Protein AF-0000000076673522 (afdb_homodimer)

Structure (mmCIF, N/CA/C/O backbone):
data_AF-0000000076673522-model_v1
#
loop_
_entity.id
_entity.type
_entity.pdbx_description
1 polymer 'Glucuronoxylan 4-O-methyltransferase 1'
#
loop_
_atom_site.group_PDB
_atom_site.id
_atom_site.type_symbol
_atom_site.label_atom_id
_atom_site.label_alt_id
_atom_site.label_comp_id
_atom_site.label_asym_id
_atom_site.label_entity_id
_atom_site.label_seq_id
_atom_site.pdbx_PDB_ins_code
_atom_site.Cartn_x
_atom_site.Cartn_y
_atom_site.Cartn_z
_atom_site.occupancy
_atom_site.B_iso_or_equiv
_atom_site.auth_seq_id
_atom_site.auth_comp_id
_atom_site.auth_asym_id
_atom_site.auth_atom_id
_atom_site.pdbx_PDB_model_num
ATOM 1 N N . MET A 1 1 ? 9.688 72.312 46.125 1 19.75 1 MET A N 1
ATOM 2 C CA . MET A 1 1 ? 10.445 72.062 47.344 1 19.75 1 MET A CA 1
ATOM 3 C C . MET A 1 1 ? 11.062 70.688 47.344 1 19.75 1 MET A C 1
ATOM 5 O O . MET A 1 1 ? 10.75 69.875 46.469 1 19.75 1 MET A O 1
ATOM 9 N N . ALA A 1 2 ? 11.016 69.938 48.5 1 16.31 2 ALA A N 1
ATOM 10 C CA . ALA A 1 2 ? 11.789 69.312 49.562 1 16.31 2 ALA A CA 1
ATOM 11 C C . ALA A 1 2 ? 12.211 67.875 49.219 1 16.31 2 ALA A C 1
ATOM 13 O O . ALA A 1 2 ? 13.375 67.562 49.375 1 16.31 2 ALA A O 1
ATOM 14 N N . ARG A 1 3 ? 11.469 67 49.844 1 16.12 3 ARG A N 1
ATOM 15 C CA . ARG A 1 3 ? 11.922 66.125 50.938 1 16.12 3 ARG A CA 1
ATOM 16 C C . ARG A 1 3 ? 12.789 65 50.406 1 16.12 3 ARG A C 1
ATOM 18 O O . ARG A 1 3 ? 13.812 64.625 51.031 1 16.12 3 ARG A O 1
ATOM 25 N N . ALA A 1 4 ? 12.266 63.719 50.312 1 18.22 4 ALA A N 1
ATOM 26 C CA . ALA A 1 4 ? 12.484 62.75 51.344 1 18.22 4 ALA A CA 1
ATOM 27 C C . ALA A 1 4 ? 13.812 62 51.156 1 18.22 4 ALA A C 1
ATOM 29 O O . ALA A 1 4 ? 14.297 61.875 50.031 1 18.22 4 ALA A O 1
ATOM 30 N N . LEU A 1 5 ? 14.156 61.344 52.25 1 17.72 5 LEU A N 1
ATOM 31 C CA . LEU A 1 5 ? 15.188 60.938 53.188 1 17.72 5 LEU A CA 1
ATOM 32 C C . LEU A 1 5 ? 16.109 59.906 52.562 1 17.72 5 LEU A C 1
ATOM 34 O O . LEU A 1 5 ? 15.781 59.281 51.531 1 17.72 5 LEU A O 1
ATOM 38 N N . PRO A 1 6 ? 16.531 59 53.594 1 18.11 6 PRO A N 1
ATOM 39 C CA . PRO A 1 6 ? 17.641 58.562 54.406 1 18.11 6 PRO A CA 1
ATOM 40 C C . PRO A 1 6 ? 18.328 57.312 53.844 1 18.11 6 PRO A C 1
ATOM 42 O O . PRO A 1 6 ? 17.828 56.719 52.875 1 18.11 6 PRO A O 1
ATOM 45 N N . GLU A 1 7 ? 18.484 56.312 54.844 1 15.91 7 GLU A N 1
ATOM 46 C CA . GLU A 1 7 ? 19.516 55.656 55.656 1 15.91 7 GLU A CA 1
ATOM 47 C C . GLU A 1 7 ? 19.938 54.344 55.031 1 15.91 7 GLU A C 1
ATOM 49 O O . GLU A 1 7 ? 21.141 54.031 54.938 1 15.91 7 GLU A O 1
ATOM 54 N N . ARG A 1 8 ? 19.188 53.156 55.406 1 16.44 8 ARG A N 1
ATOM 55 C CA . ARG A 1 8 ? 19.656 52.125 56.344 1 16.44 8 ARG A CA 1
ATOM 56 C C . ARG A 1 8 ? 20.766 51.281 55.719 1 16.44 8 ARG A C 1
ATOM 58 O O . ARG A 1 8 ? 20.891 51.188 54.5 1 16.44 8 ARG A O 1
ATOM 65 N N . ARG A 1 9 ? 21.25 50.406 56.781 1 17.06 9 ARG A N 1
ATOM 66 C CA . ARG A 1 9 ? 22.266 49.719 57.531 1 17.06 9 ARG A CA 1
ATOM 67 C C . ARG A 1 9 ? 22.859 48.562 56.75 1 17.06 9 ARG A C 1
ATOM 69 O O . ARG A 1 9 ? 24.078 48.438 56.656 1 17.06 9 ARG A O 1
ATOM 76 N N . PHE A 1 10 ? 22.484 47.25 57.25 1 15.92 10 PHE A N 1
ATOM 77 C CA . PHE A 1 10 ? 23.125 46.375 58.219 1 15.92 10 PHE A CA 1
ATOM 78 C C . PHE A 1 10 ? 24.031 45.344 57.5 1 15.92 10 PHE A C 1
ATOM 80 O O . PHE A 1 10 ? 23.875 45.125 56.281 1 15.92 10 PHE A O 1
ATOM 87 N N . VAL A 1 11 ? 24.25 44.094 58.156 1 15.66 11 VAL A N 1
ATOM 88 C CA . VAL A 1 11 ? 25.094 43.281 59 1 15.66 11 VAL A CA 1
ATOM 89 C C . VAL A 1 11 ? 25.656 42.094 58.188 1 15.66 11 VAL A C 1
ATOM 91 O O . VAL A 1 11 ? 26.859 41.875 58.188 1 15.66 11 VAL A O 1
ATOM 94 N N . ALA A 1 12 ? 25.047 40.812 58.25 1 17.77 12 ALA A N 1
ATOM 95 C CA . ALA A 1 12 ? 25.531 39.719 59.094 1 17.77 12 ALA A CA 1
ATOM 96 C C . ALA A 1 12 ? 26.672 38.969 58.375 1 17.77 12 ALA A C 1
ATOM 98 O O . ALA A 1 12 ? 26.781 39.031 57.156 1 17.77 12 ALA A O 1
ATOM 99 N N . THR A 1 13 ? 27.188 37.812 59 1 17.03 13 THR A N 1
ATOM 100 C CA . THR A 1 13 ? 28.125 37.031 59.781 1 17.03 13 THR A CA 1
ATOM 101 C C . THR A 1 13 ? 28.922 36.062 58.906 1 17.03 13 THR A C 1
ATOM 103 O O . THR A 1 13 ? 28.516 35.812 57.781 1 17.03 13 THR A O 1
ATOM 106 N N . ALA A 1 14 ? 29.625 34.906 59.438 1 16.41 14 ALA A N 1
ATOM 107 C CA . ALA A 1 14 ? 30.797 34.219 59.969 1 16.41 14 ALA A CA 1
ATOM 108 C C . ALA A 1 14 ? 31.141 32.969 59.125 1 16.41 14 ALA A C 1
ATOM 110 O O . ALA A 1 14 ? 32.312 32.75 58.781 1 16.41 14 ALA A O 1
ATOM 111 N N . ALA A 1 15 ? 30.484 31.766 59.188 1 15.95 15 ALA A N 1
ATOM 112 C CA . ALA A 1 15 ? 31.141 30.609 59.781 1 15.95 15 ALA A CA 1
ATOM 113 C C . ALA A 1 15 ? 32.031 29.906 58.781 1 15.95 15 ALA A C 1
ATOM 115 O O . ALA A 1 15 ? 33.219 29.656 59.031 1 15.95 15 ALA A O 1
ATOM 116 N N . ALA A 1 16 ? 31.859 28.406 58.406 1 17.45 16 ALA A N 1
ATOM 117 C CA . ALA A 1 16 ? 32.531 27.172 58.812 1 17.45 16 ALA A CA 1
ATOM 118 C C . ALA A 1 16 ? 33.562 26.75 57.781 1 17.45 16 ALA A C 1
ATOM 120 O O . ALA A 1 16 ? 33.438 27.031 56.594 1 17.45 16 ALA A O 1
ATOM 121 N N . ALA A 1 17 ? 34.844 25.891 58.125 1 16.59 17 ALA A N 1
ATOM 122 C CA . ALA A 1 17 ? 36.219 25.375 58.344 1 16.59 17 ALA A CA 1
ATOM 123 C C . ALA A 1 17 ? 36.562 24.328 57.281 1 16.59 17 ALA A C 1
ATOM 125 O O . ALA A 1 17 ? 37.625 24.422 56.656 1 16.59 17 ALA A O 1
ATOM 126 N N . LEU A 1 18 ? 36.281 22.875 57.375 1 16.42 18 LEU A N 1
ATOM 127 C CA . LEU A 1 18 ? 37.25 21.828 57.688 1 16.42 18 LEU A CA 1
ATOM 128 C C . LEU A 1 18 ? 37.75 21.156 56.438 1 16.42 18 LEU A C 1
ATOM 130 O O . LEU A 1 18 ? 38.938 20.891 56.281 1 16.42 18 LEU A O 1
ATOM 134 N N . VAL A 1 19 ? 37.031 20.375 55.469 1 19.3 19 VAL A N 1
ATOM 135 C CA . VAL A 1 19 ? 37.344 18.953 55.344 1 19.3 19 VAL A CA 1
ATOM 136 C C . VAL A 1 19 ? 38.375 18.719 54.25 1 19.3 19 VAL A C 1
ATOM 138 O O . VAL A 1 19 ? 38.469 17.625 53.688 1 19.3 19 VAL A O 1
ATOM 141 N N . ALA A 1 20 ? 39.25 19.609 53.781 1 18.95 20 ALA A N 1
ATOM 142 C CA . ALA A 1 20 ? 40.031 19.406 52.562 1 18.95 20 ALA A CA 1
ATOM 143 C C . ALA A 1 20 ? 41.156 18.391 52.781 1 18.95 20 ALA A C 1
ATOM 145 O O . ALA A 1 20 ? 41.906 18.047 51.875 1 18.95 20 ALA A O 1
ATOM 146 N N . ALA A 1 21 ? 41.469 18.125 54.094 1 18.03 21 ALA A N 1
ATOM 147 C CA . ALA A 1 21 ? 42.906 17.875 54.281 1 18.03 21 ALA A CA 1
ATOM 148 C C . ALA A 1 21 ? 43.312 16.609 53.5 1 18.03 21 ALA A C 1
ATOM 150 O O . ALA A 1 21 ? 44.438 16.516 53.031 1 18.03 21 ALA A O 1
ATOM 151 N N . ALA A 1 22 ? 42.562 15.461 53.594 1 18.09 22 ALA A N 1
ATOM 152 C CA . ALA A 1 22 ? 43.25 14.25 54.062 1 18.09 22 ALA A CA 1
ATOM 153 C C . ALA A 1 22 ? 44.094 13.648 52.938 1 18.09 22 ALA A C 1
ATOM 155 O O . ALA A 1 22 ? 44.719 12.594 53.125 1 18.09 22 ALA A O 1
ATOM 156 N N . LEU A 1 23 ? 44.156 14.109 51.75 1 18.91 23 LEU A N 1
ATOM 157 C CA . LEU A 1 23 ? 44.594 13.133 50.75 1 18.91 23 LEU A CA 1
ATOM 158 C C . LEU A 1 23 ? 46.094 12.828 50.938 1 18.91 23 LEU A C 1
ATOM 160 O O . LEU A 1 23 ? 4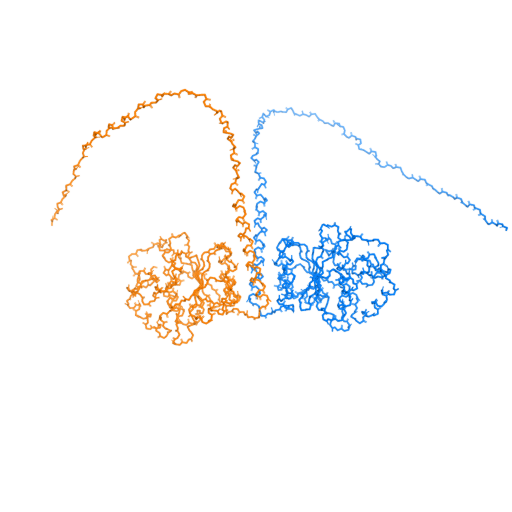6.688 12.211 50.062 1 18.91 23 LEU A O 1
ATOM 164 N N . VAL A 1 24 ? 46.656 13.391 51.938 1 18.64 24 VAL A N 1
ATOM 165 C CA . VAL A 1 24 ? 48.125 13.367 51.812 1 18.64 24 VAL A CA 1
ATOM 166 C C . VAL A 1 24 ? 48.594 11.93 51.656 1 18.64 24 VAL A C 1
ATOM 168 O O . VAL A 1 24 ? 49.469 11.656 50.812 1 18.64 24 VAL A O 1
ATOM 171 N N . ALA A 1 25 ? 48.312 11.008 52.625 1 17.03 25 ALA A N 1
ATOM 172 C CA . ALA A 1 25 ? 49.438 10.414 53.344 1 17.03 25 ALA A CA 1
ATOM 173 C C . ALA A 1 25 ? 50.062 9.273 52.562 1 17.03 25 ALA A C 1
ATOM 175 O O . ALA A 1 25 ? 51.281 9.109 52.531 1 17.03 25 ALA A O 1
ATOM 176 N N . SER A 1 26 ? 49.344 8.078 52.312 1 18.62 26 SER A N 1
ATOM 177 C CA . SER A 1 26 ? 49.938 6.832 52.781 1 18.62 26 SER A CA 1
ATOM 178 C C . SER A 1 26 ? 51.062 6.375 51.875 1 18.62 26 SER A C 1
ATOM 180 O O . SER A 1 26 ? 50.844 6.062 50.719 1 18.62 26 SER A O 1
ATOM 182 N N . ALA A 1 27 ? 52.25 6.777 52.031 1 18.98 27 ALA A N 1
ATOM 183 C CA . ALA A 1 27 ? 53.625 6.641 51.5 1 18.98 27 ALA A CA 1
ATOM 184 C C . ALA A 1 27 ? 54.031 5.172 51.438 1 18.98 27 ALA A C 1
ATOM 186 O O . ALA A 1 27 ? 54.75 4.766 50.5 1 18.98 27 ALA A O 1
ATOM 187 N N . LEU A 1 28 ? 54.062 4.52 52.594 1 17.89 28 LEU A N 1
ATOM 188 C CA . LEU A 1 28 ? 55.312 3.873 53 1 17.89 28 LEU A CA 1
ATOM 189 C C . LEU A 1 28 ? 55.5 2.551 52.25 1 17.89 28 LEU A C 1
ATOM 191 O O . LEU A 1 28 ? 56.625 2.191 51.875 1 17.89 28 LEU A O 1
ATOM 195 N N . VAL A 1 29 ? 54.562 1.629 52.406 1 18.91 29 VAL A N 1
ATOM 196 C CA . VAL A 1 29 ? 55.094 0.375 52.938 1 18.91 29 VAL A CA 1
ATOM 197 C C . VAL A 1 29 ? 55.969 -0.272 51.875 1 18.91 29 VAL A C 1
ATOM 199 O O . VAL A 1 29 ? 55.875 0.039 50.688 1 18.91 29 VAL A O 1
ATOM 202 N N . LEU A 1 30 ? 56.125 -1.83 51.938 1 19.56 30 LEU A N 1
ATOM 203 C CA . LEU A 1 30 ? 57.125 -2.859 52.219 1 19.56 30 LEU A CA 1
ATOM 204 C C . LEU A 1 30 ? 57.719 -3.398 50.938 1 19.56 30 LEU A C 1
ATOM 206 O O . LEU A 1 30 ? 57.125 -3.289 49.875 1 19.56 30 LEU A O 1
ATOM 210 N N . ARG A 1 31 ? 58.781 -4.391 51.125 1 19.86 31 ARG A N 1
ATOM 211 C CA . ARG A 1 31 ? 60.094 -4.914 50.719 1 19.86 31 ARG A CA 1
ATOM 212 C C . ARG A 1 31 ? 59.969 -5.785 49.469 1 19.86 31 ARG A C 1
ATOM 214 O O . ARG A 1 31 ? 60.812 -5.695 48.562 1 19.86 31 ARG A O 1
ATOM 221 N N . SER A 1 32 ? 59.25 -6.98 49.594 1 19.03 32 SER A N 1
ATOM 222 C CA . SER A 1 32 ? 60.062 -8.188 49.469 1 19.03 32 SER A CA 1
ATOM 223 C C . SER A 1 32 ? 60.375 -8.484 48 1 19.03 32 SER A C 1
ATOM 225 O O . SER A 1 32 ? 61.562 -8.539 47.625 1 19.03 32 SER A O 1
ATOM 227 N N . GLY A 1 33 ? 59.938 -9.789 47.5 1 19.8 33 GLY A N 1
ATOM 228 C CA . GLY A 1 33 ? 60.688 -10.898 46.906 1 19.8 33 GLY A CA 1
ATOM 229 C C . GLY A 1 33 ? 60.906 -10.75 45.406 1 19.8 33 GLY A C 1
ATOM 230 O O . GLY A 1 33 ? 60.094 -10.172 44.719 1 19.8 33 GLY A O 1
ATOM 231 N N . ALA A 1 34 ? 62.125 -10.953 44.938 1 22.42 34 ALA A N 1
ATOM 232 C CA . ALA A 1 34 ? 62.969 -10.688 43.75 1 22.42 34 ALA A CA 1
ATOM 233 C C . ALA A 1 34 ? 62.469 -11.461 42.531 1 22.42 34 ALA A C 1
ATOM 235 O O . ALA A 1 34 ? 63.094 -11.414 41.469 1 22.42 34 ALA A O 1
ATOM 236 N N . GLY A 1 35 ? 61.562 -12.43 42.688 1 20.31 35 GLY A N 1
ATOM 237 C CA . GLY A 1 35 ? 61.844 -13.539 41.781 1 20.31 35 GLY A CA 1
ATOM 238 C C . GLY A 1 35 ? 61.906 -13.125 40.312 1 20.31 35 GLY A C 1
ATOM 239 O O . GLY A 1 35 ? 61.531 -12 39.969 1 20.31 35 GLY A O 1
ATOM 240 N N . ASP A 1 36 ? 61.781 -14.188 39.438 1 24.03 36 ASP A N 1
ATOM 241 C CA . ASP A 1 36 ? 62.312 -14.656 38.156 1 24.03 36 ASP A CA 1
ATOM 242 C C . ASP A 1 36 ? 61.656 -13.938 36.969 1 24.03 36 ASP A C 1
ATOM 244 O O . ASP A 1 36 ? 60.438 -13.766 36.969 1 24.03 36 ASP A O 1
ATOM 248 N N . ARG A 1 37 ? 62.438 -13.328 36.188 1 24.38 37 ARG A N 1
ATOM 249 C CA . ARG A 1 37 ? 62.312 -12.445 35.031 1 24.38 37 ARG A CA 1
ATOM 250 C C . ARG A 1 37 ? 61.75 -13.188 33.812 1 24.38 37 ARG A C 1
ATOM 252 O O . ARG A 1 37 ? 62.438 -13.945 33.156 1 24.38 37 ARG A O 1
ATOM 259 N N . ALA A 1 38 ? 60.562 -13.898 33.969 1 20.89 38 ALA A N 1
ATOM 260 C CA . ALA A 1 38 ? 60.062 -14.602 32.781 1 20.89 38 ALA A CA 1
ATOM 261 C C . ALA A 1 38 ? 59.938 -13.656 31.609 1 20.89 38 ALA A C 1
ATOM 263 O O . ALA A 1 38 ? 59.344 -12.57 31.734 1 20.89 38 ALA A O 1
ATOM 264 N N . ALA A 1 39 ? 60.781 -13.789 30.578 1 23.39 39 ALA A N 1
ATOM 265 C CA . ALA A 1 39 ? 60.969 -13.156 29.281 1 23.39 39 ALA A CA 1
ATOM 266 C C . ALA A 1 39 ? 59.688 -13.195 28.469 1 23.39 39 ALA A C 1
ATOM 268 O O . ALA A 1 39 ? 59.281 -14.258 27.984 1 23.39 39 ALA A O 1
ATOM 269 N N . LEU A 1 40 ? 58.562 -12.656 28.891 1 20.88 40 LEU A N 1
ATOM 270 C CA . LEU A 1 40 ? 57.344 -12.656 28.109 1 20.88 40 LEU A CA 1
ATOM 271 C C . LEU A 1 40 ? 57.531 -11.961 26.781 1 20.88 40 LEU A C 1
ATOM 273 O O . LEU A 1 40 ? 57.75 -10.75 26.719 1 20.88 40 LEU A O 1
ATOM 277 N N . LEU A 1 41 ? 58.188 -12.594 25.875 1 23.77 41 LEU A N 1
ATOM 278 C CA . LEU A 1 41 ? 58.25 -12.07 24.516 1 23.77 41 LEU A CA 1
ATOM 279 C C . LEU A 1 41 ? 56.844 -11.742 23.984 1 23.77 41 LEU A C 1
ATOM 281 O O . LEU A 1 41 ? 55.969 -12.594 24 1 23.77 41 LEU A O 1
ATOM 285 N N . CYS A 1 42 ? 56.344 -10.586 24.094 1 24.27 42 CYS A N 1
ATOM 286 C CA . CYS A 1 42 ? 55.125 -9.945 23.625 1 24.27 42 CYS A CA 1
ATOM 287 C C . CYS A 1 42 ? 55 -10.047 22.109 1 24.27 42 CYS A C 1
ATOM 289 O O . CYS A 1 42 ? 55.812 -9.453 21.375 1 24.27 42 CYS A O 1
ATOM 291 N N . SER A 1 43 ? 54.812 -11.203 21.547 1 26.41 43 SER A N 1
ATOM 292 C CA . SER A 1 43 ? 54.5 -11.258 20.109 1 26.41 43 SER A CA 1
ATOM 293 C C . SER A 1 43 ? 53.406 -10.258 19.75 1 26.41 43 SER A C 1
ATOM 295 O O . SER A 1 43 ? 52.312 -10.289 20.297 1 26.41 43 SER A O 1
ATOM 297 N N . ILE A 1 44 ? 53.781 -9.07 19.266 1 28.48 44 ILE A N 1
ATOM 298 C CA . ILE A 1 44 ? 52.969 -8.016 18.688 1 28.48 44 ILE A CA 1
ATOM 299 C C . ILE A 1 44 ? 52.094 -8.586 17.562 1 28.48 44 ILE A C 1
ATOM 301 O O . ILE A 1 44 ? 52.625 -8.992 16.516 1 28.48 44 ILE A O 1
ATOM 305 N N . VAL A 1 45 ? 51.219 -9.469 17.812 1 29.36 45 VAL A N 1
ATOM 306 C CA . VAL A 1 45 ? 50.25 -9.805 16.766 1 29.36 45 VAL A CA 1
ATOM 307 C C . VAL A 1 45 ? 49.625 -8.531 16.219 1 29.36 45 VAL A C 1
ATOM 309 O O . VAL A 1 45 ? 49.156 -7.688 16.984 1 29.36 45 VAL A O 1
ATOM 312 N N . ALA A 1 46 ? 50 -8.039 15.016 1 28.94 46 ALA A N 1
ATOM 313 C CA . ALA A 1 46 ? 49.375 -6.969 14.25 1 28.94 46 ALA A CA 1
ATOM 314 C C . ALA A 1 46 ? 47.844 -7.152 14.195 1 28.94 46 ALA A C 1
ATOM 316 O O . ALA A 1 46 ? 47.375 -8.234 13.852 1 28.94 46 ALA A O 1
ATOM 317 N N . PRO A 1 47 ? 47.156 -6.41 15.023 1 31.59 47 PRO A N 1
ATOM 318 C CA . PRO A 1 47 ? 45.688 -6.551 14.898 1 31.59 47 PRO A CA 1
ATOM 319 C C . PRO A 1 47 ? 45.188 -6.352 13.461 1 31.59 47 PRO A C 1
ATOM 321 O O . PRO A 1 47 ? 45.719 -5.504 12.742 1 31.59 47 PRO A O 1
ATOM 324 N N . ARG A 1 48 ? 44.812 -7.34 12.695 1 34.03 48 ARG A N 1
ATOM 325 C CA . ARG A 1 48 ? 44 -7.203 11.477 1 34.03 48 ARG A CA 1
ATOM 326 C C . ARG A 1 48 ? 42.938 -6.125 11.641 1 34.03 48 ARG A C 1
ATOM 328 O O . ARG A 1 48 ? 42.062 -6.238 12.492 1 34.03 48 ARG A O 1
ATOM 335 N N . TRP A 1 49 ? 43.156 -4.891 11.328 1 29.48 49 TRP A N 1
ATOM 336 C CA . TRP A 1 49 ? 42.188 -3.805 11.141 1 29.48 49 TRP A CA 1
ATOM 337 C C . TRP A 1 49 ? 40.969 -4.285 10.359 1 29.48 49 TRP A C 1
ATOM 339 O O . TRP A 1 49 ? 41.062 -4.629 9.18 1 29.48 49 TRP A O 1
ATOM 349 N N . ARG A 1 50 ? 40.094 -5.055 10.922 1 34.41 50 ARG A N 1
ATOM 350 C CA . ARG A 1 50 ? 38.781 -5.176 10.281 1 34.41 50 ARG A CA 1
ATOM 351 C C . ARG A 1 50 ? 38.25 -3.807 9.859 1 34.41 50 ARG A C 1
ATOM 353 O O . ARG A 1 50 ? 38.188 -2.885 10.672 1 34.41 50 ARG A O 1
ATOM 360 N N . SER A 1 51 ? 38.438 -3.4 8.734 1 37.31 51 SER A N 1
ATOM 361 C CA . SER A 1 51 ? 37.906 -2.158 8.164 1 37.31 51 SER A CA 1
ATOM 362 C C . SER A 1 51 ? 36.469 -1.895 8.625 1 37.31 51 SER A C 1
ATOM 364 O O . SER A 1 51 ? 35.625 -2.787 8.578 1 37.31 51 SER A O 1
ATOM 366 N N . PRO A 1 52 ? 36.094 -0.889 9.367 1 43.47 52 PRO A N 1
ATOM 367 C CA . PRO A 1 52 ? 34.781 -0.392 9.742 1 43.47 52 PRO A CA 1
ATOM 368 C C . PRO A 1 52 ? 33.781 -0.396 8.57 1 43.47 52 PRO A C 1
ATOM 370 O O . PRO A 1 52 ? 32.625 -0.005 8.734 1 43.47 52 PRO A O 1
ATOM 373 N N . SER A 1 53 ? 34.188 -0.613 7.406 1 47.81 53 SER A N 1
ATOM 374 C CA . SER A 1 53 ? 33.344 -0.549 6.23 1 47.81 53 SER A CA 1
ATOM 375 C C . SER A 1 53 ? 32.281 -1.648 6.254 1 47.81 53 SER A C 1
ATOM 377 O O . SER A 1 53 ? 31.203 -1.49 5.684 1 47.81 53 SER A O 1
ATOM 379 N N . ASP A 1 54 ? 32.5 -2.744 6.973 1 50.47 54 ASP A N 1
ATOM 380 C CA . ASP A 1 54 ? 31.578 -3.867 6.973 1 50.47 54 ASP A CA 1
ATOM 381 C C . ASP A 1 54 ? 30.359 -3.572 7.844 1 50.47 54 ASP A C 1
ATOM 383 O O . ASP A 1 54 ? 29.25 -3.984 7.52 1 50.47 54 ASP A O 1
ATOM 387 N N . GLY A 1 55 ? 30.547 -2.701 8.867 1 51.41 55 GLY A N 1
ATOM 388 C CA . GLY A 1 55 ? 29.469 -2.363 9.766 1 51.41 55 GLY A CA 1
ATOM 389 C C . GLY A 1 55 ? 28.469 -1.383 9.164 1 51.41 55 GLY A C 1
ATOM 390 O O . GLY A 1 55 ? 27.266 -1.518 9.352 1 51.41 55 GLY A O 1
ATOM 391 N N . VAL A 1 56 ? 29.047 -0.4 8.508 1 53.97 56 VAL A N 1
ATOM 392 C CA . VAL A 1 56 ? 28.219 0.614 7.879 1 53.97 56 VAL A CA 1
ATOM 393 C C . VAL A 1 56 ? 27.406 -0.013 6.742 1 53.97 56 VAL A C 1
ATOM 395 O O . VAL A 1 56 ? 26.219 0.273 6.59 1 53.97 56 VAL A O 1
ATOM 398 N N . SER A 1 57 ? 28.062 -0.933 6.031 1 56.81 57 SER A N 1
ATOM 399 C CA . SER A 1 57 ? 27.359 -1.594 4.93 1 56.81 57 SER A CA 1
ATOM 400 C C . SER A 1 57 ? 26.25 -2.504 5.441 1 56.81 57 SER A C 1
ATOM 402 O O . SER A 1 57 ? 25.156 -2.543 4.871 1 56.81 57 SER A O 1
ATOM 404 N N . ALA A 1 58 ? 26.469 -3.053 6.629 1 60.19 58 ALA A N 1
ATOM 405 C CA . ALA A 1 58 ? 25.469 -3.932 7.223 1 60.19 58 ALA A CA 1
ATOM 406 C C . ALA A 1 58 ? 24.297 -3.129 7.777 1 60.19 58 ALA A C 1
ATOM 408 O O . ALA A 1 58 ? 23.141 -3.539 7.648 1 60.19 58 ALA A O 1
ATOM 409 N N . SER A 1 59 ? 24.703 -1.982 8.359 1 57.75 59 SER A N 1
ATOM 410 C CA . SER A 1 59 ? 23.672 -1.112 8.906 1 57.75 59 SER A CA 1
ATOM 411 C C . SER A 1 59 ? 22.797 -0.533 7.801 1 57.75 59 SER A C 1
ATOM 413 O O . SER A 1 59 ? 21.562 -0.46 7.949 1 57.75 59 SER A O 1
ATOM 415 N N . TYR A 1 60 ? 23.375 -0.258 6.703 1 60.75 60 TYR A N 1
ATOM 416 C CA . TYR A 1 60 ? 22.625 0.269 5.574 1 60.75 60 TYR A CA 1
ATOM 417 C C . TYR A 1 60 ? 21.75 -0.814 4.949 1 60.75 60 TYR A C 1
ATOM 419 O O . TYR A 1 60 ? 20.594 -0.556 4.57 1 60.75 60 TYR A O 1
ATOM 427 N N . ALA A 1 61 ? 22.297 -1.975 4.93 1 63.44 61 ALA A N 1
ATOM 428 C CA . ALA A 1 61 ? 21.547 -3.092 4.375 1 63.44 61 ALA A CA 1
ATOM 429 C C . ALA A 1 61 ? 20.344 -3.438 5.262 1 63.44 61 ALA A C 1
ATOM 431 O O . ALA A 1 61 ? 19.266 -3.727 4.762 1 63.44 61 ALA A O 1
ATOM 432 N N . ALA A 1 62 ? 20.609 -3.303 6.535 1 68.38 62 ALA A N 1
ATOM 433 C CA . ALA A 1 62 ? 19.547 -3.586 7.484 1 68.38 62 ALA A CA 1
ATOM 434 C C . ALA A 1 62 ? 18.453 -2.523 7.41 1 68.38 62 ALA A C 1
ATOM 436 O O . ALA A 1 62 ? 17.25 -2.846 7.449 1 68.38 62 ALA A O 1
ATOM 437 N N . ALA A 1 63 ? 18.844 -1.299 7.297 1 66.31 63 ALA A N 1
ATOM 438 C CA . ALA A 1 63 ? 17.875 -0.202 7.18 1 66.31 63 ALA A CA 1
ATOM 439 C C . ALA A 1 63 ? 17.078 -0.313 5.887 1 66.31 63 ALA A C 1
ATOM 441 O O . ALA A 1 63 ? 15.867 -0.079 5.883 1 66.31 63 ALA A O 1
ATOM 442 N N . SER A 1 64 ? 17.766 -0.708 4.922 1 72.38 64 SER A N 1
ATOM 443 C CA . SER A 1 64 ? 17.109 -0.897 3.635 1 72.38 64 SER A CA 1
ATOM 444 C C . SER A 1 64 ? 16.141 -2.07 3.678 1 72.38 64 SER A C 1
ATOM 446 O O . SER A 1 64 ? 15.023 -1.984 3.146 1 72.38 64 SER A O 1
ATOM 448 N N . ALA A 1 65 ? 16.516 -3.023 4.398 1 73.56 65 ALA A N 1
ATOM 449 C CA . ALA A 1 65 ? 15.656 -4.199 4.535 1 73.56 65 ALA A CA 1
ATOM 450 C C . ALA A 1 65 ? 14.414 -3.885 5.367 1 73.56 65 ALA A C 1
ATOM 452 O O . ALA A 1 65 ? 13.312 -4.336 5.051 1 73.56 65 ALA A O 1
ATOM 453 N N . ALA A 1 66 ? 14.672 -3.158 6.359 1 75.38 66 ALA A N 1
ATOM 454 C CA . ALA A 1 66 ? 13.555 -2.768 7.215 1 75.38 66 ALA A CA 1
ATOM 455 C C . ALA A 1 66 ? 12.57 -1.88 6.461 1 75.38 66 ALA A C 1
ATOM 457 O O . ALA A 1 66 ? 11.352 -2.045 6.582 1 75.38 66 ALA A O 1
ATOM 458 N N . ALA A 1 67 ? 13.102 -1.003 5.688 1 77.19 67 ALA A N 1
ATOM 459 C CA . ALA A 1 67 ? 12.266 -0.126 4.875 1 77.19 67 ALA A CA 1
ATOM 460 C C . ALA A 1 67 ? 11.453 -0.928 3.857 1 77.19 67 ALA A C 1
ATOM 462 O O . ALA A 1 67 ? 10.266 -0.673 3.664 1 77.19 67 ALA A O 1
ATOM 463 N N . ALA A 1 68 ? 12.141 -1.845 3.365 1 77.25 68 ALA A N 1
ATOM 464 C CA . ALA A 1 68 ? 11.469 -2.701 2.387 1 77.25 68 ALA A CA 1
ATOM 465 C C . ALA A 1 68 ? 10.367 -3.529 3.043 1 77.25 68 ALA A C 1
ATOM 467 O O . ALA A 1 68 ? 9.297 -3.721 2.465 1 77.25 68 ALA A O 1
ATOM 468 N N . ALA A 1 69 ? 10.641 -3.934 4.219 1 79.69 69 ALA A N 1
ATOM 469 C CA . ALA A 1 69 ? 9.656 -4.719 4.961 1 79.69 69 ALA A CA 1
ATOM 470 C C . ALA A 1 69 ? 8.438 -3.875 5.312 1 79.69 69 ALA A C 1
ATOM 472 O O . ALA A 1 69 ? 7.305 -4.348 5.227 1 79.69 69 ALA A O 1
ATOM 473 N N . GLU A 1 70 ? 8.719 -2.729 5.664 1 82 70 GLU A N 1
ATOM 474 C CA . GLU A 1 70 ? 7.629 -1.823 6.008 1 82 70 GLU A CA 1
ATOM 475 C C . GLU A 1 70 ? 6.77 -1.508 4.789 1 82 70 GLU A C 1
ATOM 477 O O . GLU A 1 70 ? 5.543 -1.463 4.883 1 82 70 GLU A O 1
ATOM 482 N N . LEU A 1 71 ? 7.422 -1.271 3.771 1 85.25 71 LEU A N 1
ATOM 483 C CA . LEU A 1 71 ? 6.703 -0.982 2.535 1 85.25 71 LEU A CA 1
ATOM 484 C C . LEU A 1 71 ? 5.871 -2.182 2.098 1 85.25 71 LEU A C 1
ATOM 486 O O . LEU A 1 71 ? 4.719 -2.023 1.683 1 85.25 71 LEU A O 1
ATOM 490 N N . SER A 1 72 ? 6.41 -3.324 2.221 1 86.38 72 SER A N 1
ATOM 491 C CA . SER A 1 72 ? 5.707 -4.551 1.857 1 86.38 72 SER A CA 1
ATOM 492 C C . SER A 1 72 ? 4.488 -4.773 2.75 1 86.38 72 SER A C 1
ATOM 494 O O . SER A 1 72 ? 3.418 -5.145 2.268 1 86.38 72 SER A O 1
ATOM 496 N N . ALA A 1 73 ? 4.699 -4.539 3.963 1 87.69 73 ALA A N 1
ATOM 497 C CA . ALA A 1 73 ? 3.602 -4.711 4.91 1 87.69 73 ALA A CA 1
ATOM 498 C C . ALA A 1 73 ? 2.473 -3.723 4.625 1 87.69 73 ALA A C 1
ATOM 500 O O . ALA A 1 73 ? 1.294 -4.078 4.699 1 87.69 73 ALA A O 1
ATOM 501 N N . ALA A 1 74 ? 2.83 -2.525 4.359 1 93.62 74 ALA A N 1
ATOM 502 C CA . ALA A 1 74 ? 1.827 -1.514 4.039 1 93.62 74 ALA A CA 1
ATOM 503 C C . ALA A 1 74 ? 1.075 -1.876 2.76 1 93.62 74 ALA A C 1
ATOM 505 O O . ALA A 1 74 ? -0.144 -1.708 2.682 1 93.62 74 ALA A O 1
ATOM 506 N N . LEU A 1 75 ? 1.813 -2.35 1.821 1 93.38 75 LEU A N 1
ATOM 507 C CA . LEU A 1 75 ? 1.214 -2.748 0.552 1 93.38 75 LEU A CA 1
ATOM 508 C C . LEU A 1 75 ? 0.192 -3.859 0.758 1 93.38 75 LEU A C 1
ATOM 510 O O . LEU A 1 75 ? -0.913 -3.803 0.214 1 93.38 75 LEU A O 1
ATOM 514 N N . VAL A 1 76 ? 0.503 -4.828 1.516 1 93.44 76 VAL A N 1
ATOM 515 C CA . VAL A 1 76 ? -0.402 -5.941 1.779 1 93.44 76 VAL A CA 1
ATOM 516 C C . VAL A 1 76 ? -1.617 -5.449 2.561 1 93.44 76 VAL A C 1
ATOM 518 O O . VAL A 1 76 ? -2.75 -5.844 2.273 1 93.44 76 VAL A O 1
ATOM 521 N N . HIS A 1 77 ? -1.383 -4.605 3.488 1 93.44 77 HIS A N 1
ATOM 522 C CA . HIS A 1 77 ? -2.473 -4.035 4.273 1 93.44 77 HIS A CA 1
ATOM 523 C C . HIS A 1 77 ? -3.5 -3.354 3.375 1 93.44 77 HIS A C 1
ATOM 525 O O . HIS A 1 77 ? -4.695 -3.643 3.465 1 93.44 77 HIS A O 1
ATOM 531 N N . TYR A 1 78 ? -3.031 -2.514 2.562 1 95.88 78 TYR A N 1
ATOM 532 C CA . TYR A 1 78 ? -3.959 -1.734 1.75 1 95.88 78 TYR A CA 1
ATOM 533 C C . TYR A 1 78 ? -4.59 -2.596 0.663 1 95.88 78 TYR A C 1
ATOM 535 O O . TYR A 1 78 ? -5.746 -2.391 0.292 1 95.88 78 TYR A O 1
ATOM 543 N N . ALA A 1 79 ? -3.826 -3.574 0.184 1 95.62 79 ALA A N 1
ATOM 544 C CA . ALA A 1 79 ? -4.34 -4.453 -0.863 1 95.62 79 ALA A CA 1
ATOM 545 C C . ALA A 1 79 ? -5.477 -5.328 -0.338 1 95.62 79 ALA A C 1
ATOM 547 O O . ALA A 1 79 ? -6.336 -5.766 -1.104 1 95.62 79 ALA A O 1
ATOM 548 N N . THR A 1 80 ? -5.465 -5.566 0.94 1 94.88 80 THR A N 1
ATOM 549 C CA . THR A 1 80 ? -6.43 -6.512 1.489 1 94.88 80 THR A CA 1
ATOM 550 C C . THR A 1 80 ? -7.441 -5.793 2.381 1 94.88 80 THR A C 1
ATOM 552 O O . THR A 1 80 ? -8.109 -6.426 3.201 1 94.88 80 THR A O 1
ATOM 555 N N . SER A 1 81 ? -7.477 -4.523 2.314 1 93.38 81 SER A N 1
ATOM 556 C CA . SER A 1 81 ? -8.445 -3.727 3.062 1 93.38 81 SER A CA 1
ATOM 557 C C . SER A 1 81 ? -9.391 -2.986 2.125 1 93.38 81 SER A C 1
ATOM 559 O O . SER A 1 81 ? -8.969 -2.461 1.093 1 93.38 81 SER A O 1
ATOM 561 N N . SER A 1 82 ? -10.688 -2.98 2.502 1 94.69 82 SER A N 1
ATOM 562 C CA . SER A 1 82 ? -11.664 -2.256 1.688 1 94.69 82 SER A CA 1
ATOM 563 C C . SER A 1 82 ? -11.883 -0.844 2.219 1 94.69 82 SER A C 1
ATOM 565 O O . SER A 1 82 ? -12.656 -0.074 1.645 1 94.69 82 SER A O 1
ATOM 567 N N . VAL A 1 83 ? -11.211 -0.502 3.309 1 94.62 83 VAL A N 1
ATOM 568 C CA . VAL A 1 83 ? -11.352 0.817 3.914 1 94.62 83 VAL A CA 1
ATOM 569 C C . VAL A 1 83 ? -10.414 1.806 3.23 1 94.62 83 VAL A C 1
ATOM 571 O O . VAL A 1 83 ? -9.219 1.538 3.092 1 94.62 83 VAL A O 1
ATOM 574 N N . VAL A 1 84 ? -10.914 2.906 2.801 1 95.69 84 VAL A N 1
ATOM 575 C CA . VAL A 1 84 ? -10.102 3.918 2.135 1 95.69 84 VAL A CA 1
ATOM 576 C C . VAL A 1 84 ? -10.023 5.172 3.004 1 95.69 84 VAL A C 1
ATOM 578 O O . VAL A 1 84 ? -10.898 5.418 3.828 1 95.69 84 VAL A O 1
ATOM 581 N N . PRO A 1 85 ? -8.992 5.953 2.842 1 95.94 85 PRO A N 1
ATOM 582 C CA . PRO A 1 85 ? -8.852 7.203 3.59 1 95.94 85 PRO A CA 1
ATOM 583 C C . PRO A 1 85 ? -9.914 8.234 3.225 1 95.94 85 PRO A C 1
ATOM 585 O O . PRO A 1 85 ? -10.594 8.086 2.203 1 95.94 85 PRO A O 1
ATOM 588 N N . GLN A 1 86 ? -10.055 9.18 4.113 1 94.62 86 GLN A N 1
ATOM 589 C CA . GLN A 1 86 ? -10.961 10.289 3.852 1 94.62 86 GLN A CA 1
ATOM 590 C C . GLN A 1 86 ? -10.477 11.133 2.678 1 94.62 86 GLN A C 1
ATOM 592 O O . GLN A 1 86 ? -11.281 11.633 1.888 1 94.62 86 GLN A O 1
ATOM 597 N N . GLN A 1 87 ? -9.164 11.328 2.586 1 96.69 87 GLN A N 1
ATOM 598 C CA . GLN A 1 87 ? -8.609 12.055 1.453 1 96.69 87 GLN A CA 1
ATOM 599 C C . GLN A 1 87 ? -8.773 11.273 0.156 1 96.69 87 GLN A C 1
ATOM 601 O O . GLN A 1 87 ? -8.57 10.055 0.132 1 96.69 87 GLN A O 1
ATOM 606 N N . SER A 1 88 ? -9.18 11.992 -0.837 1 95.75 88 SER A N 1
ATOM 607 C CA . SER A 1 88 ? -9.289 11.383 -2.16 1 95.75 88 SER A CA 1
ATOM 608 C C . SER A 1 88 ? -7.91 11.125 -2.762 1 95.75 88 SER A C 1
ATOM 610 O O . SER A 1 88 ? -6.902 11.625 -2.26 1 95.75 88 SER A O 1
ATOM 612 N N . ARG A 1 89 ? -7.871 10.367 -3.867 1 94.88 89 ARG A N 1
ATOM 613 C CA . ARG A 1 89 ? -6.629 10.086 -4.574 1 94.88 89 ARG A CA 1
ATOM 614 C C . ARG A 1 89 ? -5.949 11.375 -5.035 1 94.88 89 ARG A C 1
ATOM 616 O O . ARG A 1 89 ? -4.727 11.492 -4.969 1 94.88 89 ARG A O 1
ATOM 623 N N . ALA A 1 90 ? -6.762 12.305 -5.473 1 96.69 90 ALA A N 1
ATOM 624 C CA . ALA A 1 90 ? -6.223 13.586 -5.938 1 96.69 90 ALA A CA 1
ATOM 625 C C . ALA A 1 90 ? -5.594 14.367 -4.789 1 96.69 90 ALA A C 1
ATOM 627 O O . ALA A 1 90 ? -4.535 14.977 -4.953 1 96.69 90 ALA A O 1
ATOM 628 N N . GLU A 1 91 ? -6.25 14.375 -3.678 1 98 91 GLU A N 1
ATOM 629 C CA . GLU A 1 91 ? -5.723 15.055 -2.5 1 98 91 GLU A CA 1
ATOM 630 C C . GLU A 1 91 ? -4.426 14.406 -2.021 1 98 91 GLU A C 1
ATOM 632 O O . GLU A 1 91 ? -3.439 15.102 -1.765 1 98 91 GLU A O 1
ATOM 637 N N . ILE A 1 92 ? -4.434 13.078 -1.99 1 97.38 92 ILE A N 1
ATOM 638 C CA . ILE A 1 92 ? -3.244 12.328 -1.603 1 97.38 92 ILE A CA 1
ATOM 639 C C . ILE A 1 92 ? -2.107 12.625 -2.578 1 97.38 92 ILE A C 1
ATOM 641 O O . ILE A 1 92 ? -0.947 12.734 -2.176 1 97.38 92 ILE A O 1
ATOM 645 N N . GLY A 1 93 ? -2.445 12.82 -3.816 1 95.88 93 GLY A N 1
ATOM 646 C CA . GLY A 1 93 ? -1.457 13.102 -4.848 1 95.88 93 GLY A CA 1
ATOM 647 C C . GLY A 1 93 ? -0.672 14.375 -4.59 1 95.88 93 GLY A C 1
ATOM 648 O O . GLY A 1 93 ? 0.521 14.445 -4.895 1 95.88 93 GLY A O 1
ATOM 649 N N . VAL A 1 94 ? -1.243 15.328 -3.975 1 97.69 94 VAL A N 1
ATOM 650 C CA . VAL A 1 94 ? -0.601 16.609 -3.695 1 97.69 94 VAL A CA 1
ATOM 651 C C . VAL A 1 94 ? 0.531 16.406 -2.689 1 97.69 94 VAL A C 1
ATOM 653 O O . VAL A 1 94 ? 1.663 16.844 -2.928 1 97.69 94 VAL A O 1
ATOM 656 N N . SER A 1 95 ? 0.239 15.781 -1.604 1 97.56 95 SER A N 1
ATOM 657 C CA . SER A 1 95 ? 1.24 15.562 -0.566 1 97.56 95 SER A CA 1
ATOM 658 C C . SER A 1 95 ? 2.277 14.531 -1.01 1 97.56 95 SER A C 1
ATOM 660 O O . SER A 1 95 ? 3.451 14.633 -0.646 1 97.56 95 SER A O 1
ATOM 662 N N . LEU A 1 96 ? 1.823 13.594 -1.814 1 95.62 96 LEU A N 1
ATOM 663 C CA . LEU A 1 96 ? 2.723 12.555 -2.316 1 95.62 96 LEU A CA 1
ATOM 664 C C . LEU A 1 96 ? 3.803 13.164 -3.205 1 95.62 96 LEU A C 1
ATOM 666 O O . LEU A 1 96 ? 4.965 12.742 -3.15 1 95.62 96 LEU A O 1
ATOM 670 N N . ALA A 1 97 ? 3.459 14.133 -3.99 1 95.12 97 ALA A N 1
ATOM 671 C CA . ALA A 1 97 ? 4.43 14.781 -4.867 1 95.12 97 ALA A CA 1
ATOM 672 C C . ALA A 1 97 ? 5.543 15.438 -4.059 1 95.12 97 ALA A C 1
ATOM 674 O O . ALA A 1 97 ? 6.715 15.375 -4.441 1 95.12 97 ALA A O 1
ATOM 675 N N . VAL A 1 98 ? 5.234 15.938 -3.01 1 96.62 98 VAL A N 1
ATOM 676 C CA . VAL A 1 98 ? 6.207 16.594 -2.141 1 96.62 98 VAL A CA 1
ATOM 677 C C . VAL A 1 98 ? 7.07 15.531 -1.452 1 96.62 98 VAL A C 1
ATOM 679 O O . VAL A 1 98 ? 8.297 15.672 -1.384 1 96.62 98 VAL A O 1
ATOM 682 N N . LEU A 1 99 ? 6.414 14.531 -0.964 1 94.75 99 LEU A N 1
ATOM 683 C CA . LEU A 1 99 ? 7.148 13.484 -0.255 1 94.75 99 LEU A CA 1
ATOM 684 C C . LEU A 1 99 ? 8.125 12.773 -1.189 1 94.75 99 LEU A C 1
ATOM 686 O O . LEU A 1 99 ? 9.219 12.391 -0.772 1 94.75 99 LEU A O 1
ATOM 690 N N . ARG A 1 100 ? 7.762 12.578 -2.4 1 90.06 100 ARG A N 1
ATOM 691 C CA . ARG A 1 100 ? 8.641 11.938 -3.379 1 90.06 100 ARG A CA 1
ATOM 692 C C . ARG A 1 100 ? 9.906 12.758 -3.594 1 90.06 100 ARG A C 1
ATOM 694 O O . ARG A 1 100 ? 10.984 12.195 -3.826 1 90.06 100 ARG A O 1
ATOM 701 N N . ARG A 1 101 ? 9.812 13.984 -3.443 1 90.88 101 ARG A N 1
ATOM 702 C CA . ARG A 1 101 ? 10.945 14.875 -3.67 1 90.88 101 ARG A CA 1
ATOM 703 C C . ARG A 1 101 ? 11.805 15 -2.418 1 90.88 101 ARG A C 1
ATOM 705 O O . ARG A 1 101 ? 13.016 15.203 -2.508 1 90.88 101 ARG A O 1
ATOM 712 N N . ARG A 1 102 ? 11.211 14.758 -1.291 1 93.69 102 ARG A N 1
ATOM 713 C CA . ARG A 1 102 ? 11.906 15.172 -0.073 1 93.69 102 ARG A CA 1
ATOM 714 C C . ARG A 1 102 ? 12.312 13.961 0.76 1 93.69 102 ARG A C 1
ATOM 716 O O . ARG A 1 102 ? 13.195 14.055 1.62 1 93.69 102 ARG A O 1
ATOM 723 N N . ALA A 1 103 ? 11.664 12.875 0.542 1 90.69 103 ALA A N 1
ATOM 724 C CA . ALA A 1 103 ? 11.938 11.727 1.404 1 90.69 103 ALA A CA 1
ATOM 725 C C . ALA A 1 103 ? 13.367 11.234 1.216 1 90.69 103 ALA A C 1
ATOM 727 O O . ALA A 1 103 ? 13.883 11.211 0.095 1 90.69 103 ALA A O 1
ATOM 728 N N . PRO A 1 104 ? 14.023 10.781 2.262 1 93.19 104 PRO A N 1
ATOM 729 C CA . PRO A 1 104 ? 13.531 10.82 3.645 1 93.19 104 PRO A CA 1
ATOM 730 C C . PRO A 1 104 ? 13.5 12.234 4.215 1 93.19 104 PRO A C 1
ATOM 732 O O . PRO A 1 104 ? 14.375 13.055 3.906 1 93.19 104 PRO A O 1
ATOM 735 N N . CYS A 1 105 ? 12.461 12.492 5.031 1 96.12 105 CYS A N 1
ATOM 736 C CA . CYS A 1 105 ? 12.32 13.82 5.617 1 96.12 105 CYS A CA 1
ATOM 737 C C . CYS A 1 105 ? 11.625 13.75 6.973 1 96.12 105 CYS A C 1
ATOM 739 O O . CYS A 1 105 ? 11.305 12.664 7.453 1 96.12 105 CYS A O 1
ATOM 741 N N . ASN A 1 106 ? 11.57 14.875 7.664 1 97.38 106 ASN A N 1
ATOM 742 C CA . ASN A 1 106 ? 10.766 15.023 8.875 1 97.38 106 ASN A CA 1
ATOM 743 C C . ASN A 1 106 ? 9.336 15.438 8.555 1 97.38 106 ASN A C 1
ATOM 745 O O . ASN A 1 106 ? 9.102 16.547 8.07 1 97.38 106 ASN A O 1
ATOM 749 N N . LEU A 1 107 ? 8.398 14.508 8.805 1 98.5 107 LEU A N 1
ATOM 750 C CA . LEU A 1 107 ? 6.984 14.711 8.492 1 98.5 107 LEU A CA 1
ATOM 751 C C . LEU A 1 107 ? 6.141 14.688 9.766 1 98.5 107 LEU A C 1
ATOM 753 O O . LEU A 1 107 ? 6.137 13.688 10.492 1 98.5 107 LEU A O 1
ATOM 757 N N . LEU A 1 108 ? 5.473 15.758 10.031 1 98.75 108 LEU A N 1
ATOM 758 C CA . LEU A 1 108 ? 4.535 15.859 11.148 1 98.75 108 LEU A CA 1
ATOM 759 C C . LEU A 1 108 ? 3.094 15.805 10.648 1 98.75 108 LEU A C 1
ATOM 761 O O . LEU A 1 108 ? 2.725 16.547 9.727 1 98.75 108 LEU A O 1
ATOM 765 N N . VAL A 1 109 ? 2.334 14.945 11.219 1 98.81 109 VAL A N 1
ATOM 766 C CA . VAL A 1 109 ? 0.939 14.828 10.797 1 98.81 109 VAL A CA 1
ATOM 767 C C . VAL A 1 109 ? 0.023 15.031 12.008 1 98.81 109 VAL A C 1
ATOM 769 O O . VAL A 1 109 ? 0.05 14.25 12.953 1 98.81 109 VAL A O 1
ATOM 772 N N . PHE A 1 110 ? -0.778 16.109 11.969 1 98.62 110 PHE A N 1
ATOM 773 C CA . PHE A 1 110 ? -1.872 16.234 12.93 1 98.62 110 PHE A CA 1
ATOM 774 C C . PHE A 1 110 ? -3.039 15.328 12.539 1 98.62 110 PHE A C 1
ATOM 776 O O . PHE A 1 110 ? -3.844 15.688 11.672 1 98.62 110 PHE A O 1
ATOM 783 N N . GLY A 1 111 ? -3.086 14.18 13.203 1 97.88 111 GLY A N 1
ATOM 784 C CA . GLY A 1 111 ? -4.152 13.234 12.906 1 97.88 111 GLY A CA 1
ATOM 785 C C . GLY A 1 111 ? -3.645 11.844 12.578 1 97.88 111 GLY A C 1
ATOM 786 O O . GLY A 1 111 ? -2.58 11.695 11.977 1 97.88 111 GLY A O 1
ATOM 787 N N . VAL A 1 112 ? -4.391 10.898 13.023 1 97.81 112 VAL A N 1
ATOM 788 C CA . VAL A 1 112 ? -4.227 9.508 12.609 1 97.81 112 VAL A CA 1
ATOM 789 C C . VAL A 1 112 ? -5.434 9.07 11.789 1 97.81 112 VAL A C 1
ATOM 791 O O . VAL A 1 112 ? -6.582 9.25 12.211 1 97.81 112 VAL A O 1
ATOM 794 N N . GLY A 1 113 ? -5.18 8.672 10.555 1 96.31 113 GLY A N 1
ATOM 795 C CA . GLY A 1 113 ? -6.23 8.18 9.688 1 96.31 113 GLY A CA 1
ATOM 796 C C . GLY A 1 113 ? -5.867 6.883 8.984 1 96.31 113 GLY A C 1
ATOM 797 O O . GLY A 1 113 ? -4.859 6.254 9.312 1 96.31 113 GLY A O 1
ATOM 798 N N . HIS A 1 114 ? -6.719 6.469 8.117 1 95.62 114 HIS A N 1
ATOM 799 C CA . HIS A 1 114 ? -6.5 5.227 7.379 1 95.62 114 HIS A CA 1
ATOM 800 C C . HIS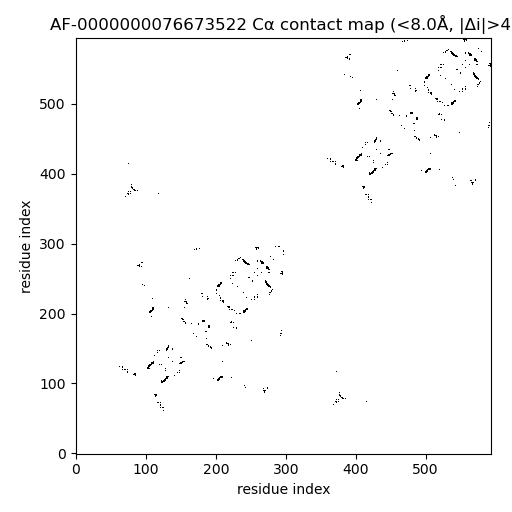 A 1 114 ? -5.355 5.375 6.383 1 95.62 114 HIS A C 1
ATOM 802 O O . HIS A 1 114 ? -4.859 4.379 5.852 1 95.62 114 HIS A O 1
ATOM 808 N N . ASP A 1 115 ? -4.906 6.637 6.258 1 96.31 115 ASP A N 1
ATOM 809 C CA . ASP A 1 115 ? -3.777 6.883 5.367 1 96.31 115 ASP A CA 1
ATOM 810 C C . ASP A 1 115 ? -2.475 7.008 6.156 1 96.31 115 ASP A C 1
ATOM 812 O O . ASP A 1 115 ? -1.406 7.203 5.57 1 96.31 115 ASP A O 1
ATOM 816 N N . SER A 1 116 ? -2.504 6.844 7.441 1 97.5 116 SER A N 1
ATOM 817 C CA . SER A 1 116 ? -1.308 7.07 8.242 1 97.5 116 SER A CA 1
ATOM 818 C C . SER A 1 116 ? -0.203 6.082 7.879 1 97.5 116 SER A C 1
ATOM 820 O O . SER A 1 116 ? 0.964 6.461 7.77 1 97.5 116 SER A O 1
ATOM 822 N N . LEU A 1 117 ? -0.58 4.875 7.699 1 95.94 117 LEU A N 1
ATOM 823 C CA . LEU A 1 117 ? 0.403 3.869 7.312 1 95.94 117 LEU A CA 1
ATOM 824 C C . LEU A 1 117 ? 1.021 4.207 5.961 1 95.94 117 LEU A C 1
ATOM 826 O O . LEU A 1 117 ? 2.203 3.938 5.727 1 95.94 117 LEU A O 1
ATOM 830 N N . LEU A 1 118 ? 0.253 4.766 5.07 1 96 118 LEU A N 1
ATOM 831 C CA . LEU A 1 118 ? 0.728 5.195 3.76 1 96 118 LEU A CA 1
ATOM 832 C C . LEU A 1 118 ? 1.845 6.227 3.896 1 96 118 LEU A C 1
ATOM 834 O O . LEU A 1 118 ? 2.912 6.074 3.295 1 96 118 LEU A O 1
ATOM 838 N N . TRP A 1 119 ? 1.627 7.219 4.73 1 96.94 119 TRP A N 1
ATOM 839 C CA . TRP A 1 119 ? 2.6 8.289 4.902 1 96.94 119 TRP A CA 1
ATOM 840 C C . TRP A 1 119 ? 3.875 7.773 5.562 1 96.94 119 TRP A C 1
ATOM 842 O O . TRP A 1 119 ? 4.98 8.172 5.188 1 96.94 119 TRP A O 1
ATOM 852 N N . SER A 1 120 ? 3.713 6.938 6.535 1 95.88 120 SER A N 1
ATOM 853 C CA . SER A 1 120 ? 4.875 6.348 7.191 1 95.88 120 SER A CA 1
ATOM 854 C C . SER A 1 120 ? 5.684 5.496 6.223 1 95.88 120 SER A C 1
ATOM 856 O O . SER A 1 120 ? 6.914 5.586 6.184 1 95.88 120 SER A O 1
ATOM 858 N N . ALA A 1 121 ? 5.02 4.73 5.395 1 93.12 121 ALA A N 1
ATOM 859 C CA . ALA A 1 121 ? 5.668 3.811 4.465 1 93.12 121 ALA A CA 1
ATOM 860 C C . ALA A 1 121 ? 6.363 4.566 3.336 1 93.12 121 ALA A C 1
ATOM 862 O O . ALA A 1 121 ? 7.398 4.129 2.832 1 93.12 121 ALA A O 1
ATOM 863 N N . LEU A 1 122 ? 5.863 5.711 3.008 1 92.88 122 LEU A N 1
ATOM 864 C CA . LEU A 1 122 ? 6.398 6.469 1.882 1 92.88 122 LEU A CA 1
ATOM 865 C C . LEU A 1 122 ? 7.535 7.379 2.332 1 92.88 122 LEU A C 1
ATOM 867 O O . LEU A 1 122 ? 8.109 8.109 1.52 1 92.88 122 LEU A O 1
ATOM 871 N N . ASN A 1 123 ? 7.855 7.332 3.609 1 93.75 123 ASN A N 1
ATOM 872 C CA . ASN A 1 123 ? 8.953 8.117 4.16 1 93.75 123 ASN A CA 1
ATOM 873 C C . ASN A 1 123 ? 9.977 7.23 4.863 1 93.75 123 ASN A C 1
ATOM 875 O O . ASN A 1 123 ? 10.32 7.465 6.023 1 93.75 123 ASN A O 1
ATOM 879 N N . PRO A 1 124 ? 10.414 6.176 4.055 1 87.25 124 PRO A N 1
ATOM 880 C CA . PRO A 1 124 ? 11.367 5.27 4.707 1 87.25 124 PRO A CA 1
ATOM 881 C C . PRO A 1 124 ? 12.641 5.977 5.152 1 87.25 124 PRO A C 1
ATOM 883 O O . PRO A 1 124 ? 13.227 6.742 4.383 1 87.25 124 PRO A O 1
ATOM 886 N N . GLY A 1 125 ? 13.031 5.723 6.418 1 87.94 125 GLY A N 1
ATOM 887 C CA . GLY A 1 125 ? 14.242 6.324 6.957 1 87.94 125 GLY A CA 1
ATOM 888 C C . GLY A 1 125 ? 14.016 7.715 7.52 1 87.94 125 GLY A C 1
ATOM 889 O O . GLY A 1 125 ? 14.875 8.25 8.219 1 87.94 125 GLY A O 1
ATOM 890 N N . GLY A 1 126 ? 12.914 8.352 7.16 1 94.06 126 GLY A N 1
ATOM 891 C CA . GLY A 1 126 ? 12.562 9.648 7.715 1 94.06 126 GLY A CA 1
ATOM 892 C C . GLY A 1 126 ? 11.805 9.555 9.023 1 94.06 126 GLY A C 1
ATOM 893 O O . GLY A 1 126 ? 11.492 8.453 9.492 1 94.06 126 GLY A O 1
ATOM 894 N N . ALA A 1 127 ? 11.602 10.68 9.555 1 96.31 127 ALA A N 1
ATOM 895 C CA . ALA A 1 127 ? 10.812 10.758 10.781 1 96.31 127 ALA A CA 1
ATOM 896 C C . ALA A 1 127 ? 9.375 11.172 10.484 1 96.31 127 ALA A C 1
ATOM 898 O O . ALA A 1 127 ? 9.141 12.227 9.875 1 96.31 127 ALA A O 1
ATOM 899 N N . THR A 1 128 ? 8.477 10.32 10.812 1 97.81 128 THR A N 1
ATOM 900 C CA . THR A 1 128 ? 7.062 10.648 10.703 1 97.81 128 THR A CA 1
ATOM 901 C C . THR A 1 128 ? 6.387 10.562 12.07 1 97.81 128 THR A C 1
ATOM 903 O O . THR A 1 128 ? 6.43 9.523 12.727 1 97.81 128 THR A O 1
ATOM 906 N N . LEU A 1 129 ? 5.812 11.625 12.508 1 98.75 129 LEU A N 1
ATOM 907 C CA . LEU A 1 129 ? 5.105 11.68 13.781 1 98.75 129 LEU A CA 1
ATOM 908 C C . LEU A 1 129 ? 3.637 12.039 13.578 1 98.75 129 LEU A C 1
ATOM 910 O O . LEU A 1 129 ? 3.32 13 12.867 1 98.75 129 LEU A O 1
ATOM 914 N N . PHE A 1 130 ? 2.785 11.227 14.188 1 98.75 130 PHE A N 1
ATOM 915 C CA . PHE A 1 130 ? 1.349 11.477 14.133 1 98.75 130 PHE A CA 1
ATOM 916 C C . PHE A 1 130 ? 0.827 11.945 15.484 1 98.75 130 PHE A C 1
ATOM 918 O O . PHE A 1 130 ? 1.242 11.438 16.531 1 98.75 130 PHE A O 1
ATOM 925 N N . LEU A 1 131 ? -0.08 12.883 15.422 1 98.62 131 LEU A N 1
ATOM 926 C CA . LEU A 1 131 ? -0.713 13.422 16.625 1 98.62 131 LEU A CA 1
ATOM 927 C C . LEU A 1 131 ? -2.225 13.219 16.578 1 98.62 131 LEU A C 1
ATOM 929 O O . LEU A 1 131 ? -2.9 13.773 15.711 1 98.62 131 LEU A O 1
ATOM 933 N N . GLU A 1 132 ? -2.725 12.461 17.531 1 97.94 132 GLU A N 1
ATOM 934 C CA . GLU A 1 132 ? -4.137 12.094 17.531 1 97.94 132 GLU A CA 1
ATOM 935 C C . GLU A 1 132 ? -4.824 12.531 18.828 1 97.94 132 GLU A C 1
ATOM 937 O O . GLU A 1 132 ? -4.238 12.43 19.906 1 97.94 132 GLU A O 1
ATOM 942 N N . GLU A 1 133 ? -6.062 13.031 18.703 1 96.06 133 GLU A N 1
ATOM 943 C CA . GLU A 1 133 ? -6.777 13.578 19.844 1 96.06 133 GLU A CA 1
ATOM 944 C C . GLU A 1 133 ? -7.59 12.5 20.562 1 96.06 133 GLU A C 1
ATOM 946 O O . GLU A 1 133 ? -7.891 12.625 21.75 1 96.06 133 GLU A O 1
ATOM 951 N N . ASP A 1 134 ? -8.078 11.523 19.859 1 95.56 134 ASP A N 1
ATOM 952 C CA . ASP A 1 134 ? -8.969 10.492 20.391 1 95.56 134 ASP A CA 1
ATOM 953 C C . ASP A 1 134 ? -8.172 9.289 20.891 1 95.56 134 ASP A C 1
ATOM 955 O O . ASP A 1 134 ? -7.668 8.5 20.094 1 95.56 134 ASP A O 1
ATOM 959 N N . PRO A 1 135 ? -8.195 9.102 22.172 1 96.19 135 PRO A N 1
ATOM 960 C CA . PRO A 1 135 ? -7.383 8.008 22.703 1 96.19 135 PRO A CA 1
ATOM 961 C C . PRO A 1 135 ? -7.887 6.637 22.266 1 96.19 135 PRO A C 1
ATOM 963 O O . PRO A 1 135 ? -7.09 5.711 22.094 1 96.19 135 PRO A O 1
ATOM 966 N N . LYS A 1 136 ? -9.203 6.488 22.109 1 96.94 136 LYS A N 1
ATOM 967 C CA . LYS A 1 136 ? -9.75 5.207 21.688 1 96.94 136 LYS A CA 1
ATOM 968 C C . LYS A 1 136 ? -9.359 4.898 20.234 1 96.94 136 LYS A C 1
ATOM 970 O O . LYS A 1 136 ? -8.953 3.775 19.922 1 96.94 136 LYS A O 1
ATOM 975 N N . TRP A 1 137 ? -9.484 5.922 19.438 1 96.38 137 TRP A N 1
ATOM 976 C CA . TRP A 1 137 ? -9.094 5.742 18.047 1 96.38 137 TRP A CA 1
ATOM 977 C C . TRP A 1 137 ? -7.594 5.48 17.938 1 96.38 137 TRP A C 1
ATOM 979 O O . TRP A 1 137 ? -7.16 4.637 17.156 1 96.38 137 TRP A O 1
ATOM 989 N N . LEU A 1 138 ? -6.82 6.172 18.656 1 97.5 138 LEU A N 1
ATOM 990 C CA . LEU A 1 138 ? -5.371 5.992 18.641 1 97.5 138 LEU A CA 1
ATOM 991 C C . LEU A 1 138 ? -5 4.555 19 1 97.5 138 LEU A C 1
ATOM 993 O O . LEU A 1 138 ? -4.16 3.947 18.328 1 97.5 138 LEU A O 1
ATOM 997 N N . ARG A 1 139 ? -5.543 4.031 20.016 1 97.69 139 ARG A N 1
ATOM 998 C CA . ARG A 1 139 ? -5.27 2.656 20.422 1 97.69 139 ARG A CA 1
ATOM 999 C C . ARG A 1 139 ? -5.621 1.671 19.328 1 97.69 139 ARG A C 1
ATOM 1001 O O . ARG A 1 139 ? -4.855 0.747 19.031 1 97.69 139 ARG A O 1
ATOM 1008 N N . SER A 1 140 ? -6.777 1.872 18.719 1 96.38 140 SER A N 1
ATOM 1009 C CA . SER A 1 140 ? -7.23 0.995 17.641 1 96.38 140 SER A CA 1
ATOM 1010 C C . SER A 1 140 ? -6.289 1.067 16.438 1 96.38 140 SER A C 1
ATOM 1012 O O . SER A 1 140 ? -5.961 0.041 15.844 1 96.38 140 SER A O 1
ATOM 1014 N N . ALA A 1 141 ? -5.934 2.264 16.109 1 94.62 141 ALA A N 1
ATOM 1015 C CA . ALA A 1 141 ? -5.043 2.469 14.977 1 94.62 141 ALA A CA 1
ATOM 1016 C C . ALA A 1 141 ? -3.686 1.811 15.219 1 94.62 141 ALA A C 1
ATOM 1018 O O . ALA A 1 141 ? -3.121 1.188 14.32 1 94.62 141 ALA A O 1
ATOM 1019 N N . LEU A 1 142 ? -3.178 1.906 16.406 1 95.38 142 LEU A N 1
ATOM 1020 C CA . LEU A 1 142 ? -1.868 1.35 16.734 1 95.38 142 LEU A CA 1
ATOM 1021 C C . LEU A 1 142 ? -1.935 -0.171 16.828 1 95.38 142 LEU A C 1
ATOM 1023 O O . LEU A 1 142 ? -0.939 -0.857 16.594 1 95.38 142 LEU A O 1
ATOM 1027 N N . ALA A 1 143 ? -3.041 -0.686 17.156 1 93.62 143 ALA A N 1
ATOM 1028 C CA . ALA A 1 143 ? -3.223 -2.135 17.141 1 93.62 143 ALA A CA 1
ATOM 1029 C C . ALA A 1 143 ? -3.125 -2.684 15.711 1 93.62 143 ALA A C 1
ATOM 1031 O O . ALA A 1 143 ? -2.566 -3.762 15.492 1 93.62 143 ALA A O 1
ATOM 1032 N N . ALA A 1 144 ? -3.664 -1.902 14.797 1 88.31 144 ALA A N 1
ATOM 1033 C CA . ALA A 1 144 ? -3.672 -2.318 13.398 1 88.31 144 ALA A CA 1
ATOM 1034 C C . ALA A 1 144 ? -2.318 -2.059 12.742 1 88.31 144 ALA A C 1
ATOM 1036 O O . ALA A 1 144 ? -1.917 -2.783 11.828 1 88.31 144 ALA A O 1
ATOM 1037 N N . ALA A 1 145 ? -1.707 -1.048 13.234 1 91.31 145 ALA A N 1
ATOM 1038 C CA . ALA A 1 145 ? -0.397 -0.671 12.703 1 91.31 145 ALA A CA 1
ATOM 1039 C C . ALA A 1 145 ? 0.55 -0.27 13.836 1 91.31 145 ALA A C 1
ATOM 1041 O O . ALA A 1 145 ? 0.814 0.918 14.039 1 91.31 145 ALA A O 1
ATOM 1042 N N . PRO A 1 146 ? 1.215 -1.254 14.375 1 90.69 146 PRO A N 1
ATOM 1043 C CA . PRO A 1 146 ? 2.01 -1.002 15.578 1 90.69 146 PRO A CA 1
ATOM 1044 C C . PRO A 1 146 ? 3.285 -0.215 15.289 1 90.69 146 PRO A C 1
ATOM 1046 O O . PRO A 1 146 ? 3.895 0.34 16.203 1 90.69 146 PRO A O 1
ATOM 1049 N N . SER A 1 147 ? 3.721 -0.118 14.094 1 88.69 147 SER A N 1
ATOM 1050 C CA . SER A 1 147 ? 4.965 0.563 13.75 1 88.69 147 SER A CA 1
ATOM 1051 C C . SER A 1 147 ? 4.762 2.072 13.656 1 88.69 147 SER A C 1
ATOM 1053 O O . SER A 1 147 ? 5.73 2.83 13.586 1 88.69 147 SER A O 1
ATOM 1055 N N . LEU A 1 148 ? 3.572 2.514 13.68 1 95.25 148 LEU A N 1
ATOM 1056 C CA . LEU A 1 148 ? 3.295 3.943 13.578 1 95.25 148 LEU A CA 1
ATOM 1057 C C . LEU A 1 148 ? 3.803 4.684 14.812 1 95.25 148 LEU A C 1
ATOM 1059 O O . LEU A 1 148 ? 3.59 4.234 15.938 1 95.25 148 LEU A O 1
ATOM 1063 N N . ARG A 1 149 ? 4.473 5.707 14.562 1 97.06 149 ARG A N 1
ATOM 1064 C CA . ARG A 1 149 ? 4.824 6.621 15.648 1 97.06 149 ARG A CA 1
ATOM 1065 C C . ARG A 1 149 ? 3.73 7.66 15.859 1 97.06 149 ARG A C 1
ATOM 1067 O O . ARG A 1 149 ? 3.732 8.719 15.227 1 97.06 149 ARG A O 1
ATOM 1074 N N . ALA A 1 150 ? 2.869 7.41 16.781 1 98.44 150 ALA A N 1
ATOM 1075 C CA . ALA A 1 150 ? 1.708 8.258 17.047 1 98.44 150 ALA A CA 1
ATOM 1076 C C . ALA A 1 150 ? 1.562 8.555 18.531 1 98.44 150 ALA A C 1
ATOM 1078 O O . ALA A 1 150 ? 1.849 7.699 19.375 1 98.44 150 ALA A O 1
ATOM 1079 N N . ARG A 1 151 ? 1.208 9.719 18.828 1 98.38 151 ARG A N 1
ATOM 1080 C CA . ARG A 1 151 ? 1.048 10.188 20.203 1 98.38 151 ARG A CA 1
ATOM 1081 C C . ARG A 1 151 ? -0.3 10.875 20.391 1 98.38 151 ARG A C 1
ATOM 1083 O O . ARG A 1 151 ? -0.878 11.391 19.438 1 98.38 151 ARG A O 1
ATOM 1090 N N . LEU A 1 152 ? -0.716 10.828 21.672 1 97.88 152 LEU A N 1
ATOM 1091 C CA . LEU A 1 152 ? -1.926 11.555 22.031 1 97.88 152 LEU A CA 1
ATOM 1092 C C . LEU A 1 152 ? -1.652 13.055 22.109 1 97.88 152 LEU A C 1
ATOM 1094 O O . LEU A 1 152 ? -0.629 13.477 22.656 1 97.88 152 LEU A O 1
ATOM 1098 N N . ALA A 1 153 ? -2.539 13.867 21.516 1 97.44 153 ALA A N 1
ATOM 1099 C CA . ALA A 1 153 ? -2.455 15.32 21.562 1 97.44 153 ALA A CA 1
ATOM 1100 C C . ALA A 1 153 ? -3.752 15.93 22.078 1 97.44 153 ALA A C 1
ATOM 1102 O O . ALA A 1 153 ? -4.844 15.445 21.766 1 97.44 153 ALA A O 1
ATOM 1103 N N . ARG A 1 154 ? -3.568 16.969 22.797 1 94.19 154 ARG A N 1
ATOM 1104 C CA . ARG A 1 154 ? -4.719 17.688 23.328 1 94.19 154 ARG A CA 1
ATOM 1105 C C . ARG A 1 154 ? -4.844 19.062 22.688 1 94.19 154 ARG A C 1
ATOM 1107 O O . ARG A 1 154 ? -3.838 19.734 22.438 1 94.19 154 ARG A O 1
ATOM 1114 N N . TYR A 1 155 ? -6.109 19.422 22.453 1 95.12 155 TYR A N 1
ATOM 1115 C CA . TYR A 1 155 ? -6.43 20.719 21.859 1 95.12 155 TYR A CA 1
ATOM 1116 C C . TYR A 1 155 ? -7.41 21.5 22.719 1 95.12 155 TYR A C 1
ATOM 1118 O O . TYR A 1 155 ? -8.594 21.141 22.797 1 95.12 155 TYR A O 1
ATOM 1126 N N . PRO A 1 156 ? -6.965 22.5 23.234 1 91.88 156 PRO A N 1
ATOM 1127 C CA . PRO A 1 156 ? -7.75 23.172 24.266 1 91.88 156 PRO A CA 1
ATOM 1128 C C . PRO A 1 156 ? -8.906 23.984 23.688 1 91.88 156 PRO A C 1
ATOM 1130 O O . PRO A 1 156 ? -9.852 24.312 24.422 1 91.88 156 PRO A O 1
ATOM 1133 N N . THR A 1 157 ? -8.859 24.359 22.5 1 93.88 157 THR A N 1
ATOM 1134 C CA . THR A 1 157 ? -9.906 25.203 21.922 1 93.88 157 THR A CA 1
ATOM 1135 C C . THR A 1 157 ? -10.984 24.344 21.266 1 93.88 157 THR A C 1
ATOM 1137 O O . THR A 1 157 ? -10.703 23.25 20.781 1 93.88 157 THR A O 1
ATOM 1140 N N . ARG A 1 158 ? -12.219 24.938 21.312 1 93.94 158 ARG A N 1
ATOM 1141 C CA . ARG A 1 158 ? -13.359 24.312 20.672 1 93.94 158 ARG A CA 1
ATOM 1142 C C . ARG A 1 158 ? -13.711 25.016 19.359 1 93.94 158 ARG A C 1
ATOM 1144 O O . ARG A 1 158 ? -13.383 26.188 19.172 1 93.94 158 ARG A O 1
ATOM 1151 N N . LEU A 1 159 ? -14.438 24.281 18.562 1 94.31 159 LEU A N 1
ATOM 1152 C CA . LEU A 1 159 ? -14.844 24.828 17.266 1 94.31 159 LEU A CA 1
ATOM 1153 C C . LEU A 1 159 ? -15.695 26.078 17.469 1 94.31 159 LEU A C 1
ATOM 1155 O O . LEU A 1 159 ? -15.57 27.047 16.703 1 94.31 159 LEU A O 1
ATOM 1159 N N . ASP A 1 160 ? -16.516 26.078 18.453 1 94 160 ASP A N 1
ATOM 1160 C CA . ASP A 1 160 ? -17.422 27.203 18.672 1 94 160 ASP A CA 1
ATOM 1161 C C . ASP A 1 160 ? -16.672 28.406 19.234 1 94 160 ASP A C 1
ATOM 1163 O O . ASP A 1 160 ? -17.219 29.516 19.312 1 94 160 ASP A O 1
ATOM 1167 N N . ASP A 1 161 ? -15.438 28.266 19.562 1 95.06 161 ASP A N 1
ATOM 1168 C CA . ASP A 1 161 ? -14.602 29.375 20 1 95.06 161 ASP A CA 1
ATOM 1169 C C . ASP A 1 161 ? -14.031 30.125 18.797 1 95.06 161 ASP A C 1
ATOM 1171 O O . ASP A 1 161 ? -13.508 31.234 18.938 1 95.06 161 ASP A O 1
ATOM 1175 N N . ALA A 1 162 ? -14.18 29.594 17.641 1 96.19 162 ALA A N 1
ATOM 1176 C CA . ALA A 1 162 ? -13.359 29.984 16.5 1 96.19 162 ALA A CA 1
ATOM 1177 C C . ALA A 1 162 ? -13.57 31.453 16.141 1 96.19 162 ALA A C 1
ATOM 1179 O O . ALA A 1 162 ? -12.609 32.188 15.977 1 96.19 162 ALA A O 1
ATOM 1180 N N . ASP A 1 163 ? -14.812 31.812 16.016 1 95.62 163 ASP A N 1
ATOM 1181 C CA . ASP A 1 163 ? -15.117 33.156 15.57 1 95.62 163 ASP A CA 1
ATOM 1182 C C . ASP A 1 163 ? -14.633 34.188 16.594 1 95.62 163 ASP A C 1
ATOM 1184 O O . ASP A 1 163 ? -14.031 35.188 16.219 1 95.62 163 ASP A O 1
ATOM 1188 N N . ALA A 1 164 ? -14.93 33.906 17.766 1 96.5 164 ALA A N 1
ATOM 1189 C CA . ALA A 1 164 ? -14.531 34.844 18.828 1 96.5 164 ALA A CA 1
ATOM 1190 C C . ALA A 1 164 ? -13.008 34.938 18.938 1 96.5 164 ALA A C 1
ATOM 1192 O O . ALA A 1 164 ? -12.461 36 19.156 1 96.5 164 ALA A O 1
ATOM 1193 N N . LEU A 1 165 ? -12.367 33.844 18.875 1 96.19 165 LEU A N 1
ATOM 1194 C CA . LEU A 1 165 ? -10.914 33.781 18.953 1 96.19 165 LEU A CA 1
ATOM 1195 C C . LEU A 1 165 ? -10.289 34.562 17.797 1 96.19 165 LEU A C 1
ATOM 1197 O O . LEU A 1 165 ? -9.367 35.375 18.016 1 96.19 165 LEU A O 1
ATOM 1201 N N . LEU A 1 166 ? -10.734 34.438 16.641 1 95.38 166 LEU A N 1
ATOM 1202 C CA . LEU A 1 166 ? -10.18 35.094 15.469 1 95.38 166 LEU A CA 1
ATOM 1203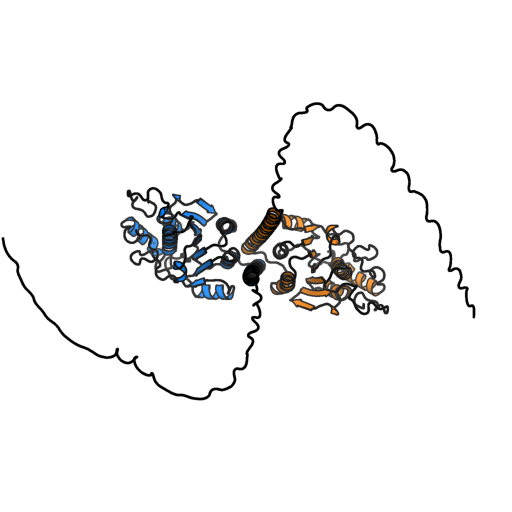 C C . LEU A 1 166 ? -10.391 36.594 15.555 1 95.38 166 LEU A C 1
ATOM 1205 O O . LEU A 1 166 ? -9.492 37.375 15.242 1 95.38 166 LEU A O 1
ATOM 1209 N N . ALA A 1 167 ? -11.625 36.938 15.93 1 95.06 167 ALA A N 1
ATOM 1210 C CA . ALA A 1 167 ? -11.93 38.375 16.094 1 95.06 167 ALA A CA 1
ATOM 1211 C C . ALA A 1 167 ? -11.008 39 17.109 1 95.06 167 ALA A C 1
ATOM 1213 O O . ALA A 1 167 ? -10.539 40.125 16.906 1 95.06 167 ALA A O 1
ATOM 1214 N N . SER A 1 168 ? -10.789 38.312 18.203 1 94.62 168 SER A N 1
ATOM 1215 C CA . SER A 1 168 ? -9.93 38.812 19.266 1 94.62 168 SER A CA 1
ATOM 1216 C C . SER A 1 168 ? -8.492 39 18.781 1 94.62 168 SER A C 1
ATOM 1218 O O . SER A 1 168 ? -7.836 40 19.078 1 94.62 168 SER A O 1
ATOM 1220 N N . LEU A 1 169 ? -8.008 38.062 18.016 1 93.06 169 LEU A N 1
ATOM 1221 C CA . LEU A 1 169 ? -6.625 38.094 17.562 1 93.06 169 LEU A CA 1
ATOM 1222 C C . LEU A 1 169 ? -6.438 39.125 16.453 1 93.06 169 LEU A C 1
ATOM 1224 O O . LEU A 1 169 ? -5.348 39.688 16.297 1 93.06 169 LEU A O 1
ATOM 1228 N N . ARG A 1 170 ? -7.434 39.406 15.734 1 91.06 170 ARG A N 1
ATOM 1229 C CA . ARG A 1 170 ? -7.367 40.469 14.719 1 91.06 170 ARG A CA 1
ATOM 1230 C C . ARG A 1 170 ? -7.336 41.844 15.352 1 91.06 170 ARG A C 1
ATOM 1232 O O . ARG A 1 170 ? -6.68 42.75 14.844 1 91.06 170 ARG A O 1
ATOM 1239 N N . SER A 1 171 ? -8.141 41.906 16.438 1 91.81 171 SER A N 1
ATOM 1240 C CA . SER A 1 171 ? -8.188 43.156 17.156 1 91.81 171 SER A CA 1
ATOM 1241 C C . SER A 1 171 ? -6.887 43.406 17.922 1 91.81 171 SER A C 1
ATOM 1243 O O . SER A 1 171 ? -6.441 44.562 18.031 1 91.81 171 SER A O 1
ATOM 1245 N N . ASP A 1 172 ? -6.246 42.375 18.5 1 92.31 172 ASP A N 1
ATOM 1246 C CA . ASP A 1 172 ? -4.977 42.438 19.219 1 92.31 172 ASP A CA 1
ATOM 1247 C C . ASP A 1 172 ? -4.129 41.188 18.938 1 92.31 172 ASP A C 1
ATOM 1249 O O . ASP A 1 172 ? -4.219 40.188 19.656 1 92.31 172 ASP A O 1
ATOM 1253 N N . PRO A 1 173 ? -3.334 41.375 18.016 1 91 173 PRO A N 1
ATOM 1254 C CA . PRO A 1 173 ? -2.529 40.219 17.625 1 91 173 PRO A CA 1
ATOM 1255 C C . PRO A 1 173 ? -1.368 39.938 18.594 1 91 173 PRO A C 1
ATOM 1257 O O . PRO A 1 173 ? -0.669 38.938 18.469 1 91 173 PRO A O 1
ATOM 1260 N N . SER A 1 174 ? -1.028 40.688 19.531 1 89.38 174 SER A N 1
ATOM 1261 C CA . SER A 1 174 ? 0.167 40.719 20.375 1 89.38 174 SER A CA 1
ATOM 1262 C C . SER A 1 174 ? 0.375 39.375 21.062 1 89.38 174 SER A C 1
ATOM 1264 O O . SER A 1 174 ? 1.508 38.906 21.203 1 89.38 174 SER A O 1
ATOM 1266 N N . PRO A 1 175 ? -0.723 38.75 21.562 1 91.38 175 PRO A N 1
ATOM 1267 C CA . PRO A 1 175 ? -0.5 37.469 22.266 1 91.38 175 PRO A CA 1
ATOM 1268 C C . PRO A 1 175 ? 0.157 36.406 21.375 1 91.38 175 PRO A C 1
ATOM 1270 O O . PRO A 1 175 ? 0.866 35.531 21.891 1 91.38 175 PRO A O 1
ATOM 1273 N N . CYS A 1 176 ? -0.091 36.469 20.031 1 91.06 176 CYS A N 1
ATOM 1274 C CA . CYS A 1 176 ? 0.413 35.438 19.125 1 91.06 176 CYS A CA 1
ATOM 1275 C C . CYS A 1 176 ? 1.455 36 18.172 1 91.06 176 CYS A C 1
ATOM 1277 O O . CYS A 1 176 ? 1.845 35.344 17.203 1 91.06 176 CYS A O 1
ATOM 1279 N N . ALA A 1 177 ? 1.971 37.188 18.453 1 83.94 177 ALA A N 1
ATOM 1280 C CA . ALA A 1 177 ? 2.811 37.938 17.531 1 83.94 177 ALA A CA 1
ATOM 1281 C C . ALA A 1 177 ? 4.184 37.281 17.391 1 83.94 177 ALA A C 1
ATOM 1283 O O . ALA A 1 177 ? 4.797 37.344 16.312 1 83.94 177 ALA A O 1
ATOM 1284 N N . ASP A 1 178 ? 4.605 36.562 18.359 1 81.69 178 ASP A N 1
ATOM 1285 C CA . ASP A 1 178 ? 5.945 35.969 18.344 1 81.69 178 ASP A CA 1
ATOM 1286 C C . ASP A 1 178 ? 5.953 34.625 17.625 1 81.69 178 ASP A C 1
ATOM 1288 O O . ASP A 1 178 ? 7.012 34.031 17.422 1 81.69 178 ASP A O 1
ATOM 1292 N N . LEU A 1 179 ? 4.82 34.094 17.266 1 86.69 179 LEU A N 1
ATOM 1293 C CA . LEU A 1 179 ? 4.676 32.844 16.562 1 86.69 179 LEU A CA 1
ATOM 1294 C C . LEU A 1 179 ? 5.43 31.719 17.297 1 86.69 179 LEU A C 1
ATOM 1296 O O . LEU A 1 179 ? 6.152 30.953 16.672 1 86.69 179 LEU A O 1
ATOM 1300 N N . ASP A 1 180 ? 5.359 31.781 18.609 1 89.56 180 ASP A N 1
ATOM 1301 C CA . ASP A 1 180 ? 5.859 30.688 19.422 1 89.56 180 ASP A CA 1
ATOM 1302 C C . ASP A 1 180 ? 4.789 29.609 19.625 1 89.56 180 ASP A C 1
ATOM 1304 O O . ASP A 1 180 ? 3.795 29.828 20.312 1 89.56 180 ASP A O 1
ATOM 1308 N N . PRO A 1 181 ? 5.012 28.469 19.078 1 92.88 181 PRO A N 1
ATOM 1309 C CA . PRO A 1 181 ? 3.977 27.438 19.156 1 92.88 181 PRO A CA 1
ATOM 1310 C C . PRO A 1 181 ? 3.795 26.875 20.578 1 92.88 181 PRO A C 1
ATOM 1312 O O . PRO A 1 181 ? 2.801 26.203 20.859 1 92.88 181 PRO A O 1
ATOM 1315 N N . ARG A 1 182 ? 4.668 27.297 21.438 1 93.75 182 ARG A N 1
ATOM 1316 C CA . ARG A 1 182 ? 4.586 26.844 22.812 1 93.75 182 ARG A CA 1
ATOM 1317 C C . ARG A 1 182 ? 4.223 27.984 23.75 1 93.75 182 ARG A C 1
ATOM 1319 O O . ARG A 1 182 ? 4.109 27.797 24.969 1 93.75 182 ARG A O 1
ATOM 1326 N N . GLY A 1 183 ? 4.059 29.109 23.219 1 92.12 183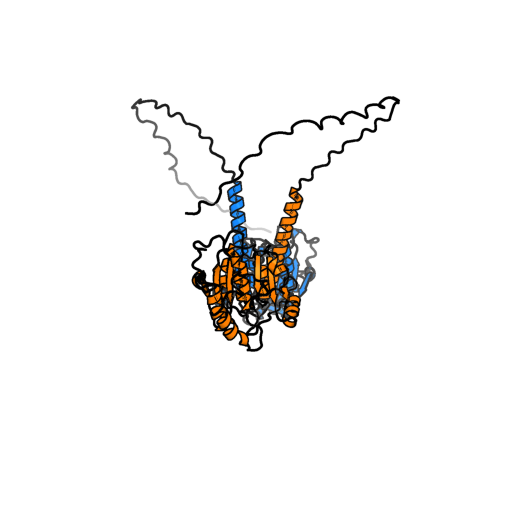 GLY A N 1
ATOM 1327 C CA . GLY A 1 183 ? 3.811 30.297 24.016 1 92.12 183 GLY A CA 1
ATOM 1328 C C . GLY A 1 183 ? 2.436 30.312 24.656 1 92.12 183 GLY A C 1
ATOM 1329 O O . GLY A 1 183 ? 1.428 30.5 23.969 1 92.12 183 GLY A O 1
ATOM 1330 N N . ARG A 1 184 ? 2.354 30.297 25.859 1 91.5 184 ARG A N 1
ATOM 1331 C CA . ARG A 1 184 ? 1.095 30.141 26.578 1 91.5 184 ARG A CA 1
ATOM 1332 C C . ARG A 1 184 ? 0.261 31.422 26.516 1 91.5 184 ARG A C 1
ATOM 1334 O O . ARG A 1 184 ? -0.941 31.391 26.781 1 91.5 184 ARG A O 1
ATOM 1341 N N . ARG A 1 185 ? 0.837 32.531 26.125 1 92.44 185 ARG A N 1
ATOM 1342 C CA . ARG A 1 185 ? 0.101 33.781 25.984 1 92.44 185 ARG A CA 1
ATOM 1343 C C . ARG A 1 185 ? -0.871 33.688 24.812 1 92.44 185 ARG A C 1
ATOM 1345 O O . ARG A 1 185 ? -1.934 34.312 24.828 1 92.44 185 ARG A O 1
ATOM 1352 N N . CYS A 1 186 ? -0.451 32.938 23.875 1 94.56 186 CYS A N 1
ATOM 1353 C CA . CYS A 1 186 ? -1.302 32.781 22.703 1 94.56 186 CYS A CA 1
ATOM 1354 C C . CYS A 1 186 ? -2.342 31.688 22.922 1 94.56 186 CYS A C 1
ATOM 1356 O O . CYS A 1 186 ? -1.993 30.531 23.188 1 94.56 186 CYS A O 1
ATOM 1358 N N . PRO A 1 187 ? -3.607 32.031 22.797 1 95.56 187 PRO A N 1
ATOM 1359 C CA . PRO A 1 187 ? -4.66 31.031 23.047 1 95.56 187 PRO A CA 1
ATOM 1360 C C . PRO A 1 187 ? -4.664 29.906 22.016 1 95.56 187 PRO A C 1
ATOM 1362 O O . PRO A 1 187 ? -5.301 28.875 22.25 1 95.56 187 PRO A O 1
ATOM 1365 N N . LEU A 1 188 ? -3.996 30.078 20.891 1 96.44 188 LEU A N 1
ATOM 1366 C CA . LEU A 1 188 ? -3.973 29.062 19.844 1 96.44 188 LEU A CA 1
ATOM 1367 C C . LEU A 1 188 ? -2.779 28.141 20.031 1 96.44 188 LEU A C 1
ATOM 1369 O O . LEU A 1 188 ? -2.73 27.062 19.422 1 96.44 188 LEU A O 1
ATOM 1373 N N . ALA A 1 189 ? -1.8 28.547 20.844 1 95.88 189 ALA A N 1
ATOM 1374 C CA . ALA A 1 189 ? -0.586 27.75 21.031 1 95.88 189 ALA A CA 1
ATOM 1375 C C . ALA A 1 189 ? -0.906 26.391 21.641 1 95.88 189 ALA A C 1
ATOM 1377 O O . ALA A 1 189 ? -1.898 26.234 22.359 1 95.88 189 ALA A O 1
ATOM 1378 N N . LEU A 1 190 ? -0.036 25.375 21.328 1 97.56 190 LEU A N 1
ATOM 1379 C CA . LEU A 1 190 ? -0.187 24.016 21.859 1 97.56 190 LEU A CA 1
ATOM 1380 C C . LEU A 1 190 ? 1.038 23.609 22.672 1 97.56 190 LEU A C 1
ATOM 1382 O O . LEU A 1 190 ? 1.775 22.703 22.266 1 97.56 190 LEU A O 1
ATOM 1386 N N . PRO A 1 191 ? 1.139 24.203 23.812 1 95.69 191 PRO A N 1
ATOM 1387 C CA . PRO A 1 191 ? 2.346 23.938 24.609 1 95.69 191 PRO A CA 1
ATOM 1388 C C . PRO A 1 191 ? 2.418 22.516 25.125 1 95.69 191 PRO A C 1
ATOM 1390 O O . PRO A 1 191 ? 3.498 22.031 25.484 1 95.69 191 PRO A O 1
ATOM 1393 N N . ASP A 1 192 ? 1.327 21.781 25.125 1 95.56 192 ASP A N 1
ATOM 1394 C CA . ASP A 1 192 ? 1.281 20.484 25.781 1 95.56 192 ASP A CA 1
ATOM 1395 C C . ASP A 1 192 ? 1.368 19.344 24.766 1 95.56 192 ASP A C 1
ATOM 1397 O O . ASP A 1 192 ? 1.077 18.188 25.094 1 95.56 192 ASP A O 1
ATOM 1401 N N . LEU A 1 193 ? 1.703 19.672 23.531 1 97.38 193 LEU A N 1
ATOM 1402 C CA . LEU A 1 193 ? 1.996 18.594 22.594 1 97.38 193 LEU A CA 1
ATOM 1403 C C . LEU A 1 193 ? 3.162 17.75 23.094 1 97.38 193 LEU A C 1
ATOM 1405 O O . LEU A 1 193 ? 3.982 18.219 23.891 1 97.38 193 LEU A O 1
ATOM 1409 N N . PRO A 1 194 ? 3.211 16.484 22.672 1 97.12 194 PRO A N 1
ATOM 1410 C CA . PRO A 1 194 ? 4.383 15.672 23.031 1 97.12 194 PRO A CA 1
ATOM 1411 C C . PRO A 1 194 ? 5.699 16.359 22.672 1 97.12 194 PRO A C 1
ATOM 1413 O O . PRO A 1 194 ? 5.805 17 21.625 1 97.12 194 PRO A O 1
ATOM 1416 N N . ALA A 1 195 ? 6.68 16.156 23.516 1 96.62 195 ALA A N 1
ATOM 1417 C CA . ALA A 1 195 ? 7.969 16.828 23.375 1 96.62 195 ALA A CA 1
ATOM 1418 C C . ALA A 1 195 ? 8.578 16.531 22 1 96.62 195 ALA A C 1
ATOM 1420 O O . ALA A 1 195 ? 9.258 17.375 21.422 1 96.62 195 ALA A O 1
ATOM 1421 N N . GLU A 1 196 ? 8.312 15.43 21.516 1 96.88 196 GLU A N 1
ATOM 1422 C CA . GLU A 1 196 ? 8.859 14.984 20.234 1 96.88 196 GLU A CA 1
ATOM 1423 C C . GLU A 1 196 ? 8.422 15.914 19.094 1 96.88 196 GLU A C 1
ATOM 1425 O O . GLU A 1 196 ? 9.141 16.078 18.109 1 96.88 196 GLU A O 1
ATOM 1430 N N . ALA A 1 197 ? 7.324 16.516 19.219 1 97.88 197 ALA A N 1
ATOM 1431 C CA . ALA A 1 197 ? 6.801 17.406 18.188 1 97.88 197 ALA A CA 1
ATOM 1432 C C . ALA A 1 197 ? 7.648 18.672 18.078 1 97.88 197 ALA A C 1
ATOM 1434 O O . ALA A 1 197 ? 7.691 19.312 17.031 1 97.88 197 ALA A O 1
ATOM 1435 N N . TYR A 1 198 ? 8.297 18.969 19.125 1 96.81 198 TYR A N 1
ATOM 1436 C CA . TYR A 1 198 ? 9.07 20.203 19.156 1 96.81 198 TYR A CA 1
ATOM 1437 C C . TYR A 1 198 ? 10.562 19.922 19.094 1 96.81 198 TYR A C 1
ATOM 1439 O O . TYR A 1 198 ? 11.383 20.844 19.078 1 96.81 198 TYR A O 1
ATOM 1447 N N . ALA A 1 199 ? 10.945 18.641 18.969 1 95 199 ALA A N 1
ATOM 1448 C CA . ALA A 1 199 ? 12.336 18.219 19.094 1 95 199 ALA A CA 1
ATOM 1449 C C . ALA A 1 199 ? 13.062 18.344 17.75 1 95 199 ALA A C 1
ATOM 1451 O O . ALA A 1 199 ? 14.289 18.266 17.688 1 95 199 ALA A O 1
ATOM 1452 N N . ARG A 1 200 ? 12.32 18.594 16.719 1 93.94 200 ARG A N 1
ATOM 1453 C CA . ARG A 1 200 ? 12.938 18.703 15.406 1 93.94 200 ARG A CA 1
ATOM 1454 C C . ARG A 1 200 ? 12.188 19.703 14.531 1 93.94 200 ARG A C 1
ATOM 1456 O O . ARG A 1 200 ? 11.047 20.062 14.836 1 93.94 200 ARG A O 1
ATOM 1463 N N . GLU A 1 201 ? 12.945 20.141 13.484 1 95.88 201 GLU A N 1
ATOM 1464 C CA . GLU A 1 201 ? 12.289 20.922 12.438 1 95.88 201 GLU A CA 1
ATOM 1465 C C . GLU A 1 201 ? 11.609 20 11.422 1 95.88 201 GLU A C 1
ATOM 1467 O O . GLU A 1 201 ? 12.133 18.938 11.094 1 95.88 201 GLU A O 1
ATOM 1472 N N . TRP A 1 202 ? 10.484 20.453 10.984 1 97.31 202 TRP A N 1
ATOM 1473 C CA . TRP A 1 202 ? 9.703 19.609 10.086 1 97.31 202 TRP A CA 1
ATOM 1474 C C . TRP A 1 202 ? 9.773 20.141 8.656 1 97.31 202 TRP A C 1
ATOM 1476 O O . TRP A 1 202 ? 9.562 21.328 8.414 1 97.31 202 TRP A O 1
ATOM 1486 N N . ASP A 1 203 ? 10.07 19.219 7.742 1 97.5 203 ASP A N 1
ATOM 1487 C CA . ASP A 1 203 ? 10.117 19.562 6.324 1 97.5 203 ASP A CA 1
ATOM 1488 C C . ASP A 1 203 ? 8.711 19.688 5.742 1 97.5 203 ASP A C 1
ATOM 1490 O O . ASP A 1 203 ? 8.484 20.469 4.812 1 97.5 203 ASP A O 1
ATOM 1494 N N . ALA A 1 204 ? 7.801 18.906 6.316 1 98.5 204 ALA A N 1
ATOM 1495 C CA . ALA A 1 204 ? 6.398 18.906 5.902 1 98.5 204 ALA A CA 1
ATOM 1496 C C . ALA A 1 204 ? 5.477 18.703 7.098 1 98.5 204 ALA A C 1
ATOM 1498 O O . ALA A 1 204 ? 5.809 17.953 8.031 1 98.5 204 ALA A O 1
ATOM 1499 N N . ILE A 1 205 ? 4.328 19.312 7.012 1 98.75 205 ILE A N 1
ATOM 1500 C CA . ILE A 1 205 ? 3.316 19.203 8.055 1 98.75 205 ILE A CA 1
ATOM 1501 C C . ILE A 1 205 ? 1.942 19 7.422 1 98.75 205 ILE A C 1
ATOM 1503 O O . ILE A 1 205 ? 1.533 19.766 6.543 1 98.75 205 ILE A O 1
ATOM 1507 N N . MET A 1 206 ? 1.295 18 7.828 1 98.75 206 MET A N 1
ATOM 1508 C CA . MET A 1 206 ? -0.073 17.719 7.398 1 98.75 206 MET A CA 1
ATOM 1509 C C . MET A 1 206 ? -1.061 17.953 8.531 1 98.75 206 MET A C 1
ATOM 1511 O O . MET A 1 206 ? -0.904 17.406 9.625 1 98.75 206 MET A O 1
ATOM 1515 N N . ILE A 1 207 ? -2.039 18.766 8.242 1 98.69 207 ILE A N 1
ATOM 1516 C CA . ILE A 1 207 ? -3.076 19.062 9.227 1 98.69 207 ILE A CA 1
ATOM 1517 C C . ILE A 1 207 ? -4.387 18.406 8.805 1 98.69 207 ILE A C 1
ATOM 1519 O O . ILE A 1 207 ? -5.078 18.891 7.91 1 98.69 207 ILE A O 1
ATOM 1523 N N . ASP A 1 208 ? -4.781 17.344 9.516 1 97.19 208 ASP A N 1
ATOM 1524 C CA . ASP A 1 208 ? -5.992 16.578 9.219 1 97.19 208 ASP A CA 1
ATOM 1525 C C . ASP A 1 208 ? -6.801 16.328 10.492 1 97.19 208 ASP A C 1
ATOM 1527 O O . ASP A 1 208 ? -7.828 15.648 10.453 1 97.19 208 ASP A O 1
ATOM 1531 N N . ALA A 1 209 ? -6.312 16.719 11.578 1 93.75 209 ALA A N 1
ATOM 1532 C CA . ALA A 1 209 ? -6.957 16.688 12.891 1 93.75 209 ALA A CA 1
ATOM 1533 C C . ALA A 1 209 ? -6.645 17.953 13.688 1 93.75 209 ALA A C 1
ATOM 1535 O O . ALA A 1 209 ? -5.727 18.688 13.336 1 93.75 209 ALA A O 1
ATOM 1536 N N . PRO A 1 210 ? -7.473 18.141 14.664 1 93.75 210 PRO A N 1
ATOM 1537 C CA . PRO A 1 210 ? -8.555 17.328 15.227 1 93.75 210 PRO A CA 1
ATOM 1538 C C . PRO A 1 210 ? -9.805 17.328 14.352 1 93.75 210 PRO A C 1
ATOM 1540 O O . PRO A 1 210 ? -9.836 17.984 13.305 1 93.75 210 PRO A O 1
ATOM 1543 N N . ARG A 1 211 ? -10.898 16.422 14.719 1 82.69 211 ARG A N 1
ATOM 1544 C CA . ARG A 1 211 ? -12.086 16.125 13.914 1 82.69 211 ARG A CA 1
ATOM 1545 C C . ARG A 1 211 ? -12.875 17.406 13.633 1 82.69 211 ARG A C 1
ATOM 1547 O O . ARG A 1 211 ? -13.25 17.656 12.484 1 82.69 211 ARG A O 1
ATOM 1554 N N . GLY A 1 212 ? -13.172 18.234 14.578 1 73.12 212 GLY A N 1
ATOM 1555 C CA . GLY A 1 212 ? -13.719 19.578 14.477 1 73.12 212 GLY A CA 1
ATOM 1556 C C . GLY A 1 212 ? -15.039 19.625 13.734 1 73.12 212 GLY A C 1
ATOM 1557 O O . GLY A 1 212 ? -15.281 20.531 12.945 1 73.12 212 GLY A O 1
ATOM 1558 N N . TYR A 1 213 ? -15.844 18.562 13.914 1 74.19 213 TYR A N 1
ATOM 1559 C CA . TYR A 1 213 ? -16.984 18.641 13.008 1 74.19 213 TYR A CA 1
ATOM 1560 C C . TYR A 1 213 ? -18.266 18.969 13.773 1 74.19 213 TYR A C 1
ATOM 1562 O O . TYR A 1 213 ? -19.312 19.203 13.172 1 74.19 213 TYR A O 1
ATOM 1570 N N . PHE A 1 214 ? -18.078 19.094 15.055 1 80.75 214 PHE A N 1
ATOM 1571 C CA . PHE A 1 214 ? -19.219 19.625 15.789 1 80.75 214 PHE A CA 1
ATOM 1572 C C . PHE A 1 214 ? -18.781 20.672 16.812 1 80.75 214 PHE A C 1
ATOM 1574 O O . PHE A 1 214 ? -17.594 20.703 17.188 1 80.75 214 PHE A O 1
ATOM 1581 N N . ALA A 1 215 ? -19.688 21.422 17.266 1 83.94 215 ALA A N 1
ATOM 1582 C CA . ALA A 1 215 ? -19.438 22.656 17.984 1 83.94 215 ALA A CA 1
ATOM 1583 C C . ALA A 1 215 ? -18.531 22.422 19.188 1 83.94 215 ALA A C 1
ATOM 1585 O O . ALA A 1 215 ? -17.578 23.188 19.422 1 83.94 215 ALA A O 1
ATOM 1586 N N . ALA A 1 216 ? -18.734 21.406 19.938 1 85.5 216 ALA A N 1
ATOM 1587 C CA . ALA A 1 216 ? -18.016 21.188 21.188 1 85.5 216 ALA A CA 1
ATOM 1588 C C . ALA A 1 216 ? -16.719 20.422 20.938 1 85.5 216 ALA A C 1
ATOM 1590 O O . ALA A 1 216 ? -15.875 20.312 21.828 1 85.5 216 ALA A O 1
ATOM 1591 N N . ALA A 1 217 ? -16.5 20.109 19.75 1 88.69 217 ALA A N 1
ATOM 1592 C CA . ALA A 1 217 ? -15.289 19.359 19.406 1 88.69 217 ALA A CA 1
ATOM 1593 C C . ALA A 1 217 ? -14.086 20.297 19.25 1 88.69 217 ALA A C 1
ATOM 1595 O O . ALA A 1 217 ? -14.25 21.469 18.906 1 88.69 217 ALA A O 1
ATOM 1596 N N . PRO A 1 218 ? -12.945 19.703 19.625 1 91.88 218 PRO A N 1
ATOM 1597 C CA . PRO A 1 218 ? -11.75 20.516 19.344 1 91.88 218 PRO A CA 1
ATOM 1598 C C . PRO A 1 218 ? -11.648 20.922 17.875 1 91.88 218 PRO A C 1
ATOM 1600 O O . PRO A 1 218 ? -11.953 20.125 16.984 1 91.88 218 PRO A O 1
ATOM 1603 N N . GLY A 1 219 ? -11.234 22.188 17.656 1 93.5 219 GLY A N 1
ATOM 1604 C CA . GLY A 1 219 ? -11.023 22.672 16.297 1 93.5 219 GLY A CA 1
ATOM 1605 C C . GLY A 1 219 ? -9.57 22.656 15.875 1 93.5 219 GLY A C 1
ATOM 1606 O O . GLY A 1 219 ? -8.68 22.469 16.703 1 93.5 219 GLY A O 1
ATOM 1607 N N . ARG A 1 220 ? -9.328 22.953 14.609 1 96.44 220 ARG A N 1
ATOM 1608 C CA . ARG A 1 220 ? -7.988 22.828 14.047 1 96.44 220 ARG A CA 1
ATOM 1609 C C . ARG A 1 220 ? -7.223 24.141 14.18 1 96.44 220 ARG A C 1
ATOM 1611 O O . ARG A 1 220 ? -6.09 24.25 13.703 1 96.44 220 ARG A O 1
ATOM 1618 N N . MET A 1 221 ? -7.793 25.141 14.906 1 96.56 221 MET A N 1
ATOM 1619 C CA . MET A 1 221 ? -7.188 26.469 14.984 1 96.56 221 MET A CA 1
ATOM 1620 C C . MET A 1 221 ? -5.773 26.375 15.547 1 96.56 221 MET A C 1
ATOM 1622 O O . MET A 1 221 ? -4.844 26.969 14.992 1 96.56 221 MET A O 1
ATOM 1626 N N . GLY A 1 222 ? -5.699 25.609 16.625 1 96.88 222 GLY A N 1
ATOM 1627 C CA . GLY A 1 222 ? -4.391 25.469 17.25 1 96.88 222 GLY A CA 1
ATOM 1628 C C . GLY A 1 222 ? -3.385 24.766 16.359 1 96.88 222 GLY A C 1
ATOM 1629 O O . GLY A 1 222 ? -2.209 25.125 16.328 1 96.88 222 GLY A O 1
ATOM 1630 N N . ALA A 1 223 ? -3.732 23.75 15.672 1 98.12 223 ALA A N 1
ATOM 1631 C CA . ALA A 1 223 ? -2.852 23.016 14.773 1 98.12 223 ALA A CA 1
ATOM 1632 C C . ALA A 1 223 ? -2.377 23.891 13.625 1 98.12 223 ALA A C 1
ATOM 1634 O O . ALA A 1 223 ? -1.209 23.828 13.227 1 98.12 223 ALA A O 1
ATOM 1635 N N . ILE A 1 224 ? -3.273 24.672 13.062 1 97.75 224 ILE A N 1
ATOM 1636 C CA . ILE A 1 224 ? -2.943 25.562 11.961 1 97.75 224 ILE A CA 1
ATOM 1637 C C . ILE A 1 224 ? -1.922 26.594 12.422 1 97.75 224 ILE A C 1
ATOM 1639 O O . ILE A 1 224 ? -0.9 26.812 11.766 1 97.75 224 ILE A O 1
ATOM 1643 N N . TYR A 1 225 ? -2.197 27.219 13.547 1 96.94 225 TYR A N 1
ATOM 1644 C CA . TYR A 1 225 ? -1.273 28.203 14.109 1 96.94 225 TYR A CA 1
ATOM 1645 C C . TYR A 1 225 ? 0.089 27.578 14.375 1 96.94 225 TYR A C 1
ATOM 1647 O O . TYR A 1 225 ? 1.124 28.156 14.039 1 96.94 225 TYR A O 1
ATOM 1655 N N . THR A 1 226 ? 0.077 26.406 15.023 1 97.75 226 THR A N 1
ATOM 1656 C CA . THR A 1 226 ? 1.309 25.719 15.391 1 97.75 226 THR A CA 1
ATOM 1657 C C . THR A 1 226 ? 2.127 25.375 14.148 1 97.75 226 THR A C 1
ATOM 1659 O O . THR A 1 226 ? 3.35 25.531 14.141 1 97.75 226 THR A O 1
ATOM 1662 N N . ALA A 1 227 ? 1.505 24.906 13.055 1 98 227 ALA A N 1
ATOM 1663 C CA . ALA A 1 227 ? 2.197 24.594 11.812 1 98 227 ALA A CA 1
ATOM 1664 C C . ALA A 1 227 ? 2.857 25.844 11.219 1 98 227 ALA A C 1
ATOM 1666 O O . ALA A 1 227 ? 4.004 25.781 10.766 1 98 227 ALA A O 1
ATOM 1667 N N . ALA A 1 228 ? 2.135 26.922 11.273 1 96.25 228 ALA A N 1
ATOM 1668 C CA . ALA A 1 228 ? 2.684 28.188 10.781 1 96.25 228 ALA A CA 1
ATOM 1669 C C . ALA A 1 228 ? 3.896 28.609 11.602 1 96.25 228 ALA A C 1
ATOM 1671 O O . ALA A 1 228 ? 4.93 29 11.047 1 96.25 228 ALA A O 1
ATOM 1672 N N . ALA A 1 229 ? 3.689 28.547 12.859 1 95.06 229 ALA A N 1
ATOM 1673 C CA . ALA A 1 229 ? 4.754 28.953 13.773 1 95.06 229 ALA A CA 1
ATOM 1674 C C . ALA A 1 229 ? 6 28.094 13.586 1 95.06 229 ALA A C 1
ATOM 1676 O O . ALA A 1 229 ? 7.121 28.609 13.586 1 95.06 229 ALA A O 1
ATOM 1677 N N . MET A 1 230 ? 5.832 26.828 13.445 1 95.69 230 MET A N 1
ATOM 1678 C CA . MET A 1 230 ? 6.945 25.906 13.242 1 95.69 230 MET A CA 1
ATOM 1679 C C . MET A 1 230 ? 7.656 26.203 11.922 1 95.69 230 MET A C 1
ATOM 1681 O O . MET A 1 230 ? 8.883 26.141 11.852 1 95.69 230 MET A O 1
ATOM 1685 N N . ALA A 1 231 ? 6.891 26.484 10.859 1 95.38 231 ALA A N 1
ATOM 1686 C CA . ALA A 1 231 ? 7.473 26.812 9.562 1 95.38 231 ALA A CA 1
ATOM 1687 C C . ALA A 1 231 ? 8.289 28.094 9.633 1 95.38 231 ALA A C 1
ATOM 1689 O O . ALA A 1 231 ? 9.383 28.172 9.07 1 95.38 231 ALA A O 1
ATOM 1690 N N . TRP A 1 232 ? 7.812 29 10.352 1 90.31 232 TRP A N 1
ATOM 1691 C CA . TRP A 1 232 ? 8.469 30.297 10.484 1 90.31 232 TRP A CA 1
ATOM 1692 C C . TRP A 1 232 ? 9.758 30.172 11.289 1 90.31 232 TRP A C 1
ATOM 1694 O O . TRP A 1 232 ? 10.734 30.875 11.008 1 90.31 232 TRP A O 1
ATOM 1704 N N . ALA A 1 233 ? 9.695 29.375 12.258 1 89 233 ALA A N 1
ATOM 1705 C CA . ALA A 1 233 ? 10.805 29.266 13.203 1 89 233 ALA A CA 1
ATOM 1706 C C . ALA A 1 233 ? 11.922 28.391 12.648 1 89 233 ALA A C 1
ATOM 1708 O O . ALA A 1 233 ? 12.992 28.281 13.258 1 89 233 ALA A O 1
ATOM 1709 N N . ARG A 1 234 ? 11.727 27.844 11.5 1 91.38 234 ARG A N 1
ATOM 1710 C CA . ARG A 1 234 ? 12.711 26.938 10.93 1 91.38 234 ARG A CA 1
ATOM 1711 C C . ARG A 1 234 ? 14.023 27.656 10.656 1 91.38 234 ARG A C 1
ATOM 1713 O O . ARG A 1 234 ? 14.023 28.797 10.18 1 91.38 234 ARG A O 1
ATOM 1720 N N . SER A 1 235 ? 15.07 27.031 11 1 85.44 235 SER A N 1
ATOM 1721 C CA . SER A 1 235 ? 16.406 27.578 10.781 1 85.44 235 SER A CA 1
ATOM 1722 C C . SER A 1 235 ? 17.094 26.922 9.594 1 85.44 235 SER A C 1
ATOM 1724 O O . SER A 1 235 ? 17.984 27.516 8.984 1 85.44 235 SER A O 1
ATOM 1726 N N . GLY A 1 236 ? 16.703 25.672 9.383 1 74.5 236 GLY A N 1
ATOM 1727 C CA . GLY A 1 236 ? 17.328 24.938 8.305 1 74.5 236 GLY A CA 1
ATOM 1728 C C . GLY A 1 236 ? 17 25.484 6.93 1 74.5 236 GLY A C 1
ATOM 1729 O O . GLY A 1 236 ? 16.234 26.438 6.809 1 74.5 236 GLY A O 1
ATOM 1730 N N . GLU A 1 237 ? 17.688 24.953 5.953 1 75.12 237 GLU A N 1
ATOM 1731 C CA . GLU A 1 237 ? 17.516 25.375 4.566 1 75.12 237 GLU A CA 1
ATOM 1732 C C . GLU A 1 237 ? 16.203 24.844 3.994 1 75.12 237 GLU A C 1
ATOM 1734 O O . GLU A 1 237 ? 15.734 23.781 4.379 1 75.12 237 GLU A O 1
ATOM 1739 N N . GLY A 1 238 ? 15.539 25.781 3.463 1 86.88 238 GLY A N 1
ATOM 1740 C CA . GLY A 1 238 ? 14.414 25.344 2.65 1 86.88 238 GLY A CA 1
ATOM 1741 C C . GLY A 1 238 ? 13.07 25.75 3.229 1 86.88 238 GLY A C 1
ATOM 1742 O O . GLY A 1 238 ? 12.992 26.188 4.383 1 86.88 238 GLY A O 1
ATOM 1743 N N . ASP A 1 239 ? 12.125 25.625 2.561 1 95.31 239 ASP A N 1
ATOM 1744 C CA . ASP A 1 239 ? 10.75 25.938 2.922 1 95.31 239 ASP A CA 1
ATOM 1745 C C . ASP A 1 239 ? 10.07 24.75 3.605 1 95.31 239 ASP A C 1
ATOM 1747 O O . ASP A 1 239 ? 10.562 23.625 3.525 1 95.31 239 ASP A O 1
ATOM 1751 N N . THR A 1 240 ? 9.07 25.031 4.379 1 97.56 240 THR A N 1
ATOM 1752 C CA . THR A 1 240 ? 8.219 23.984 4.949 1 97.56 240 THR A CA 1
ATOM 1753 C C . THR A 1 240 ? 6.953 23.797 4.121 1 97.56 240 THR A C 1
ATOM 1755 O O . THR A 1 240 ? 6.238 24.766 3.855 1 97.56 240 THR A O 1
ATOM 1758 N N . ASP A 1 241 ? 6.691 22.672 3.672 1 98.5 241 ASP A N 1
ATOM 1759 C CA . ASP A 1 241 ? 5.426 22.344 3.02 1 98.5 241 ASP A CA 1
ATOM 1760 C C . ASP A 1 241 ? 4.34 22.047 4.047 1 98.5 241 ASP A C 1
ATOM 1762 O O . ASP A 1 241 ? 4.5 21.156 4.891 1 98.5 241 ASP A O 1
ATOM 1766 N N . VAL A 1 242 ? 3.248 22.75 3.951 1 98.81 242 VAL A N 1
ATOM 1767 C CA . VAL A 1 242 ? 2.131 22.562 4.871 1 98.81 242 VAL A CA 1
ATOM 1768 C C . VAL A 1 242 ? 0.874 22.188 4.086 1 98.81 242 VAL A C 1
ATOM 1770 O O . VAL A 1 242 ? 0.507 22.891 3.133 1 98.81 242 VAL A O 1
ATOM 1773 N N . PHE A 1 243 ? 0.238 21.156 4.508 1 98.88 243 PHE A N 1
ATOM 1774 C CA . PHE A 1 243 ? -1.007 20.688 3.91 1 98.88 243 PHE A CA 1
ATOM 1775 C C . PHE A 1 243 ? -2.162 20.812 4.898 1 98.88 243 PHE A C 1
ATOM 1777 O O . PHE A 1 243 ? -2.061 20.359 6.039 1 98.88 243 PHE A O 1
ATOM 1784 N N . LEU A 1 244 ? -3.221 21.406 4.449 1 98.81 244 LEU A N 1
ATOM 1785 C CA . LEU A 1 244 ? -4.41 21.531 5.281 1 98.81 244 LEU A CA 1
ATOM 1786 C C . LEU A 1 244 ? -5.609 20.859 4.621 1 98.81 244 LEU A C 1
ATOM 1788 O O . LEU A 1 244 ? -6 21.234 3.51 1 98.81 244 LEU A O 1
ATOM 1792 N N . HIS A 1 245 ? -6.168 19.922 5.289 1 98 245 HIS A N 1
ATOM 1793 C CA . HIS A 1 245 ? -7.352 19.219 4.801 1 98 245 HIS A CA 1
ATOM 1794 C C . HIS A 1 245 ? -8.625 19.859 5.324 1 98 245 HIS A C 1
ATOM 1796 O O . HIS A 1 245 ? -8.586 20.625 6.297 1 98 245 HIS A O 1
ATOM 1802 N N . ASP A 1 246 ? -9.797 19.688 4.605 1 96.38 246 ASP A N 1
ATOM 1803 C CA . ASP A 1 246 ? -11.141 20.141 4.945 1 96.38 246 ASP A CA 1
ATOM 1804 C C . ASP A 1 246 ? -11.242 21.672 4.82 1 96.38 246 ASP A C 1
ATOM 1806 O O . ASP A 1 246 ? -11.859 22.312 5.66 1 96.38 246 ASP A O 1
ATOM 1810 N N . VAL A 1 247 ? -10.656 22.172 3.762 1 96.94 247 VAL A N 1
ATOM 1811 C CA . VAL A 1 247 ? -10.68 23.609 3.541 1 96.94 247 VAL A CA 1
ATOM 1812 C C . VAL A 1 247 ? -12.062 24.031 3.033 1 96.94 247 VAL A C 1
ATOM 1814 O O . VAL A 1 247 ? -12.336 25.219 2.879 1 96.94 247 VAL A O 1
ATOM 1817 N N . ASP A 1 248 ? -12.883 23.062 2.836 1 95.5 248 ASP A N 1
ATOM 1818 C CA . ASP A 1 248 ? -14.281 23.375 2.553 1 95.5 248 ASP A CA 1
ATOM 1819 C C . ASP A 1 248 ? -15.008 23.844 3.811 1 95.5 248 ASP A C 1
ATOM 1821 O O . ASP A 1 248 ? -16.094 24.438 3.727 1 95.5 248 ASP A O 1
ATOM 1825 N N . ARG A 1 249 ? -14.438 23.609 4.957 1 94.69 249 ARG A N 1
ATOM 1826 C CA . ARG A 1 249 ? -14.969 24.109 6.223 1 94.69 249 ARG A CA 1
ATOM 1827 C C . ARG A 1 249 ? -14.555 25.547 6.469 1 94.69 249 ARG A C 1
ATOM 1829 O O . ARG A 1 249 ? -13.398 25.922 6.238 1 94.69 249 ARG A O 1
ATOM 1836 N N . ARG A 1 250 ? -15.406 26.312 6.914 1 94.25 250 ARG A N 1
ATOM 1837 C CA . ARG A 1 250 ? -15.227 27.75 7.043 1 94.25 250 ARG A CA 1
ATOM 1838 C C . ARG A 1 250 ? -14.078 28.078 7.996 1 94.25 250 ARG A C 1
ATOM 1840 O O . ARG A 1 250 ? -13.258 28.953 7.707 1 94.25 250 ARG A O 1
ATOM 1847 N N . VAL A 1 251 ? -14.047 27.391 9.133 1 94.94 251 VAL A N 1
ATOM 1848 C CA . VAL A 1 251 ? -13.055 27.688 10.164 1 94.94 251 VAL A CA 1
ATOM 1849 C C . VAL A 1 251 ? -11.656 27.359 9.656 1 94.94 251 VAL A C 1
ATOM 1851 O O . VAL A 1 251 ? -10.727 28.156 9.797 1 94.94 251 VAL A O 1
ATOM 1854 N N . GLU A 1 252 ? -11.492 26.219 9.016 1 96.25 252 GLU A N 1
ATOM 1855 C CA . GLU A 1 252 ? -10.203 25.812 8.469 1 96.25 252 GLU A CA 1
ATOM 1856 C C . GLU A 1 252 ? -9.703 26.812 7.43 1 96.25 252 GLU A C 1
ATOM 1858 O O . GLU A 1 252 ? -8.547 27.234 7.473 1 96.25 252 GLU A O 1
ATOM 1863 N N . ARG A 1 253 ? -10.594 27.203 6.652 1 96.06 253 ARG A N 1
ATOM 1864 C CA . ARG A 1 253 ? -10.227 28.141 5.602 1 96.06 253 ARG A CA 1
ATOM 1865 C C . ARG A 1 253 ? -9.82 29.5 6.191 1 96.06 253 ARG A C 1
ATOM 1867 O O . ARG A 1 253 ? -8.797 30.062 5.805 1 96.06 253 ARG A O 1
ATOM 1874 N N . ALA A 1 254 ? -10.594 30.031 7.043 1 95.88 254 ALA A N 1
ATOM 1875 C CA . ALA A 1 254 ? -10.336 31.328 7.652 1 95.88 254 ALA A CA 1
ATOM 1876 C C . ALA A 1 254 ? -9 31.344 8.375 1 95.88 254 ALA A C 1
ATOM 1878 O O . ALA A 1 254 ? -8.227 32.312 8.258 1 95.88 254 ALA A O 1
ATOM 1879 N N . TYR A 1 255 ? -8.758 30.328 9.109 1 96.38 255 TYR A N 1
ATOM 1880 C CA . TYR A 1 255 ? -7.523 30.281 9.891 1 96.38 255 TYR A CA 1
ATOM 1881 C C . TYR A 1 255 ? -6.32 30.031 8.992 1 96.38 255 TYR A C 1
ATOM 1883 O O . TYR A 1 255 ? -5.215 30.484 9.281 1 96.38 255 TYR A O 1
ATOM 1891 N N . ALA A 1 256 ? -6.504 29.297 7.918 1 97.25 256 ALA A N 1
ATOM 1892 C CA . ALA A 1 256 ? -5.426 29.125 6.945 1 97.25 256 ALA A CA 1
ATOM 1893 C C . ALA A 1 256 ? -5.012 30.469 6.348 1 97.25 256 ALA A C 1
ATOM 1895 O O . ALA A 1 256 ? -3.816 30.766 6.246 1 97.25 256 ALA A O 1
ATOM 1896 N N . LEU A 1 257 ? -5.93 31.188 5.992 1 95.25 257 LEU A N 1
ATOM 1897 C CA . LEU A 1 257 ? -5.656 32.469 5.371 1 95.25 257 LEU A CA 1
ATOM 1898 C C . LEU A 1 257 ? -5.039 33.438 6.375 1 95.25 257 LEU A C 1
ATOM 1900 O O . LEU A 1 257 ? -4.223 34.281 6.004 1 95.25 257 LEU A O 1
ATOM 1904 N N . GLU A 1 258 ? -5.445 33.281 7.613 1 93.88 258 GLU A N 1
ATOM 1905 C CA . GLU A 1 258 ? -4.938 34.156 8.664 1 93.88 258 GLU A CA 1
ATOM 1906 C C . GLU A 1 258 ? -3.498 33.812 9.023 1 93.88 258 GLU A C 1
ATOM 1908 O O . GLU A 1 258 ? -2.678 34.688 9.266 1 93.88 258 GLU A O 1
ATOM 1913 N N . PHE A 1 259 ? -3.145 32.562 9.039 1 94.81 259 PHE A N 1
ATOM 1914 C CA . PHE A 1 259 ? -1.882 32.188 9.672 1 94.81 259 PHE A CA 1
ATOM 1915 C C . PHE A 1 259 ? -0.942 31.531 8.664 1 94.81 259 PHE A C 1
ATOM 1917 O O . PHE A 1 259 ? 0.28 31.625 8.797 1 94.81 259 PHE A O 1
ATOM 1924 N N . LEU A 1 260 ? -1.434 30.797 7.66 1 96.06 260 LEU A N 1
ATOM 1925 C CA . LEU A 1 260 ? -0.582 30.188 6.645 1 96.06 260 LEU A CA 1
ATOM 1926 C C . LEU A 1 260 ? -0.369 31.141 5.473 1 96.06 260 LEU A C 1
ATOM 1928 O O . LEU A 1 260 ? 0.628 31.047 4.758 1 96.06 260 LEU A O 1
ATOM 1932 N N . CYS A 1 261 ? -1.267 32.062 5.27 1 94.56 261 CYS A N 1
ATOM 1933 C CA . CYS A 1 261 ? -1.147 33.188 4.344 1 94.56 261 CYS A CA 1
ATOM 1934 C C . CYS A 1 261 ? -1.338 32.75 2.904 1 94.56 261 CYS A C 1
ATOM 1936 O O . CYS A 1 261 ? -0.589 31.891 2.412 1 94.56 261 CYS A O 1
ATOM 1938 N N . GLU A 1 262 ? -2.195 33.344 2.197 1 95.75 262 GLU A N 1
ATOM 1939 C CA . GLU A 1 262 ? -2.557 33.031 0.822 1 95.75 262 GLU A CA 1
ATOM 1940 C C . GLU A 1 262 ? -1.348 33.125 -0.104 1 95.75 262 GLU A C 1
ATOM 1942 O O . GLU A 1 262 ? -1.216 32.344 -1.046 1 95.75 262 GLU A O 1
ATOM 1947 N N . LYS A 1 263 ? -0.446 34.031 0.148 1 93.75 263 LYS A N 1
ATOM 1948 C CA . LYS A 1 263 ? 0.707 34.25 -0.72 1 93.75 263 LYS A CA 1
ATOM 1949 C C . LYS A 1 263 ? 1.62 33.031 -0.744 1 93.75 263 LYS A C 1
ATOM 1951 O O . LYS A 1 263 ? 2.42 32.844 -1.667 1 93.75 263 LYS A O 1
ATOM 1956 N N . TYR A 1 264 ? 1.527 32.156 0.176 1 95.94 264 TYR A N 1
ATOM 1957 C CA . TYR A 1 264 ? 2.393 30.969 0.236 1 95.94 264 TYR A CA 1
ATOM 1958 C C . TYR A 1 264 ? 1.666 29.734 -0.276 1 95.94 264 TYR A C 1
ATOM 1960 O O . TYR A 1 264 ? 2.232 28.641 -0.294 1 95.94 264 TYR A O 1
ATOM 1968 N N . ARG A 1 265 ? 0.36 29.906 -0.628 1 97.88 265 ARG A N 1
ATOM 1969 C CA . ARG A 1 265 ? -0.363 28.766 -1.198 1 97.88 265 ARG A CA 1
ATOM 1970 C C . ARG A 1 265 ? 0.141 28.438 -2.602 1 97.88 265 ARG A C 1
ATOM 1972 O O . ARG A 1 265 ? 0.097 29.297 -3.492 1 97.88 265 ARG A O 1
ATOM 1979 N N . VAL A 1 266 ? 0.552 27.266 -2.82 1 98.25 266 VAL A N 1
ATOM 1980 C CA . VAL A 1 266 ? 1.196 26.922 -4.086 1 98.25 266 VAL A CA 1
ATOM 1981 C C . VAL A 1 266 ? 0.321 25.938 -4.863 1 98.25 266 VAL A C 1
ATOM 1983 O O . VAL A 1 266 ? 0.575 25.672 -6.039 1 98.25 266 VAL A O 1
ATOM 1986 N N . GLY A 1 267 ? -0.659 25.406 -4.18 1 97.38 267 GLY A N 1
ATOM 1987 C CA . GLY A 1 267 ? -1.528 24.469 -4.875 1 97.38 267 GLY A CA 1
ATOM 1988 C C . GLY A 1 267 ? -2.566 23.828 -3.969 1 97.38 267 GLY A C 1
ATOM 1989 O O . GLY A 1 267 ? -2.867 24.359 -2.896 1 97.38 267 GLY A O 1
ATOM 1990 N N . GLY A 1 268 ? -3.258 22.766 -4.512 1 97.56 268 GLY A N 1
ATOM 1991 C CA . GLY A 1 268 ? -4.285 22.016 -3.801 1 97.56 268 GLY A CA 1
ATOM 1992 C C . GLY A 1 268 ? -5.102 21.125 -4.707 1 97.56 268 GLY A C 1
ATOM 1993 O O . GLY A 1 268 ? -4.957 21.172 -5.93 1 97.56 268 GLY A O 1
ATOM 1994 N N . ALA A 1 269 ? -5.84 20.328 -4.125 1 98.44 269 ALA A N 1
ATOM 1995 C CA . ALA A 1 269 ? -6.812 19.453 -4.777 1 98.44 269 ALA A CA 1
ATOM 1996 C C . ALA A 1 269 ? -7.984 19.156 -3.854 1 98.44 269 ALA A C 1
ATOM 1998 O O . ALA A 1 269 ? -7.793 18.859 -2.674 1 98.44 269 ALA A O 1
ATOM 1999 N N . GLY A 1 270 ? -9.219 19.297 -4.43 1 97.69 270 GLY A N 1
ATOM 2000 C CA . GLY A 1 270 ? -10.375 19.047 -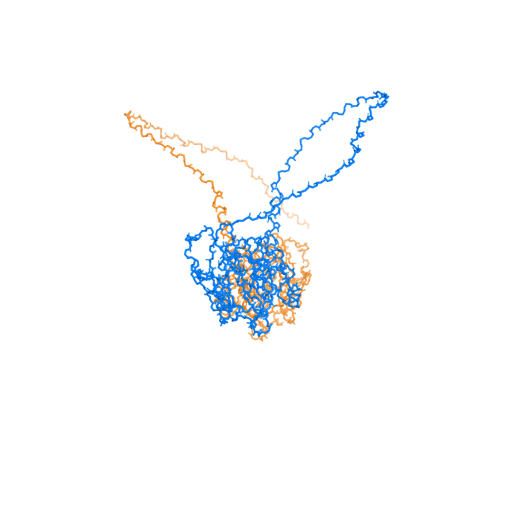3.594 1 97.69 270 GLY A CA 1
ATOM 2001 C C . GLY A 1 270 ? -10.414 19.891 -2.336 1 97.69 270 GLY A C 1
ATOM 2002 O O . GLY A 1 270 ? -10.367 21.109 -2.406 1 97.69 270 GLY A O 1
ATOM 2003 N N . ARG A 1 271 ? -10.352 19.203 -1.155 1 97.94 271 ARG A N 1
ATOM 2004 C CA . ARG A 1 271 ? -10.438 19.891 0.13 1 97.94 271 ARG A CA 1
ATOM 2005 C C . ARG A 1 271 ? -9.062 20.047 0.758 1 97.94 271 ARG A C 1
ATOM 2007 O O . ARG A 1 271 ? -8.945 20.25 1.969 1 97.94 271 ARG A O 1
ATOM 2014 N N . LEU A 1 272 ? -8.055 19.875 -0.038 1 98.62 272 LEU A N 1
ATOM 2015 C CA . LEU A 1 272 ? -6.695 19.984 0.471 1 98.62 272 LEU A CA 1
ATOM 2016 C C . LEU A 1 272 ? -5.977 21.172 -0.151 1 98.62 272 LEU A C 1
ATOM 2018 O O . LEU A 1 272 ? -5.918 21.297 -1.376 1 98.62 272 LEU A O 1
ATOM 2022 N N . TRP A 1 273 ? -5.402 22.062 0.721 1 98.81 273 TRP A N 1
ATOM 2023 C CA . TRP A 1 273 ? -4.535 23.141 0.257 1 98.81 273 TRP A CA 1
ATOM 2024 C C . TRP A 1 273 ? -3.08 22.859 0.615 1 98.81 273 TRP A C 1
ATOM 2026 O O . TRP A 1 273 ? -2.795 22.203 1.617 1 98.81 273 TRP A O 1
ATOM 2036 N N . HIS A 1 274 ? -2.217 23.312 -0.246 1 98.88 274 HIS A N 1
ATOM 2037 C CA . HIS A 1 274 ? -0.775 23.172 -0.08 1 98.88 274 HIS A CA 1
ATOM 2038 C C . HIS A 1 274 ? -0.093 24.531 0.004 1 98.88 274 HIS A C 1
ATOM 2040 O O . HIS A 1 274 ? -0.209 25.344 -0.914 1 98.88 274 HIS A O 1
ATOM 2046 N N . PHE A 1 275 ? 0.624 24.75 1.116 1 98.38 275 PHE A N 1
ATOM 2047 C CA . PHE A 1 275 ? 1.407 25.969 1.328 1 98.38 275 PHE A CA 1
ATOM 2048 C C . PHE A 1 275 ? 2.896 25.641 1.38 1 98.38 275 PHE A C 1
ATOM 2050 O O . PHE A 1 275 ? 3.293 24.594 1.88 1 98.38 275 PHE A O 1
ATOM 2057 N N . ARG A 1 276 ? 3.705 26.5 0.86 1 97.31 276 ARG A N 1
ATOM 2058 C CA . ARG A 1 276 ? 5.152 26.469 1.027 1 97.31 276 ARG A CA 1
ATOM 2059 C C . ARG A 1 276 ? 5.652 27.734 1.721 1 97.31 276 ARG A C 1
ATOM 2061 O O . ARG A 1 276 ? 5.766 28.781 1.095 1 97.31 276 ARG A O 1
ATOM 2068 N N . ILE A 1 277 ? 6.066 27.594 2.992 1 95.56 277 ILE A N 1
ATOM 2069 C CA . ILE A 1 277 ? 6.332 28.734 3.854 1 95.56 277 ILE A CA 1
ATOM 2070 C C . ILE A 1 277 ? 7.832 28.859 4.113 1 95.56 277 ILE A C 1
ATOM 2072 O O . ILE A 1 277 ? 8.445 27.938 4.672 1 95.56 277 ILE A O 1
ATOM 2076 N N . PRO A 1 278 ? 8.43 29.938 3.732 1 93.25 278 PRO A N 1
ATOM 2077 C CA . PRO A 1 278 ? 9.852 30.141 4.039 1 93.25 278 PRO A CA 1
ATOM 2078 C C . PRO A 1 278 ? 10.094 30.469 5.512 1 93.25 278 PRO A C 1
ATOM 2080 O O . PRO A 1 278 ? 9.195 30.953 6.199 1 93.25 278 PRO A O 1
ATOM 2083 N N . PRO A 1 279 ? 11.336 30.188 5.883 1 90.75 279 PRO A N 1
ATOM 2084 C CA . PRO A 1 279 ? 11.68 30.625 7.238 1 90.75 279 PRO A CA 1
ATOM 2085 C C . PRO A 1 279 ? 11.734 32.156 7.375 1 90.75 279 PRO A C 1
ATOM 2087 O O . PRO A 1 279 ? 11.883 32.844 6.375 1 90.75 279 PRO A O 1
ATOM 2090 N N . ALA A 1 280 ? 11.578 32.531 8.594 1 82.12 280 ALA A N 1
ATOM 2091 C CA . ALA A 1 280 ? 11.562 33.969 8.859 1 82.12 280 ALA A CA 1
ATOM 2092 C C . ALA A 1 280 ? 12.836 34.656 8.344 1 82.12 280 ALA A C 1
ATOM 2094 O O . ALA A 1 280 ? 12.797 35.781 7.895 1 82.12 280 ALA A O 1
ATOM 2095 N N . SER A 1 281 ? 13.898 34 8.344 1 79.06 281 SER A N 1
ATOM 2096 C CA . SER A 1 281 ? 15.195 34.562 7.949 1 79.06 281 SER A CA 1
ATOM 2097 C C . SER A 1 281 ? 15.211 34.906 6.465 1 79.06 281 SER A C 1
ATOM 2099 O O . SER A 1 281 ? 16.031 35.719 6.023 1 79.06 281 SER A O 1
ATOM 2101 N N . ARG A 1 282 ? 14.508 34.312 5.648 1 77.12 282 ARG A N 1
ATOM 2102 C CA . ARG A 1 282 ? 14.523 34.531 4.203 1 77.12 282 ARG A CA 1
ATOM 2103 C C . ARG A 1 282 ? 13.344 35.406 3.766 1 77.12 282 ARG A C 1
ATOM 2105 O O . ARG A 1 282 ? 13.07 35.531 2.57 1 77.12 282 ARG A O 1
ATOM 2112 N N . ARG A 1 283 ? 12.727 35.812 4.637 1 70.12 283 ARG A N 1
ATOM 2113 C CA . ARG A 1 283 ? 11.617 36.688 4.254 1 70.12 283 ARG A CA 1
ATOM 2114 C C . ARG A 1 283 ? 12.062 38.125 4.145 1 70.12 283 ARG A C 1
ATOM 2116 O O . ARG A 1 283 ? 12.836 38.625 4.977 1 70.12 283 ARG A O 1
ATOM 2123 N N . PRO A 1 284 ? 12.18 38.469 2.598 1 56.44 284 PRO A N 1
ATOM 2124 C CA . PRO A 1 284 ? 12.688 39.844 2.465 1 56.44 284 PRO A CA 1
ATOM 2125 C C . PRO A 1 284 ? 12.32 40.719 3.654 1 56.44 284 PRO A C 1
ATOM 2127 O O . PRO A 1 284 ? 13.203 41.312 4.285 1 56.44 284 PRO A O 1
ATOM 2130 N N . ASN A 1 285 ? 11.297 41.594 3.297 1 47.38 285 ASN A N 1
ATOM 2131 C CA . ASN A 1 285 ? 10.969 42.781 4.09 1 47.38 285 ASN A CA 1
ATOM 2132 C C . ASN A 1 285 ? 10.445 42.406 5.473 1 47.38 285 ASN A C 1
ATOM 2134 O O . ASN A 1 285 ? 9.242 42.406 5.715 1 47.38 285 ASN A O 1
ATOM 2138 N N . ALA A 1 286 ? 11.086 41.438 5.98 1 45.12 286 ALA A N 1
ATOM 2139 C CA . ALA A 1 286 ? 10.703 41.438 7.391 1 45.12 286 ALA A CA 1
ATOM 2140 C C . ALA A 1 286 ? 10.609 42.844 7.941 1 45.12 286 ALA A C 1
ATOM 2142 O O . ALA A 1 286 ? 10.797 43.062 9.141 1 45.12 286 ALA A O 1
ATOM 2143 N N . THR A 1 287 ? 10.93 43.75 7.023 1 38.72 287 THR A N 1
ATOM 2144 C CA . THR A 1 287 ? 10.75 45.125 7.48 1 38.72 287 THR A CA 1
ATOM 2145 C C . THR A 1 287 ? 9.445 45.281 8.258 1 38.72 287 THR A C 1
ATOM 2147 O O . THR A 1 287 ? 8.539 44.438 8.109 1 38.72 287 THR A O 1
ATOM 2150 N N . THR A 1 288 ? 9.461 46.531 8.883 1 35.94 288 THR A N 1
ATOM 2151 C CA . THR A 1 288 ? 8.688 47.188 9.93 1 35.94 288 THR A CA 1
ATOM 2152 C C . THR A 1 288 ? 7.203 47.219 9.586 1 35.94 288 THR A C 1
ATOM 2154 O O . THR A 1 288 ? 6.379 47.656 10.375 1 35.94 288 THR A O 1
ATOM 2157 N N . ASP A 1 289 ? 6.941 47.594 8.266 1 35.12 289 ASP A N 1
ATOM 2158 C CA . ASP A 1 289 ? 5.539 48 8.227 1 35.12 289 ASP A CA 1
ATOM 2159 C C . ASP A 1 289 ? 4.617 46.781 8.438 1 35.12 289 ASP A C 1
ATOM 2161 O O . ASP A 1 289 ? 4.594 45.875 7.621 1 35.12 289 ASP A O 1
ATOM 2165 N N . ALA A 1 290 ? 4.703 46.312 9.43 1 39.66 290 ALA A N 1
ATOM 2166 C CA . ALA A 1 290 ? 4.023 45.188 10.023 1 39.66 290 ALA A CA 1
ATOM 2167 C C . ALA A 1 290 ? 2.582 45.062 9.523 1 39.66 290 ALA A C 1
ATOM 2169 O O . ALA A 1 290 ? 1.761 45.938 9.805 1 39.66 290 ALA A O 1
ATOM 2170 N N . PRO A 1 291 ? 2.236 44.75 8.211 1 39.97 291 PRO A N 1
ATOM 2171 C CA . PRO A 1 291 ? 0.782 44.594 8.156 1 39.97 291 PRO A CA 1
ATOM 2172 C C . PRO A 1 291 ? 0.233 43.812 9.344 1 39.97 291 PRO A C 1
ATOM 2174 O O . PRO A 1 291 ? 0.943 42.969 9.922 1 39.97 291 PRO A O 1
ATOM 2177 N N . ARG A 1 292 ? -0.7 44.375 10.148 1 46.72 292 ARG A N 1
ATOM 2178 C CA . ARG A 1 292 ? -1.411 44.094 11.391 1 46.72 292 ARG A CA 1
ATOM 2179 C C . ARG A 1 292 ? -1.949 42.656 11.406 1 46.72 292 ARG A C 1
ATOM 2181 O O . ARG A 1 292 ? -2.627 42.25 12.352 1 46.72 292 ARG A O 1
ATOM 2188 N N . GLY A 1 293 ? -1.502 41.719 10.422 1 58.88 293 GLY A N 1
ATOM 2189 C CA . GLY A 1 293 ? -1.933 40.344 10.555 1 58.88 293 GLY A CA 1
ATOM 2190 C C . GLY A 1 293 ? -0.812 39.344 10.328 1 58.88 293 GLY A C 1
ATOM 2191 O O . GLY A 1 293 ? 0.32 39.719 10.031 1 58.88 293 GLY A O 1
ATOM 2192 N N . PHE A 1 294 ? -0.946 38.219 10.859 1 72.44 294 PHE A N 1
ATOM 2193 C CA . PHE A 1 294 ? 0.069 37.156 10.773 1 72.44 294 PHE A CA 1
ATOM 2194 C C . PHE A 1 294 ? 0.617 37.062 9.352 1 72.44 294 PHE A C 1
ATOM 2196 O O . PHE A 1 294 ? 1.825 36.906 9.156 1 72.44 294 PHE A O 1
ATOM 2203 N N . CYS A 1 295 ? -0.234 37.375 8.344 1 79.31 295 CYS A N 1
ATOM 2204 C CA . CYS A 1 295 ? 0.177 37.25 6.949 1 79.31 295 CYS A CA 1
ATOM 2205 C C . CYS A 1 295 ? 0.467 38.625 6.352 1 79.31 295 CYS A C 1
ATOM 2207 O O . CYS A 1 295 ? 0.838 38.719 5.18 1 79.31 295 CYS A O 1
ATOM 2209 N N . ALA A 1 296 ? 0.082 39.531 7.105 1 58.81 296 ALA A N 1
ATOM 2210 C CA . ALA A 1 296 ? 0.385 40.875 6.613 1 58.81 296 ALA A CA 1
ATOM 2211 C C . ALA A 1 296 ? 1.887 41.125 6.637 1 58.81 296 ALA A C 1
ATOM 2213 O O . ALA A 1 296 ? 2.355 42.125 6.082 1 58.81 296 ALA A O 1
ATOM 2214 N N . HIS A 1 297 ? 2.596 40.094 7.152 1 46.69 297 HIS A N 1
ATOM 2215 C CA . HIS A 1 297 ? 4.016 40.406 7.227 1 46.69 297 HIS A CA 1
ATOM 2216 C C . HIS A 1 297 ? 4.699 40.219 5.879 1 46.69 297 HIS A C 1
ATOM 2218 O O . HIS A 1 297 ? 4.312 39.344 5.105 1 46.69 297 HIS A O 1
ATOM 2224 N N . MET B 1 1 ? 27.391 -70.25 -27.688 1 22.25 1 MET B N 1
ATOM 2225 C CA . MET B 1 1 ? 28.844 -70.188 -27.484 1 22.25 1 MET B CA 1
ATOM 2226 C C . MET B 1 1 ? 29.406 -69 -28.281 1 22.25 1 MET B C 1
ATOM 2228 O O . MET B 1 1 ? 30.609 -68.75 -28.297 1 22.25 1 MET B O 1
ATOM 2232 N N . ALA B 1 2 ? 28.719 -68.438 -29.141 1 18.83 2 ALA B N 1
ATOM 2233 C CA . ALA B 1 2 ? 29.141 -67.688 -30.328 1 18.83 2 ALA B CA 1
ATOM 2234 C C . ALA B 1 2 ? 29.688 -66.312 -29.969 1 18.83 2 ALA B C 1
ATOM 2236 O O . ALA B 1 2 ? 28.953 -65.5 -29.469 1 18.83 2 ALA B O 1
ATOM 2237 N N . ARG B 1 3 ? 31.016 -66.25 -29.719 1 21.47 3 ARG B N 1
ATOM 2238 C CA . ARG B 1 3 ? 32.094 -65.375 -29.281 1 21.47 3 ARG B CA 1
ATOM 2239 C C . ARG B 1 3 ? 32.281 -64.188 -30.266 1 21.47 3 ARG B C 1
ATOM 2241 O O . ARG B 1 3 ? 33 -64.375 -31.25 1 21.47 3 ARG B O 1
ATOM 2248 N N . ALA B 1 4 ? 31.203 -63.625 -30.766 1 21.62 4 ALA B N 1
ATOM 2249 C CA . ALA B 1 4 ? 31.359 -62.75 -31.938 1 21.62 4 ALA B CA 1
ATOM 2250 C C . ALA B 1 4 ? 32.438 -61.719 -31.703 1 21.62 4 ALA B C 1
ATOM 2252 O O . ALA B 1 4 ? 32.656 -61.25 -30.578 1 21.62 4 ALA B O 1
ATOM 2253 N N . LEU B 1 5 ? 33.156 -61.375 -32.781 1 20.16 5 LEU B N 1
ATOM 2254 C CA . LEU B 1 5 ? 34.469 -60.969 -33.25 1 20.16 5 LEU B CA 1
ATOM 2255 C C . LEU B 1 5 ? 34.75 -59.531 -32.906 1 20.16 5 LEU B C 1
ATOM 2257 O O . LEU B 1 5 ? 33.844 -58.656 -33 1 20.16 5 LEU B O 1
ATOM 2261 N N . PRO B 1 6 ? 35.969 -59.094 -32.312 1 21.53 6 PRO B N 1
ATOM 2262 C CA . PRO B 1 6 ? 36.812 -58.219 -31.547 1 21.53 6 PRO B CA 1
ATOM 2263 C C . PRO B 1 6 ? 37.344 -57.031 -32.375 1 21.53 6 PRO B C 1
ATOM 2265 O O . PRO B 1 6 ? 38.062 -56.188 -31.844 1 21.53 6 PRO B O 1
ATOM 2268 N N . GLU B 1 7 ? 36.938 -56.938 -33.719 1 18.59 7 GLU B N 1
ATOM 2269 C CA . GLU B 1 7 ? 38.125 -56.562 -34.469 1 18.59 7 GLU B CA 1
ATOM 2270 C C . GLU B 1 7 ? 38.656 -55.188 -34 1 18.59 7 GLU B C 1
ATOM 2272 O O . GLU B 1 7 ? 38 -54.5 -33.25 1 18.59 7 GLU B O 1
ATOM 2277 N N . ARG B 1 8 ? 39 -54.094 -35 1 18.16 8 ARG B N 1
ATOM 2278 C CA . ARG B 1 8 ? 40.188 -53.469 -35.562 1 18.16 8 ARG B CA 1
ATOM 2279 C C . ARG B 1 8 ? 40.5 -52.156 -34.875 1 18.16 8 ARG B C 1
ATOM 2281 O O . ARG B 1 8 ? 39.656 -51.25 -34.875 1 18.16 8 ARG B O 1
ATOM 2288 N N . ARG B 1 9 ? 41.562 -52 -33.969 1 21.42 9 ARG B N 1
ATOM 2289 C CA . ARG B 1 9 ? 42.438 -51.25 -33.094 1 21.42 9 ARG B CA 1
ATOM 2290 C C . ARG B 1 9 ? 43 -50.031 -33.781 1 21.42 9 ARG B C 1
ATOM 2292 O O . ARG B 1 9 ? 43.094 -48.938 -33.188 1 21.42 9 ARG B O 1
ATOM 2299 N N . PHE B 1 10 ? 43.906 -50.062 -34.906 1 17.22 10 PHE B N 1
ATOM 2300 C CA . PHE B 1 10 ? 45.281 -49.656 -34.844 1 17.22 10 PHE B CA 1
ATOM 2301 C C . PHE B 1 10 ? 45.438 -48.188 -35.281 1 17.22 10 PHE B C 1
ATOM 2303 O O . PHE B 1 10 ? 46.281 -47.469 -34.719 1 17.22 10 PHE B O 1
ATOM 2310 N N . VAL B 1 11 ? 45.188 -47.594 -36.531 1 18.89 11 VAL B N 1
ATOM 2311 C CA . VAL B 1 11 ? 46.219 -47 -37.312 1 18.89 11 VAL B CA 1
ATOM 2312 C C . VAL B 1 11 ? 46.531 -45.594 -36.781 1 18.89 11 VAL B C 1
ATOM 2314 O O . VAL B 1 11 ? 45.625 -44.75 -36.656 1 18.89 11 VAL B O 1
ATOM 2317 N N . ALA B 1 12 ? 47.875 -45.125 -36.188 1 19.45 12 ALA B N 1
ATOM 2318 C CA . ALA B 1 12 ? 48.875 -44.344 -35.469 1 19.45 12 ALA B CA 1
ATOM 2319 C C . ALA B 1 12 ? 49.125 -43 -36.125 1 19.45 12 ALA B C 1
ATOM 2321 O O . ALA B 1 12 ? 49.031 -41.969 -35.469 1 19.45 12 ALA B O 1
ATOM 2322 N N . THR B 1 13 ? 50.344 -42.719 -36.844 1 17.92 13 THR B N 1
ATOM 2323 C CA . THR B 1 13 ? 51.562 -41.938 -36.656 1 17.92 13 THR B CA 1
ATOM 2324 C C . THR B 1 13 ? 51.5 -40.594 -37.406 1 17.92 13 THR B C 1
ATOM 2326 O O . THR B 1 13 ? 51.875 -39.562 -36.875 1 17.92 13 THR B O 1
ATOM 2329 N N . ALA B 1 14 ? 51.438 -40.406 -38.781 1 16.75 14 ALA B N 1
ATOM 2330 C CA . ALA B 1 14 ? 52.531 -39.781 -39.531 1 16.75 14 ALA B CA 1
ATOM 2331 C C . ALA B 1 14 ? 52.406 -38.281 -39.531 1 16.75 14 ALA B C 1
ATOM 2333 O O . ALA B 1 14 ? 53.375 -37.562 -39.25 1 16.75 14 ALA B O 1
ATOM 2334 N N . ALA B 1 15 ? 51.719 -37.5 -40.5 1 17.67 15 ALA B N 1
ATOM 2335 C CA . ALA B 1 15 ? 52.344 -36.594 -41.469 1 17.67 15 ALA B CA 1
ATOM 2336 C C . ALA B 1 15 ? 52.438 -35.156 -40.938 1 17.67 15 ALA B C 1
ATOM 2338 O O . ALA B 1 15 ? 51.438 -34.562 -40.562 1 17.67 15 ALA B O 1
ATOM 2339 N N . ALA B 1 16 ? 53.719 -34.5 -40.406 1 18.41 16 ALA B N 1
ATOM 2340 C CA . ALA B 1 16 ? 54.562 -33.438 -39.844 1 18.41 16 ALA B CA 1
ATOM 2341 C C . ALA B 1 16 ? 54.469 -32.156 -40.656 1 18.41 16 ALA B C 1
ATOM 2343 O O . ALA B 1 16 ? 54.375 -31.062 -40.062 1 18.41 16 ALA B O 1
ATOM 2344 N N . ALA B 1 17 ? 55 -32.031 -41.969 1 16.8 17 ALA B N 1
ATOM 2345 C CA . ALA B 1 17 ? 56.094 -31.172 -42.375 1 16.8 17 ALA B CA 1
ATOM 2346 C C . ALA B 1 17 ? 55.594 -29.75 -42.688 1 16.8 17 ALA B C 1
ATOM 2348 O O . ALA B 1 17 ? 56.188 -28.766 -42.219 1 16.8 17 ALA B O 1
ATOM 2349 N N . LEU B 1 18 ? 54.875 -29.359 -43.844 1 16.94 18 LEU B N 1
ATOM 2350 C CA . LEU B 1 18 ? 55.469 -28.469 -44.812 1 16.94 18 LEU B CA 1
ATOM 2351 C C . LEU B 1 18 ? 55.125 -27.016 -44.531 1 16.94 18 LEU B C 1
ATOM 2353 O O . LEU B 1 18 ? 55.938 -26.125 -44.781 1 16.94 18 LEU B O 1
ATOM 2357 N N . VAL B 1 19 ? 53.969 -26.469 -44.125 1 19.78 19 VAL B N 1
ATOM 2358 C CA . VAL B 1 19 ? 53.594 -25.312 -44.906 1 19.78 19 VAL B CA 1
ATOM 2359 C C . VAL B 1 19 ? 54.188 -24.047 -44.312 1 19.78 19 VAL B C 1
ATOM 2361 O O . VAL B 1 19 ? 53.719 -23.562 -43.281 1 19.78 19 VAL B O 1
ATOM 2364 N N . ALA B 1 20 ? 55.625 -23.922 -44.094 1 18.41 20 ALA B N 1
ATOM 2365 C CA . ALA B 1 20 ? 56.469 -22.875 -43.531 1 18.41 20 ALA B CA 1
ATOM 2366 C C . ALA B 1 20 ? 56.281 -21.547 -44.25 1 18.41 20 ALA B C 1
ATOM 2368 O O . ALA B 1 20 ? 56.219 -20.484 -43.625 1 18.41 20 ALA B O 1
ATOM 2369 N N . ALA B 1 21 ? 56.375 -21.453 -45.656 1 17.72 21 ALA B N 1
ATOM 2370 C CA . ALA B 1 21 ? 57.312 -20.531 -46.312 1 17.72 21 ALA B CA 1
ATOM 2371 C C . ALA B 1 21 ? 56.781 -19.109 -46.281 1 17.72 21 ALA B C 1
ATOM 2373 O O . ALA B 1 21 ? 57.531 -18.141 -46.125 1 17.72 21 ALA B O 1
ATOM 2374 N N . ALA B 1 22 ? 55.531 -18.703 -46.656 1 18.77 22 ALA B N 1
ATOM 2375 C CA . ALA B 1 22 ? 55.469 -17.625 -47.656 1 18.77 22 ALA B CA 1
ATOM 2376 C C . ALA B 1 22 ? 55.594 -16.25 -46.969 1 18.77 22 ALA B C 1
ATOM 2378 O O . ALA B 1 22 ? 55.25 -15.227 -47.562 1 18.77 22 ALA B O 1
ATOM 2379 N N . LEU B 1 23 ? 56.219 -16.109 -45.812 1 18.95 23 LEU B N 1
ATOM 2380 C CA . LEU B 1 23 ? 56.125 -14.82 -45.156 1 18.95 23 LEU B CA 1
ATOM 2381 C C . LEU B 1 23 ? 56.969 -13.773 -45.875 1 18.95 23 LEU B C 1
ATOM 2383 O O . LEU B 1 23 ? 57.125 -12.648 -45.406 1 18.95 23 LEU B O 1
ATOM 2387 N N . VAL B 1 24 ? 57.594 -14.203 -47.031 1 18.53 24 VAL B N 1
ATOM 2388 C CA . VAL B 1 24 ? 58.812 -13.422 -47.25 1 18.53 24 VAL B CA 1
ATOM 2389 C C . VAL B 1 24 ? 58.438 -11.961 -47.5 1 18.53 24 VAL B C 1
ATOM 2391 O O . VAL B 1 24 ? 59.094 -11.062 -46.938 1 18.53 24 VAL B O 1
ATOM 2394 N N . ALA B 1 25 ? 57.531 -11.578 -48.5 1 16.95 25 ALA B N 1
ATOM 2395 C CA . ALA B 1 25 ? 58.125 -10.766 -49.531 1 16.95 25 ALA B CA 1
ATOM 2396 C C . ALA B 1 25 ? 58.312 -9.312 -49.094 1 16.95 25 ALA B C 1
ATOM 2398 O O . ALA B 1 25 ? 59.344 -8.711 -49.312 1 16.95 25 ALA B O 1
ATOM 2399 N N . SER B 1 26 ? 57.219 -8.406 -49.156 1 19.22 26 SER B N 1
ATOM 2400 C CA . SER B 1 26 ? 57.312 -7.191 -49.938 1 19.22 26 SER B CA 1
ATOM 2401 C C . SER B 1 26 ? 58.031 -6.09 -49.188 1 19.22 26 SER B C 1
ATOM 2403 O O . SER B 1 26 ? 57.531 -5.582 -48.188 1 19.22 26 SER B O 1
ATOM 2405 N N . ALA B 1 27 ? 59.312 -6.164 -49.125 1 19.17 27 ALA B N 1
ATOM 2406 C CA . ALA B 1 27 ? 60.375 -5.426 -48.406 1 19.17 27 ALA B CA 1
ATOM 2407 C C . ALA B 1 27 ? 60.344 -3.943 -48.781 1 19.17 27 ALA B C 1
ATOM 2409 O O . ALA B 1 27 ? 60.688 -3.094 -47.969 1 19.17 27 ALA B O 1
ATOM 2410 N N . LEU B 1 28 ? 60.25 -3.762 -50.125 1 18.84 28 LEU B N 1
ATOM 2411 C CA . LEU B 1 28 ? 61.344 -2.922 -50.625 1 18.84 28 LEU B CA 1
ATOM 2412 C C . LEU B 1 28 ? 61.156 -1.475 -50.188 1 18.84 28 LEU B C 1
ATOM 2414 O O . LEU B 1 28 ? 62.094 -0.817 -49.781 1 18.84 28 LEU B O 1
ATOM 2418 N N . VAL B 1 29 ? 60.156 -0.829 -50.781 1 21.38 29 VAL B N 1
ATOM 2419 C CA . VAL B 1 29 ? 60.469 0.406 -51.469 1 21.38 29 VAL B CA 1
ATOM 2420 C C . VAL B 1 29 ? 60.594 1.556 -50.469 1 21.38 29 VAL B C 1
ATOM 2422 O O . VAL B 1 29 ? 59.594 2.111 -50.031 1 21.38 29 VAL B O 1
ATOM 2425 N N . LEU B 1 30 ? 61.312 1.452 -49.406 1 21.67 30 LEU B N 1
ATOM 2426 C CA . LEU B 1 30 ? 61.281 2.381 -48.281 1 21.67 30 LEU B CA 1
ATOM 2427 C C . LEU B 1 30 ? 61.875 3.736 -48.688 1 21.67 30 LEU B C 1
ATOM 2429 O O . LEU B 1 30 ? 62.125 4.578 -47.844 1 21.67 30 LEU B O 1
ATOM 2433 N N . ARG B 1 31 ? 62.406 3.789 -49.969 1 19.7 31 ARG B N 1
ATOM 2434 C CA . ARG B 1 31 ? 63.562 4.695 -49.844 1 19.7 31 ARG B CA 1
ATOM 2435 C C . ARG B 1 31 ? 63.125 6.055 -49.312 1 19.7 31 ARG B C 1
ATOM 2437 O O . ARG B 1 31 ? 63.75 6.602 -48.406 1 19.7 31 ARG B O 1
ATOM 2444 N N . SER B 1 32 ? 62.5 6.824 -50.25 1 19.47 32 SER B N 1
ATOM 2445 C CA . SER B 1 32 ? 63.219 8.062 -50.594 1 19.47 32 SER B CA 1
ATOM 2446 C C . SER B 1 32 ? 63 9.117 -49.5 1 19.47 32 SER B C 1
ATOM 2448 O O . SER B 1 32 ? 63.875 9.328 -48.656 1 19.47 32 SER B O 1
ATOM 2450 N N . GLY B 1 33 ? 62.406 10.305 -49.938 1 19.89 33 GLY B N 1
ATOM 2451 C CA . GLY B 1 33 ? 62.781 11.703 -49.875 1 19.89 33 GLY B CA 1
ATOM 2452 C C . GLY B 1 33 ? 62.438 12.359 -48.562 1 19.89 33 GLY B C 1
ATOM 2453 O O . GLY B 1 33 ? 61.406 12.047 -47.969 1 19.89 33 GLY B O 1
ATOM 2454 N N . ALA B 1 34 ? 63.438 12.93 -47.875 1 22.34 34 ALA B N 1
ATOM 2455 C CA . ALA B 1 34 ? 63.781 13.406 -46.562 1 22.34 34 ALA B CA 1
ATOM 2456 C C . ALA B 1 34 ? 62.844 14.523 -46.094 1 22.34 34 ALA B C 1
ATOM 2458 O O . ALA B 1 34 ? 63 15.062 -45 1 22.34 34 ALA B O 1
ATOM 2459 N N . GLY B 1 35 ? 62.25 15.172 -47.125 1 20.81 35 GLY B N 1
ATOM 2460 C CA . GLY B 1 35 ? 62.25 16.578 -46.719 1 20.81 35 GLY B CA 1
ATOM 2461 C C . GLY B 1 35 ? 61.625 16.812 -45.375 1 20.81 35 GLY B C 1
ATOM 2462 O O . GLY B 1 35 ? 60.969 15.914 -44.812 1 20.81 35 GLY B O 1
ATOM 2463 N N . ASP B 1 36 ? 61.531 18.125 -44.969 1 23.53 36 ASP B N 1
ATOM 2464 C CA . ASP B 1 36 ? 61.531 18.938 -43.75 1 23.53 36 ASP B CA 1
ATOM 2465 C C . ASP B 1 36 ? 60.219 18.828 -43.031 1 23.53 36 ASP B C 1
ATOM 2467 O O . ASP B 1 36 ? 59.844 19.719 -42.25 1 23.53 36 ASP B O 1
ATOM 2471 N N . ARG B 1 37 ? 59.438 17.844 -43.25 1 20.8 37 ARG B N 1
ATOM 2472 C CA . ARG B 1 37 ? 58.031 18.125 -42.875 1 20.8 37 ARG B CA 1
ATOM 2473 C C . ARG B 1 37 ? 57.938 18.562 -41.438 1 20.8 37 ARG B C 1
ATOM 2475 O O . ARG B 1 37 ? 58.719 18.141 -40.594 1 20.8 37 ARG B O 1
ATOM 2482 N N . ALA B 1 38 ? 56.938 19.469 -41.281 1 21.47 38 ALA B N 1
ATOM 2483 C CA . ALA B 1 38 ? 56.25 20.297 -40.281 1 21.47 38 ALA B CA 1
ATOM 2484 C C . ALA B 1 38 ? 55.812 19.453 -39.094 1 21.47 38 ALA B C 1
ATOM 2486 O O . ALA B 1 38 ? 55.219 18.375 -39.25 1 21.47 38 ALA B O 1
ATOM 2487 N N . ALA B 1 39 ? 56.5 19.578 -37.938 1 21.77 39 ALA B N 1
ATOM 2488 C CA . ALA B 1 39 ? 56.406 19.125 -36.562 1 21.77 39 ALA B CA 1
ATOM 2489 C C . ALA B 1 39 ? 54.969 19.094 -36.094 1 21.77 39 ALA B C 1
ATOM 2491 O O . ALA B 1 39 ? 54.406 20.141 -35.781 1 21.77 39 ALA B O 1
ATOM 2492 N N . LEU B 1 40 ? 54.031 18.547 -36.875 1 21.02 40 LEU B N 1
ATOM 2493 C CA . LEU B 1 40 ? 52.688 18.594 -36.281 1 21.02 40 LEU B CA 1
ATOM 2494 C C . LEU B 1 40 ? 52.688 17.891 -34.938 1 21.02 40 LEU B C 1
ATOM 2496 O O . LEU B 1 40 ? 52.906 16.688 -34.844 1 21.02 40 LEU B O 1
ATOM 2500 N N . LEU B 1 41 ? 53.219 18.578 -33.875 1 22.03 41 LEU B N 1
ATOM 2501 C CA . LEU B 1 41 ? 53.094 18.172 -32.5 1 22.03 41 LEU B CA 1
ATOM 2502 C C . LEU B 1 41 ? 51.688 17.656 -32.188 1 22.03 41 LEU B C 1
ATOM 2504 O O . LEU B 1 41 ? 50.719 18.406 -32.281 1 22.03 41 LEU B O 1
ATOM 2508 N N . CYS B 1 42 ? 51.344 16.516 -32.594 1 23.14 42 CYS B N 1
ATOM 2509 C CA . CYS B 1 42 ? 50.094 15.867 -32.219 1 23.14 42 CYS B CA 1
ATOM 2510 C C . CYS B 1 42 ? 49.969 15.797 -30.688 1 23.14 42 CYS B C 1
ATOM 2512 O O . CYS B 1 42 ? 50.781 15.156 -30.016 1 23.14 42 CYS B O 1
ATOM 2514 N N . SER B 1 43 ? 49.562 16.891 -30.016 1 25.05 43 SER B N 1
ATOM 2515 C CA . SER B 1 43 ? 49.188 16.891 -28.609 1 25.05 43 SER B CA 1
ATOM 2516 C C . SER B 1 43 ? 48.312 15.688 -28.266 1 25.05 43 SER B C 1
ATOM 2518 O O . SER B 1 43 ? 47.219 15.523 -28.828 1 25.05 43 SER B O 1
ATOM 2520 N N . ILE B 1 44 ? 48.906 14.625 -27.922 1 27.27 44 ILE B N 1
ATOM 2521 C CA . ILE B 1 44 ? 48.281 13.445 -27.344 1 27.27 44 ILE B CA 1
ATOM 2522 C C . ILE B 1 44 ? 47.406 13.852 -26.156 1 27.27 44 ILE B C 1
ATOM 2524 O O . ILE B 1 44 ? 47.938 14.312 -25.141 1 27.27 44 ILE B O 1
ATOM 2528 N N . VAL B 1 45 ? 46.312 14.57 -26.391 1 29.03 45 VAL B N 1
ATOM 2529 C CA . VAL B 1 45 ? 45.344 14.742 -25.328 1 29.03 45 VAL B CA 1
ATOM 2530 C C . VAL B 1 45 ? 45 13.391 -24.703 1 29.03 45 VAL B C 1
ATOM 2532 O O . VAL B 1 45 ? 44.656 12.438 -25.406 1 29.03 45 VAL B O 1
ATOM 2535 N N . ALA B 1 46 ? 45.594 13.062 -23.625 1 27.72 46 ALA B N 1
ATOM 2536 C CA . ALA B 1 46 ? 45.281 11.922 -22.766 1 27.72 46 ALA B CA 1
ATOM 2537 C C . ALA B 1 46 ? 43.781 11.805 -22.531 1 27.72 46 ALA B C 1
ATOM 2539 O O . ALA B 1 46 ? 43.125 12.773 -22.125 1 27.72 46 ALA B O 1
ATOM 2540 N N . PRO B 1 47 ? 43.156 10.922 -23.281 1 31.38 47 PRO B N 1
ATOM 2541 C CA . PRO B 1 47 ? 41.719 10.781 -22.953 1 31.38 47 PRO B CA 1
ATOM 2542 C C . PRO B 1 47 ? 41.5 10.516 -21.469 1 31.38 47 PRO B C 1
ATOM 2544 O O . PRO B 1 47 ? 42.219 9.75 -20.859 1 31.38 47 PRO B O 1
ATOM 2547 N N . ARG B 1 48 ? 41.062 11.477 -20.625 1 33.06 48 ARG B N 1
ATOM 2548 C CA . ARG B 1 48 ? 40.469 11.273 -19.297 1 33.06 48 ARG B CA 1
ATOM 2549 C C . ARG B 1 48 ? 39.594 10.023 -19.25 1 33.06 48 ARG B C 1
ATOM 2551 O O . ARG B 1 48 ? 38.625 9.938 -19.984 1 33.06 48 ARG B O 1
ATOM 2558 N N . TRP B 1 49 ? 40.094 8.922 -18.938 1 30.06 49 TRP B N 1
ATOM 2559 C CA . TRP B 1 49 ? 39.375 7.707 -18.547 1 30.06 49 TRP B CA 1
ATOM 2560 C C . TRP B 1 49 ? 38.219 8.031 -17.578 1 30.06 49 TRP B C 1
ATOM 2562 O O . TRP B 1 49 ? 38.469 8.43 -16.438 1 30.06 49 TRP B O 1
ATOM 2572 N N . ARG B 1 50 ? 37.156 8.695 -18 1 34.56 50 ARG B N 1
ATOM 2573 C CA . ARG B 1 50 ? 35.969 8.664 -17.156 1 34.56 50 ARG B CA 1
ATOM 2574 C C . ARG B 1 50 ? 35.719 7.258 -16.625 1 34.56 50 ARG B C 1
ATOM 2576 O O . ARG B 1 50 ? 35.656 6.293 -17.391 1 34.56 50 ARG B O 1
ATOM 2583 N N . SER B 1 51 ? 36.156 6.965 -15.562 1 37.47 51 SER B N 1
ATOM 2584 C CA . SER B 1 51 ? 35.906 5.703 -14.875 1 37.47 51 SER B CA 1
ATOM 2585 C C . SER B 1 51 ? 34.469 5.242 -15.07 1 37.47 51 SER B C 1
ATOM 2587 O O . SER B 1 51 ? 33.531 6.027 -14.898 1 37.47 51 SER B O 1
ATOM 2589 N N . PRO B 1 52 ? 34.094 4.156 -15.773 1 43.91 52 PRO B N 1
ATOM 2590 C CA . PRO B 1 52 ? 32.781 3.506 -15.922 1 43.91 52 PRO B CA 1
ATOM 2591 C C . PRO B 1 52 ? 32 3.434 -14.617 1 43.91 52 PRO B C 1
ATOM 2593 O O . PRO B 1 52 ? 30.891 2.916 -14.586 1 43.91 52 PRO B O 1
ATOM 2596 N N . SER B 1 53 ? 32.594 3.754 -13.555 1 47.31 53 SER B N 1
ATOM 2597 C CA . SER B 1 53 ? 31.922 3.607 -12.266 1 47.31 53 SER B CA 1
ATOM 2598 C C . SER B 1 53 ? 30.75 4.574 -12.133 1 47.31 53 SER B C 1
ATOM 2600 O O . SER B 1 53 ? 29.797 4.301 -11.406 1 47.31 53 SER B O 1
ATOM 2602 N N . ASP B 1 54 ? 30.734 5.695 -12.859 1 50.97 54 ASP B N 1
ATOM 2603 C CA . ASP B 1 54 ? 29.688 6.699 -12.719 1 50.97 54 ASP B CA 1
ATOM 2604 C C . ASP B 1 54 ? 28.406 6.262 -13.438 1 50.97 54 ASP B C 1
ATOM 2606 O O . ASP B 1 54 ? 27.312 6.539 -12.969 1 50.97 54 ASP B O 1
ATOM 2610 N N . GLY B 1 55 ? 28.594 5.434 -14.492 1 51.38 55 GLY B N 1
ATOM 2611 C CA . GLY B 1 55 ? 27.438 4.961 -15.25 1 51.38 55 GLY B CA 1
ATOM 2612 C C . GLY B 1 55 ? 26.672 3.871 -14.539 1 51.38 55 GLY B C 1
ATOM 2613 O O . GLY B 1 55 ? 25.438 3.854 -14.578 1 51.38 55 GLY B O 1
ATOM 2614 N N . VAL B 1 56 ? 27.438 2.941 -13.969 1 53.69 56 VAL B N 1
ATOM 2615 C CA . VAL B 1 56 ? 26.797 1.828 -13.266 1 53.69 56 VAL B CA 1
ATOM 2616 C C . VAL B 1 56 ? 26.078 2.346 -12.023 1 53.69 56 VAL B C 1
ATOM 2618 O O . VAL B 1 56 ? 24.953 1.92 -11.727 1 53.69 56 VAL B O 1
ATOM 2621 N N . SER B 1 57 ? 26.703 3.326 -11.391 1 57 57 SER B N 1
ATOM 2622 C CA . SER B 1 57 ? 26.078 3.895 -10.203 1 57 57 SER B CA 1
ATOM 2623 C C . SER B 1 57 ? 24.812 4.668 -10.555 1 57 57 SER B C 1
ATOM 2625 O O . SER B 1 57 ? 23.797 4.57 -9.852 1 57 57 SER B O 1
ATOM 2627 N N . ALA B 1 58 ? 24.797 5.266 -11.727 1 61.06 58 ALA B N 1
ATOM 2628 C CA . ALA B 1 58 ? 23.625 6.012 -12.172 1 61.06 58 ALA B CA 1
ATOM 2629 C C . ALA B 1 58 ? 22.5 5.07 -12.594 1 61.06 58 ALA B C 1
ATOM 2631 O O . ALA B 1 58 ? 21.328 5.332 -12.328 1 61.06 58 ALA B O 1
ATOM 2632 N N . SER B 1 59 ? 22.969 3.949 -13.266 1 58.72 59 SER B N 1
ATOM 2633 C CA . SER B 1 59 ? 21.984 2.959 -13.695 1 58.72 59 SER B CA 1
ATOM 2634 C C . SER B 1 59 ? 21.344 2.273 -12.5 1 58.72 59 SER B C 1
ATOM 2636 O O . SER B 1 59 ? 20.125 2.049 -12.492 1 58.72 59 SER B O 1
ATOM 2638 N N . TYR B 1 60 ? 22.094 2.045 -11.492 1 61.25 60 TYR B N 1
ATOM 2639 C CA . TYR B 1 60 ? 21.562 1.432 -10.281 1 61.25 60 TYR B CA 1
ATOM 2640 C C . TYR B 1 60 ? 20.641 2.398 -9.539 1 61.25 60 TYR B C 1
ATOM 2642 O O . TYR B 1 60 ? 19.594 2.002 -9.031 1 61.25 60 TYR B O 1
ATOM 2650 N N . ALA B 1 61 ? 21.031 3.611 -9.57 1 65.94 61 ALA B N 1
ATOM 2651 C CA . ALA B 1 61 ? 20.219 4.629 -8.914 1 65.94 61 ALA B CA 1
ATOM 2652 C C . ALA B 1 61 ? 18.891 4.816 -9.641 1 65.94 61 ALA B C 1
ATOM 2654 O O . ALA B 1 61 ? 17.844 4.969 -9 1 65.94 61 ALA B O 1
ATOM 2655 N N . ALA B 1 62 ? 18.984 4.711 -10.914 1 68.94 62 ALA B N 1
ATOM 2656 C CA . ALA B 1 62 ? 17.766 4.844 -11.719 1 68.94 62 ALA B CA 1
ATOM 2657 C C . ALA B 1 62 ? 16.844 3.648 -11.523 1 68.94 62 ALA B C 1
ATOM 2659 O O . ALA B 1 62 ? 15.625 3.811 -11.43 1 68.94 62 ALA B O 1
ATOM 2660 N N . ALA B 1 63 ? 17.391 2.512 -11.477 1 66.81 63 ALA B N 1
ATOM 2661 C CA . ALA B 1 63 ? 16.609 1.303 -11.258 1 66.81 63 ALA B CA 1
ATOM 2662 C C . ALA B 1 63 ? 15.961 1.315 -9.875 1 66.81 63 ALA B C 1
ATOM 2664 O O . ALA B 1 63 ? 14.805 0.931 -9.719 1 66.81 63 ALA B O 1
ATOM 2665 N N . SER B 1 64 ? 16.719 1.808 -8.992 1 72.5 64 SER B N 1
ATOM 2666 C CA . SER B 1 64 ? 16.203 1.912 -7.625 1 72.5 64 SER B CA 1
ATOM 2667 C C . SER B 1 64 ? 15.094 2.951 -7.527 1 72.5 64 SER B C 1
ATOM 2669 O O . SER B 1 64 ? 14.086 2.723 -6.859 1 72.5 64 SER B O 1
ATOM 2671 N N . ALA B 1 65 ? 15.266 3.932 -8.273 1 74.06 65 ALA B N 1
ATOM 2672 C CA . ALA B 1 65 ? 14.258 4.984 -8.281 1 74.06 65 ALA B CA 1
ATOM 2673 C C . ALA B 1 65 ? 12.969 4.512 -8.961 1 74.06 65 ALA B C 1
ATOM 2675 O O . ALA B 1 65 ? 11.867 4.816 -8.5 1 74.06 65 ALA B O 1
ATOM 2676 N N . ALA B 1 66 ? 13.172 3.822 -9.992 1 75.25 66 ALA B N 1
ATOM 2677 C CA . ALA B 1 66 ? 12.008 3.287 -10.695 1 75.25 66 ALA B CA 1
ATOM 2678 C C . ALA B 1 66 ? 11.25 2.289 -9.828 1 75.25 66 ALA B C 1
ATOM 2680 O O . ALA B 1 66 ? 10.016 2.297 -9.797 1 75.25 66 ALA B O 1
ATOM 2681 N N . ALA B 1 67 ? 11.992 1.496 -9.133 1 77.06 67 ALA B N 1
ATOM 2682 C CA . ALA B 1 67 ? 11.383 0.525 -8.227 1 77.06 67 ALA B CA 1
ATOM 2683 C C . ALA B 1 67 ? 10.617 1.224 -7.109 1 77.06 67 ALA B C 1
ATOM 2685 O O . ALA B 1 67 ? 9.508 0.823 -6.766 1 77.06 67 ALA B O 1
ATOM 2686 N N . ALA B 1 68 ? 11.234 2.217 -6.73 1 77.38 68 ALA B N 1
ATOM 2687 C CA . ALA B 1 68 ? 10.594 2.984 -5.664 1 77.38 68 ALA B CA 1
ATOM 2688 C C . ALA B 1 68 ? 9.32 3.664 -6.164 1 77.38 68 ALA B C 1
ATOM 2690 O O . ALA B 1 68 ? 8.312 3.717 -5.449 1 77.38 68 ALA B O 1
ATOM 2691 N N . ALA B 1 69 ? 9.391 4.09 -7.324 1 80.12 69 ALA B N 1
ATOM 2692 C CA . ALA B 1 69 ? 8.227 4.742 -7.922 1 80.12 69 ALA B CA 1
ATOM 2693 C C . ALA B 1 69 ? 7.09 3.748 -8.125 1 80.12 69 ALA B C 1
ATOM 2695 O O . ALA B 1 69 ? 5.922 4.074 -7.891 1 80.12 69 ALA B O 1
ATOM 2696 N N . GLU B 1 70 ? 7.457 2.633 -8.555 1 82.06 70 GLU B N 1
ATOM 2697 C CA . GLU B 1 70 ? 6.453 1.592 -8.766 1 82.06 70 GLU B CA 1
ATOM 2698 C C . GLU B 1 70 ? 5.805 1.181 -7.445 1 82.06 70 GLU B C 1
ATOM 2700 O O . GLU B 1 70 ? 4.59 0.979 -7.383 1 82.06 70 GLU B O 1
ATOM 2705 N N . LEU B 1 71 ? 6.617 1.054 -6.512 1 85.31 71 LEU B N 1
ATOM 2706 C CA . LEU B 1 71 ? 6.105 0.684 -5.195 1 85.31 71 LEU B CA 1
ATOM 2707 C C . LEU B 1 71 ? 5.191 1.772 -4.641 1 85.31 71 LEU B C 1
ATOM 2709 O O . LEU B 1 71 ? 4.133 1.477 -4.082 1 85.31 71 LEU B O 1
ATOM 2713 N N . SER B 1 72 ? 5.559 2.957 -4.848 1 86.94 72 SER B N 1
ATOM 2714 C CA . SER B 1 72 ? 4.758 4.086 -4.383 1 86.94 72 SER B CA 1
ATOM 2715 C C . SER B 1 72 ? 3.416 4.148 -5.105 1 86.94 72 SER B C 1
ATOM 2717 O O . SER B 1 72 ? 2.381 4.387 -4.48 1 86.94 72 SER B O 1
ATOM 2719 N N . ALA B 1 73 ? 3.498 3.941 -6.332 1 88.19 73 ALA B N 1
ATOM 2720 C CA . ALA B 1 73 ? 2.27 3.967 -7.121 1 88.19 73 ALA B CA 1
ATOM 2721 C C . ALA B 1 73 ? 1.321 2.85 -6.699 1 88.19 73 ALA B C 1
ATOM 2723 O O . ALA B 1 73 ? 0.107 3.053 -6.617 1 88.19 73 ALA B O 1
ATOM 2724 N N . ALA B 1 74 ? 1.861 1.691 -6.496 1 93.69 74 ALA B N 1
ATOM 2725 C CA . ALA B 1 74 ? 1.046 0.563 -6.051 1 93.69 74 ALA B CA 1
ATOM 2726 C C . ALA B 1 74 ? 0.426 0.84 -4.688 1 93.69 74 ALA B C 1
ATOM 2728 O O . ALA B 1 74 ? -0.741 0.517 -4.449 1 93.69 74 ALA B O 1
ATOM 2729 N N . LEU B 1 75 ? 1.204 1.424 -3.84 1 93.56 75 LEU B N 1
ATOM 2730 C CA . LEU B 1 75 ? 0.727 1.754 -2.5 1 93.56 75 LEU B CA 1
ATOM 2731 C C . LEU B 1 75 ? -0.441 2.732 -2.566 1 93.56 75 LEU B C 1
ATOM 2733 O O . LEU B 1 75 ? -1.453 2.543 -1.886 1 93.56 75 LEU B O 1
ATOM 2737 N N . VAL B 1 76 ? -0.349 3.705 -3.346 1 93.69 76 VAL B N 1
ATOM 2738 C CA . VAL B 1 76 ? -1.411 4.695 -3.477 1 93.69 76 VAL B CA 1
ATOM 2739 C C . VAL B 1 76 ? -2.648 4.051 -4.098 1 93.69 76 VAL B C 1
ATOM 2741 O O . VAL B 1 76 ? -3.773 4.301 -3.658 1 93.69 76 VAL B O 1
ATOM 2744 N N . HIS B 1 77 ? -2.432 3.234 -5.074 1 93.62 77 HIS B N 1
ATOM 2745 C CA . HIS B 1 77 ? -3.535 2.525 -5.715 1 93.62 77 HIS B CA 1
ATOM 2746 C C . HIS B 1 77 ? -4.348 1.735 -4.691 1 93.62 77 HIS B C 1
ATOM 2748 O O . HIS B 1 77 ? -5.57 1.876 -4.621 1 93.62 77 HIS B O 1
ATOM 2754 N N . TYR B 1 78 ? -3.674 0.962 -3.939 1 96 78 TYR B N 1
ATOM 2755 C CA . TYR B 1 78 ? -4.383 0.082 -3.018 1 96 78 TYR B CA 1
ATOM 2756 C C . TYR B 1 78 ? -4.965 0.87 -1.851 1 96 78 TYR B C 1
ATOM 2758 O O . TYR B 1 78 ? -6.031 0.527 -1.332 1 96 78 TYR B O 1
ATOM 2766 N N . ALA B 1 79 ? -4.285 1.94 -1.466 1 95.75 79 ALA B N 1
ATOM 2767 C CA . ALA B 1 79 ? -4.766 2.754 -0.352 1 95.75 79 ALA B CA 1
ATOM 2768 C C . ALA B 1 79 ? -6.055 3.482 -0.72 1 95.75 79 ALA B C 1
ATOM 2770 O O . ALA B 1 79 ? -6.855 3.818 0.155 1 95.75 79 ALA B O 1
ATOM 2771 N N . THR B 1 80 ? -6.238 3.703 -1.987 1 95.06 80 THR B N 1
ATOM 2772 C CA . THR B 1 80 ? -7.379 4.516 -2.395 1 95.06 80 THR B CA 1
ATOM 2773 C C . THR B 1 80 ? -8.398 3.678 -3.156 1 95.06 80 THR B C 1
ATOM 2775 O O . THR B 1 80 ? -9.25 4.219 -3.869 1 95.06 80 THR B O 1
ATOM 2778 N N . SER B 1 81 ? -8.266 2.408 -3.117 1 93.56 81 SER B N 1
ATOM 2779 C CA . SER B 1 81 ? -9.211 1.494 -3.744 1 93.56 81 SER B CA 1
ATOM 2780 C C . SER B 1 81 ? -9.938 0.648 -2.703 1 93.56 81 SER B C 1
ATOM 2782 O O . SER B 1 81 ? -9.328 0.184 -1.738 1 93.56 81 SER B O 1
ATOM 2784 N N . SER B 1 82 ? -11.266 0.48 -2.891 1 94.69 82 SER B N 1
ATOM 2785 C CA . SER B 1 82 ? -12.023 -0.353 -1.966 1 94.69 82 SER B CA 1
ATOM 2786 C C . SER B 1 82 ? -12.133 -1.786 -2.475 1 94.69 82 SER B C 1
ATOM 2788 O O . SER B 1 82 ? -12.727 -2.643 -1.814 1 94.69 82 SER B O 1
ATOM 2790 N N . VAL B 1 83 ? -11.547 -2.051 -3.66 1 94.56 83 VAL B N 1
ATOM 2791 C CA . VAL B 1 83 ? -11.602 -3.383 -4.254 1 94.56 83 VAL B CA 1
ATOM 2792 C C . VAL B 1 83 ? -10.469 -4.242 -3.705 1 94.56 83 VAL B C 1
ATOM 2794 O O . VAL B 1 83 ? -9.305 -3.832 -3.723 1 94.56 83 VAL B O 1
ATOM 2797 N N . VAL B 1 84 ? -10.773 -5.391 -3.193 1 95.56 84 VAL B N 1
ATOM 2798 C CA . VAL B 1 84 ? -9.766 -6.289 -2.643 1 95.56 84 VAL B CA 1
ATOM 2799 C C . VAL B 1 84 ? -9.641 -7.527 -3.525 1 95.56 84 VAL B C 1
ATOM 2801 O O . VAL B 1 84 ? -10.578 -7.895 -4.23 1 95.56 84 VAL B O 1
ATOM 2804 N N . PRO B 1 85 ? -8.516 -8.164 -3.514 1 95.81 85 PRO B N 1
ATOM 2805 C CA . PRO B 1 85 ? -8.312 -9.391 -4.289 1 95.81 85 PRO B CA 1
ATOM 2806 C C . PRO B 1 85 ? -9.188 -10.547 -3.801 1 95.81 85 PRO B C 1
ATOM 2808 O O . PRO B 1 85 ? -9.75 -10.477 -2.703 1 95.81 85 PRO B O 1
ATOM 2811 N N . GLN B 1 86 ? -9.305 -11.516 -4.691 1 94.56 86 GLN B N 1
ATOM 2812 C CA . GLN B 1 86 ? -10.031 -12.727 -4.324 1 94.56 86 GLN B CA 1
ATOM 2813 C C . GLN B 1 86 ? -9.289 -13.5 -3.234 1 94.56 86 GLN B C 1
ATOM 2815 O O . GLN B 1 86 ? -9.922 -14.078 -2.348 1 94.56 86 GLN B O 1
ATOM 2820 N N . GLN B 1 87 ? -7.965 -13.5 -3.301 1 96.62 87 GLN B N 1
ATOM 2821 C CA . GLN B 1 87 ? -7.184 -14.156 -2.256 1 96.62 87 GLN B CA 1
ATOM 2822 C C . GLN B 1 87 ? -7.273 -13.391 -0.939 1 96.62 87 GLN B C 1
ATOM 2824 O O . GLN B 1 87 ? -7.223 -12.164 -0.924 1 96.62 87 GLN B O 1
ATOM 2829 N N . SER B 1 88 ? -7.465 -14.172 0.075 1 95.62 88 SER B N 1
ATOM 2830 C CA . SER B 1 88 ? -7.477 -13.578 1.408 1 95.62 88 SER B CA 1
ATOM 2831 C C . SER B 1 88 ? -6.078 -13.141 1.829 1 95.62 88 SER B C 1
ATOM 2833 O O . SER B 1 88 ? -5.09 -13.508 1.2 1 95.62 88 SER B O 1
ATOM 2835 N N . ARG B 1 89 ? -5.996 -12.375 2.938 1 94.75 89 ARG B N 1
ATOM 2836 C CA . ARG B 1 89 ? -4.719 -11.922 3.482 1 94.75 89 ARG B CA 1
ATOM 2837 C C . ARG B 1 89 ? -3.828 -13.109 3.838 1 94.75 89 ARG B C 1
ATOM 2839 O O . ARG B 1 89 ? -2.619 -13.07 3.607 1 94.75 89 ARG B O 1
ATOM 2846 N N . ALA B 1 90 ? -4.438 -14.133 4.363 1 96.62 90 ALA B N 1
ATOM 2847 C CA . ALA B 1 90 ? -3.682 -15.32 4.738 1 96.62 90 ALA B CA 1
ATOM 2848 C C . ALA B 1 90 ? -3.113 -16.031 3.51 1 96.62 90 ALA B C 1
ATOM 2850 O O . ALA B 1 90 ? -1.969 -16.484 3.521 1 96.62 90 ALA B O 1
ATOM 2851 N N . GLU B 1 91 ? -3.908 -16.125 2.492 1 98 91 GLU B N 1
ATOM 2852 C CA . GLU B 1 91 ? -3.459 -16.734 1.247 1 98 91 GLU B CA 1
ATOM 2853 C C . GLU B 1 91 ? -2.326 -15.93 0.611 1 98 91 GLU B C 1
ATOM 2855 O O . GLU B 1 91 ? -1.3 -16.5 0.226 1 98 91 GLU B O 1
ATOM 2860 N N . ILE B 1 92 ? -2.514 -14.609 0.598 1 97.31 92 ILE B N 1
ATOM 2861 C CA . ILE B 1 92 ? -1.487 -13.719 0.07 1 97.31 92 ILE B CA 1
ATOM 2862 C C . ILE B 1 92 ? -0.207 -13.867 0.889 1 97.31 92 ILE B C 1
ATOM 2864 O O . ILE B 1 92 ? 0.896 -13.836 0.338 1 97.31 92 ILE B O 1
ATOM 2868 N N . GLY B 1 93 ? -0.355 -14.094 2.141 1 95.62 93 GLY B N 1
ATOM 2869 C CA . GLY B 1 93 ? 0.787 -14.242 3.029 1 95.62 93 GLY B CA 1
ATOM 2870 C C . GLY B 1 93 ? 1.686 -15.406 2.658 1 95.62 93 GLY B C 1
ATOM 2871 O O . GLY B 1 93 ? 2.908 -15.32 2.797 1 95.62 93 GLY B O 1
ATOM 2872 N N . VAL B 1 94 ? 1.173 -16.438 2.117 1 97.62 94 VAL B N 1
ATOM 2873 C CA . VAL B 1 94 ? 1.927 -17.625 1.743 1 97.62 94 VAL B CA 1
ATOM 2874 C C . VAL B 1 94 ? 2.883 -17.297 0.6 1 97.62 94 VAL B C 1
ATOM 2876 O O . VAL B 1 94 ? 4.082 -17.578 0.686 1 97.62 94 VAL B O 1
ATOM 2879 N N . SER B 1 95 ? 2.363 -16.703 -0.417 1 97.44 95 SER B N 1
ATOM 2880 C CA . SER B 1 95 ? 3.186 -16.359 -1.574 1 97.44 95 SER B CA 1
ATOM 2881 C C . SER B 1 95 ? 4.137 -15.211 -1.261 1 97.44 95 SER B C 1
ATOM 2883 O O . SER B 1 95 ? 5.258 -15.172 -1.772 1 97.44 95 SER B O 1
ATOM 2885 N N . LEU B 1 96 ? 3.688 -14.359 -0.403 1 95.44 96 LEU B N 1
ATOM 2886 C CA . LEU B 1 96 ? 4.512 -13.219 -0.011 1 95.44 96 LEU B CA 1
ATOM 2887 C C . LEU B 1 96 ? 5.766 -13.68 0.718 1 95.44 96 LEU B C 1
ATOM 2889 O O . LEU B 1 96 ? 6.848 -13.125 0.513 1 95.44 96 LEU B O 1
ATOM 2893 N N . ALA B 1 97 ? 5.645 -14.641 1.532 1 95 97 ALA B N 1
ATOM 2894 C CA . ALA B 1 97 ? 6.793 -15.164 2.268 1 95 97 ALA B CA 1
ATOM 2895 C C . ALA B 1 97 ? 7.867 -15.68 1.313 1 95 97 ALA B C 1
ATOM 2897 O O . ALA B 1 97 ? 9.062 -15.461 1.533 1 95 97 ALA B O 1
ATOM 2898 N N . VAL B 1 98 ? 7.48 -16.25 0.319 1 96.5 98 VAL B N 1
ATOM 2899 C CA . VAL B 1 98 ? 8.406 -16.781 -0.676 1 96.5 98 VAL B CA 1
ATOM 2900 C C . VAL B 1 98 ? 9.039 -15.633 -1.458 1 96.5 98 VAL B C 1
ATOM 2902 O O . VAL B 1 98 ? 10.25 -15.617 -1.675 1 96.5 98 VAL B O 1
ATOM 2905 N N . LEU B 1 99 ? 8.195 -14.688 -1.83 1 94.56 99 LEU B N 1
ATOM 2906 C CA . LEU B 1 99 ? 8.695 -13.57 -2.617 1 94.56 99 LEU B CA 1
ATOM 2907 C C . LEU B 1 99 ? 9.688 -12.742 -1.812 1 94.56 99 LEU B C 1
ATOM 2909 O O . LEU B 1 99 ? 10.672 -12.242 -2.357 1 94.56 99 LEU B O 1
ATOM 2913 N N . ARG B 1 100 ? 9.477 -12.602 -0.584 1 89.88 100 ARG B N 1
ATOM 2914 C CA . ARG B 1 100 ? 10.383 -11.852 0.276 1 89.88 100 ARG B CA 1
ATOM 2915 C C . ARG B 1 100 ? 11.758 -12.5 0.322 1 89.88 100 ARG B C 1
ATOM 2917 O O . ARG B 1 100 ? 12.773 -11.812 0.418 1 89.88 100 ARG B O 1
ATOM 2924 N N . ARG B 1 101 ? 11.789 -13.719 0.173 1 90.75 101 ARG B N 1
ATOM 2925 C CA . ARG B 1 101 ? 13.039 -14.453 0.244 1 90.75 101 ARG B CA 1
ATOM 2926 C C . ARG B 1 101 ? 13.742 -14.477 -1.11 1 90.75 101 ARG B C 1
ATOM 2928 O O . ARG B 1 101 ? 14.977 -14.5 -1.179 1 90.75 101 ARG B O 1
ATOM 2935 N N . ARG B 1 102 ? 12.992 -14.336 -2.137 1 93.62 102 ARG B N 1
ATOM 2936 C CA . ARG B 1 102 ? 13.562 -14.664 -3.441 1 93.62 102 ARG B CA 1
ATOM 2937 C C . ARG B 1 102 ? 13.711 -13.414 -4.305 1 93.62 102 ARG B C 1
ATOM 2939 O O . ARG B 1 102 ? 14.469 -13.406 -5.277 1 93.62 102 ARG B O 1
ATOM 2946 N N . ALA B 1 103 ? 12.969 -12.406 -3.971 1 90.38 103 ALA B N 1
ATOM 2947 C CA . ALA B 1 103 ? 12.977 -11.234 -4.844 1 90.38 103 ALA B CA 1
ATOM 2948 C C . ALA B 1 103 ? 14.344 -10.555 -4.836 1 90.38 103 ALA B C 1
ATOM 2950 O O . ALA B 1 103 ? 14.992 -10.461 -3.789 1 90.38 103 ALA B O 1
ATOM 2951 N N . PRO B 1 104 ? 14.797 -10.055 -5.965 1 93 104 PRO B N 1
ATOM 2952 C CA . PRO B 1 104 ? 14.141 -10.172 -7.27 1 93 104 PRO B CA 1
ATOM 2953 C C . PRO B 1 104 ? 14.211 -11.578 -7.848 1 93 104 PRO B C 1
ATOM 2955 O O . PRO B 1 104 ? 15.211 -12.281 -7.66 1 93 104 PRO B O 1
ATOM 2958 N N . CYS B 1 105 ? 13.109 -11.953 -8.531 1 96.06 105 CYS B N 1
ATOM 2959 C CA . CYS B 1 105 ? 13.07 -13.289 -9.109 1 96.06 105 CYS B CA 1
ATOM 2960 C C . CYS B 1 105 ? 12.203 -13.312 -10.359 1 96.06 105 CYS B C 1
ATOM 2962 O O . CYS B 1 105 ? 11.68 -12.281 -10.781 1 96.06 105 CYS B O 1
ATOM 2964 N N . ASN B 1 106 ? 12.195 -14.445 -11.023 1 97.38 106 ASN B N 1
ATOM 2965 C CA . ASN B 1 106 ? 11.273 -14.703 -12.125 1 97.38 106 ASN B CA 1
ATOM 2966 C C . ASN B 1 106 ? 9.953 -15.281 -11.625 1 97.38 106 ASN B C 1
ATOM 2968 O O . ASN B 1 106 ? 9.922 -16.406 -11.125 1 97.38 106 ASN B O 1
ATOM 2972 N N . LEU B 1 107 ? 8.891 -14.477 -11.766 1 98.5 107 LEU B N 1
ATOM 2973 C CA . LEU B 1 107 ? 7.566 -14.844 -11.281 1 98.5 107 LEU B CA 1
ATOM 2974 C C . LEU B 1 107 ? 6.566 -14.93 -12.43 1 98.5 107 LEU B C 1
ATOM 2976 O O . LEU B 1 107 ? 6.34 -13.945 -13.133 1 98.5 107 LEU B O 1
ATOM 2980 N N . LEU B 1 108 ? 6.004 -16.109 -12.617 1 98.75 108 LEU B N 1
ATOM 2981 C CA . LEU B 1 108 ? 4.953 -16.328 -13.602 1 98.75 108 LEU B CA 1
ATOM 2982 C C . LEU B 1 108 ? 3.592 -16.453 -12.922 1 98.75 108 LEU B C 1
ATOM 2984 O O . LEU B 1 108 ? 3.439 -17.234 -11.977 1 98.75 108 LEU B O 1
ATOM 2988 N N . VAL B 1 109 ? 2.662 -15.688 -13.375 1 98.81 109 VAL B N 1
ATOM 2989 C CA . VAL B 1 109 ? 1.329 -15.75 -12.781 1 98.81 109 VAL B CA 1
ATOM 2990 C C . VAL B 1 109 ? 0.3 -16.078 -13.859 1 98.81 109 VAL B C 1
ATOM 2992 O O . VAL B 1 109 ? 0.108 -15.297 -14.805 1 98.81 109 VAL B O 1
ATOM 2995 N N . PHE B 1 110 ? -0.34 -17.234 -13.75 1 98.62 110 PHE B N 1
ATOM 2996 C CA . PHE B 1 110 ? -1.523 -17.516 -14.555 1 98.62 110 PHE B CA 1
ATOM 2997 C C . PHE B 1 110 ? -2.734 -16.766 -14.008 1 98.62 110 PHE B C 1
ATOM 2999 O O . PHE B 1 110 ? -3.359 -17.203 -13.039 1 98.62 110 PHE B O 1
ATOM 3006 N N . GLY B 1 111 ? -3.014 -15.633 -14.633 1 97.88 111 GLY B N 1
ATOM 3007 C CA . GLY B 1 111 ? -4.145 -14.828 -14.195 1 97.88 111 GLY B CA 1
ATOM 3008 C C . GLY B 1 111 ? -3.775 -13.383 -13.93 1 97.88 111 GLY B C 1
ATOM 3009 O O . GLY B 1 111 ? -2.668 -13.094 -13.469 1 97.88 111 GLY B O 1
ATOM 3010 N N . VAL B 1 112 ? -4.691 -12.547 -14.258 1 97.81 112 VAL B N 1
ATOM 3011 C CA . VAL B 1 112 ? -4.645 -11.148 -13.844 1 97.81 112 VAL B CA 1
ATOM 3012 C C . VAL B 1 112 ? -5.781 -10.859 -12.867 1 97.81 112 VAL B C 1
ATOM 3014 O O . VAL B 1 112 ? -6.945 -11.172 -13.148 1 97.81 112 VAL B O 1
ATOM 3017 N N . GLY B 1 113 ? -5.422 -10.414 -11.703 1 96.31 113 GLY B N 1
ATOM 3018 C CA . GLY B 1 113 ? -6.406 -10.055 -10.695 1 96.31 113 GLY B CA 1
ATOM 3019 C C . GLY B 1 113 ? -6.117 -8.719 -10.031 1 96.31 113 GLY B C 1
ATOM 3020 O O . GLY B 1 113 ? -5.254 -7.965 -10.492 1 96.31 113 GLY B O 1
ATOM 3021 N N . HIS B 1 114 ? -6.898 -8.438 -9.055 1 95.56 114 HIS B N 1
ATOM 3022 C CA . HIS B 1 114 ? -6.738 -7.18 -8.344 1 95.56 114 HIS B CA 1
ATOM 3023 C C . HIS B 1 114 ? -5.461 -7.176 -7.508 1 95.56 114 HIS B C 1
ATOM 3025 O O . HIS B 1 114 ? -5.027 -6.125 -7.035 1 95.56 114 HIS B O 1
ATOM 3031 N N . ASP B 1 115 ? -4.859 -8.336 -7.441 1 96.25 115 ASP B N 1
ATOM 3032 C CA . ASP B 1 115 ? -3.604 -8.438 -6.707 1 96.25 115 ASP B CA 1
ATOM 3033 C C . ASP B 1 115 ? -2.408 -8.398 -7.656 1 96.25 115 ASP B C 1
ATOM 3035 O O . ASP B 1 115 ? -1.258 -8.453 -7.219 1 96.25 115 ASP B O 1
ATOM 3039 N N . SER B 1 116 ? -2.611 -8.281 -8.953 1 97.44 116 SER B N 1
ATOM 3040 C CA . SER B 1 116 ? -1.511 -8.359 -9.906 1 97.44 116 SER B CA 1
ATOM 3041 C C . SER B 1 116 ? -0.501 -7.238 -9.68 1 97.44 116 SER B C 1
ATOM 3043 O O . SER B 1 116 ? 0.709 -7.469 -9.711 1 97.44 116 SER B O 1
ATOM 3045 N N . LEU B 1 117 ? -1.009 -6.078 -9.414 1 95.88 117 LEU B N 1
ATOM 3046 C CA . LEU B 1 117 ? -0.119 -4.953 -9.141 1 95.88 117 LEU B CA 1
ATOM 3047 C C . LEU B 1 117 ? 0.703 -5.207 -7.879 1 95.88 117 LEU B C 1
ATOM 3049 O O . LEU B 1 117 ? 1.861 -4.793 -7.797 1 95.88 117 LEU B O 1
ATOM 3053 N N . LEU B 1 118 ? 0.132 -5.848 -6.922 1 95.94 118 LEU B N 1
ATOM 3054 C CA . LEU B 1 118 ? 0.822 -6.199 -5.688 1 95.94 118 LEU B CA 1
ATOM 3055 C C . LEU B 1 118 ? 2.033 -7.082 -5.973 1 95.94 118 LEU B C 1
ATOM 3057 O O . LEU B 1 118 ? 3.143 -6.789 -5.523 1 95.94 118 LEU B O 1
ATOM 3061 N N . TRP B 1 119 ? 1.835 -8.102 -6.777 1 96.88 119 TRP B N 1
ATOM 3062 C CA . TRP B 1 119 ? 2.902 -9.047 -7.082 1 96.88 119 TRP B CA 1
ATOM 3063 C C . TRP B 1 119 ? 4.008 -8.383 -7.891 1 96.88 119 TRP B C 1
ATOM 3065 O O . TRP B 1 119 ? 5.191 -8.625 -7.656 1 96.88 119 TRP B O 1
ATOM 3075 N N . SER B 1 120 ? 3.609 -7.578 -8.844 1 95.75 120 SER B N 1
ATOM 3076 C CA . SER B 1 120 ? 4.594 -6.852 -9.641 1 95.75 120 SER B CA 1
ATOM 3077 C C . SER B 1 120 ? 5.41 -5.898 -8.773 1 95.75 120 SER B C 1
ATOM 3079 O O . SER B 1 120 ? 6.637 -5.836 -8.891 1 95.75 120 SER B O 1
ATOM 3081 N N . ALA B 1 121 ? 4.77 -5.223 -7.852 1 93.06 121 ALA B N 1
ATOM 3082 C CA . ALA B 1 121 ? 5.414 -4.223 -7.008 1 93.06 121 ALA B CA 1
ATOM 3083 C C . ALA B 1 121 ? 6.34 -4.883 -5.988 1 93.06 121 ALA B C 1
ATOM 3085 O O . ALA B 1 121 ? 7.371 -4.316 -5.617 1 93.06 121 ALA B O 1
ATOM 3086 N N . LEU B 1 122 ? 6.031 -6.07 -5.617 1 92.56 122 LEU B N 1
ATOM 3087 C CA . LEU B 1 122 ? 6.801 -6.742 -4.578 1 92.56 122 LEU B CA 1
ATOM 3088 C C . LEU B 1 122 ? 7.98 -7.504 -5.18 1 92.56 122 LEU B C 1
ATOM 3090 O O . LEU B 1 122 ? 8.742 -8.141 -4.457 1 92.56 122 LEU B O 1
ATOM 3094 N N . ASN B 1 123 ? 8.125 -7.426 -6.465 1 93.56 123 ASN B N 1
ATOM 3095 C CA . ASN B 1 123 ? 9.234 -8.07 -7.164 1 93.56 123 ASN B CA 1
ATOM 3096 C C . ASN B 1 123 ? 10.039 -7.066 -7.984 1 93.56 123 ASN B C 1
ATOM 3098 O O . ASN B 1 123 ? 10.25 -7.266 -9.188 1 93.56 123 ASN B O 1
ATOM 3102 N N . PRO B 1 124 ? 10.445 -5.957 -7.246 1 86.75 124 PRO B N 1
ATOM 3103 C CA . PRO B 1 124 ? 11.172 -4.945 -8.008 1 86.75 124 PRO B CA 1
ATOM 3104 C C . PRO B 1 124 ? 12.469 -5.484 -8.625 1 86.75 124 PRO B C 1
ATOM 3106 O O . PRO B 1 124 ? 13.234 -6.164 -7.941 1 86.75 124 PRO B O 1
ATOM 3109 N N . GLY B 1 125 ? 12.656 -5.195 -9.914 1 87.88 125 GLY B N 1
ATOM 3110 C CA . GLY B 1 125 ? 13.852 -5.645 -10.609 1 87.88 125 GLY B CA 1
ATOM 3111 C C . GLY B 1 125 ? 13.734 -7.059 -11.156 1 87.88 125 GLY B C 1
ATOM 3112 O O . GLY B 1 125 ? 14.555 -7.488 -11.961 1 87.88 125 GLY B O 1
ATOM 3113 N N . GLY B 1 126 ? 12.766 -7.801 -10.656 1 94 126 GLY B N 1
ATOM 3114 C CA . GLY B 1 126 ? 12.508 -9.133 -11.172 1 94 126 GLY B CA 1
ATOM 3115 C C . GLY B 1 126 ? 11.578 -9.148 -12.367 1 94 126 GLY B C 1
ATOM 3116 O O . GLY B 1 126 ? 11.078 -8.102 -12.781 1 94 126 GLY B O 1
ATOM 3117 N N . ALA B 1 127 ? 11.477 -10.312 -12.883 1 96.38 127 ALA B N 1
ATOM 3118 C CA . ALA B 1 127 ? 10.547 -10.492 -13.992 1 96.38 127 ALA B CA 1
ATOM 3119 C C . ALA B 1 127 ? 9.219 -11.086 -13.516 1 96.38 127 ALA B C 1
ATOM 3121 O O . ALA B 1 127 ? 9.195 -12.156 -12.906 1 96.38 127 ALA B O 1
ATOM 3122 N N . THR B 1 128 ? 8.188 -10.336 -13.719 1 97.75 128 THR B N 1
ATOM 3123 C CA . THR B 1 128 ? 6.844 -10.836 -13.43 1 97.75 128 THR B CA 1
ATOM 3124 C C . THR B 1 128 ? 5.992 -10.844 -14.695 1 97.75 128 THR B C 1
ATOM 3126 O O . THR B 1 128 ? 5.824 -9.812 -15.344 1 97.75 128 THR B O 1
ATOM 3129 N N . LEU B 1 129 ? 5.508 -11.984 -15.07 1 98.75 129 LEU B N 1
ATOM 3130 C CA . LEU B 1 129 ? 4.656 -12.133 -16.234 1 98.75 129 LEU B CA 1
ATOM 3131 C C . LEU B 1 129 ? 3.283 -12.672 -15.852 1 98.75 129 LEU B C 1
ATOM 3133 O O . LEU B 1 129 ? 3.182 -13.648 -15.109 1 98.75 129 LEU B O 1
ATOM 3137 N N . PHE B 1 130 ? 2.248 -11.953 -16.344 1 98.75 130 PHE B N 1
ATOM 3138 C CA . PHE B 1 130 ? 0.873 -12.375 -16.109 1 98.75 130 PHE B CA 1
ATOM 3139 C C . PHE B 1 130 ? 0.244 -12.914 -17.375 1 98.75 130 PHE B C 1
ATOM 3141 O O . PHE B 1 130 ? 0.442 -12.352 -18.469 1 98.75 130 PHE B O 1
ATOM 3148 N N . LEU B 1 131 ? -0.493 -14.008 -17.219 1 98.62 131 LEU B N 1
ATOM 3149 C CA . LEU B 1 131 ? -1.204 -14.617 -18.344 1 98.62 131 LEU B CA 1
ATOM 3150 C C . LEU B 1 131 ? -2.709 -14.602 -18.094 1 98.62 131 LEU B C 1
ATOM 3152 O O . LEU B 1 131 ? -3.197 -15.234 -17.156 1 98.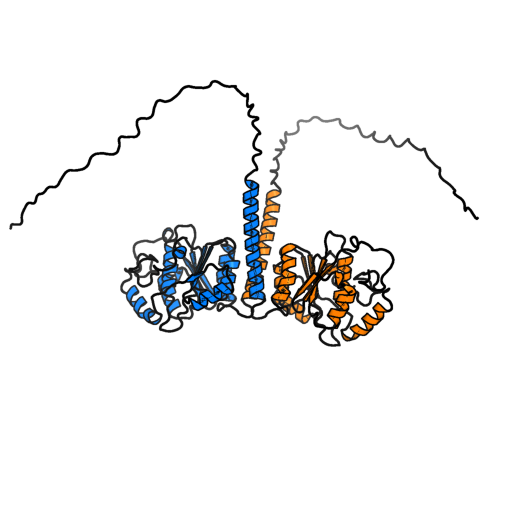62 131 LEU B O 1
ATOM 3156 N N . GLU B 1 132 ? -3.436 -13.906 -18.953 1 98 132 GLU B N 1
ATOM 3157 C CA . GLU B 1 132 ? -4.871 -13.703 -18.766 1 98 132 GLU B CA 1
ATOM 3158 C C . GLU B 1 132 ? -5.66 -14.227 -19.969 1 98 132 GLU B C 1
ATOM 3160 O O . GLU B 1 132 ? -5.246 -14.062 -21.109 1 98 132 GLU B O 1
ATOM 3165 N N . GLU B 1 133 ? -6.793 -14.859 -19.672 1 96.12 133 GLU B N 1
ATOM 3166 C CA . GLU B 1 133 ? -7.574 -15.508 -20.719 1 96.12 133 GLU B CA 1
ATOM 3167 C C . GLU B 1 133 ? -8.602 -14.539 -21.312 1 96.12 133 GLU B C 1
ATOM 3169 O O . GLU B 1 133 ? -9.039 -14.711 -22.453 1 96.12 133 GLU B O 1
ATOM 3174 N N . ASP B 1 134 ? -9.109 -13.641 -20.547 1 95.56 134 ASP B N 1
ATOM 3175 C CA . ASP B 1 134 ? -10.18 -12.734 -20.953 1 95.56 134 ASP B CA 1
ATOM 3176 C C . ASP B 1 134 ? -9.617 -11.438 -21.531 1 95.56 134 ASP B C 1
ATOM 3178 O O . ASP B 1 134 ? -9.109 -10.594 -20.797 1 95.56 134 ASP B O 1
ATOM 3182 N N . PRO B 1 135 ? -9.844 -11.266 -22.797 1 96.19 135 PRO B N 1
ATOM 3183 C CA . PRO B 1 135 ? -9.258 -10.078 -23.422 1 96.19 135 PRO B CA 1
ATOM 3184 C C . PRO B 1 135 ? -9.867 -8.773 -22.906 1 96.19 135 PRO B C 1
ATOM 3186 O O . PRO B 1 135 ? -9.172 -7.758 -22.812 1 96.19 135 PRO B O 1
ATOM 3189 N N . LYS B 1 136 ? -11.125 -8.812 -22.578 1 96.88 136 LYS B N 1
ATOM 3190 C CA . LYS B 1 136 ? -11.773 -7.609 -22.078 1 96.88 136 LYS B CA 1
ATOM 3191 C C . LYS B 1 136 ? -11.234 -7.246 -20.688 1 96.88 136 LYS B C 1
ATOM 3193 O O . LYS B 1 136 ? -10.93 -6.082 -20.422 1 96.88 136 LYS B O 1
ATOM 3198 N N . TRP B 1 137 ? -11.156 -8.25 -19.891 1 96.31 137 TRP B N 1
ATOM 3199 C CA . TRP B 1 137 ? -10.609 -8.023 -18.547 1 96.31 137 TRP B CA 1
ATOM 3200 C C . TRP B 1 137 ? -9.156 -7.574 -18.625 1 96.31 137 TRP B C 1
ATOM 3202 O O . TRP B 1 137 ? -8.734 -6.672 -17.906 1 96.31 137 TRP B O 1
ATOM 3212 N N . LEU B 1 138 ? -8.391 -8.188 -19.469 1 97.44 138 LEU B N 1
ATOM 3213 C CA . LEU B 1 138 ? -6.988 -7.836 -19.656 1 97.44 138 LEU B CA 1
ATOM 3214 C C . LEU B 1 138 ? -6.844 -6.363 -20.031 1 97.44 138 LEU B C 1
ATOM 3216 O O . LEU B 1 138 ? -6.016 -5.652 -19.453 1 97.44 138 LEU B O 1
ATOM 3220 N N . ARG B 1 139 ? -7.586 -5.902 -20.938 1 97.62 139 ARG B N 1
ATOM 3221 C CA . ARG B 1 139 ? -7.539 -4.512 -21.375 1 97.62 139 ARG B CA 1
ATOM 3222 C C . ARG B 1 139 ? -7.867 -3.568 -20.219 1 97.62 139 ARG B C 1
ATOM 3224 O O . ARG B 1 139 ? -7.188 -2.559 -20.031 1 97.62 139 ARG B O 1
ATOM 3231 N N . SER B 1 140 ? -8.898 -3.908 -19.484 1 96.44 140 SER B N 1
ATOM 3232 C CA . SER B 1 140 ? -9.305 -3.088 -18.359 1 96.44 140 SER B CA 1
ATOM 3233 C C . SER B 1 140 ? -8.219 -3.031 -17.281 1 96.44 140 SER B C 1
ATOM 3235 O O . SER B 1 140 ? -7.945 -1.968 -16.734 1 96.44 140 SER B O 1
ATOM 3237 N N . ALA B 1 141 ? -7.684 -4.168 -17.016 1 94.69 141 ALA B N 1
ATOM 3238 C CA . ALA B 1 141 ? -6.633 -4.254 -16.016 1 94.69 141 ALA B CA 1
ATOM 3239 C C . ALA B 1 141 ? -5.414 -3.432 -16.422 1 94.69 141 ALA B C 1
ATOM 3241 O O . ALA B 1 141 ? -4.824 -2.73 -15.602 1 94.69 141 ALA B O 1
ATOM 3242 N N . LEU B 1 142 ? -5.059 -3.48 -17.672 1 95.38 142 LEU B N 1
ATOM 3243 C CA . LEU B 1 142 ? -3.883 -2.768 -18.156 1 95.38 142 LEU B CA 1
ATOM 3244 C C . LEU B 1 142 ? -4.152 -1.268 -18.234 1 95.38 142 LEU B C 1
ATOM 3246 O O . LEU B 1 142 ? -3.229 -0.46 -18.125 1 95.38 142 LEU B O 1
ATOM 3250 N N . ALA B 1 143 ? -5.348 -0.924 -18.406 1 93.62 143 ALA B N 1
ATOM 3251 C CA . ALA B 1 143 ? -5.703 0.492 -18.344 1 93.62 143 ALA B CA 1
ATOM 3252 C C . ALA B 1 143 ? -5.492 1.059 -16.953 1 93.62 143 ALA B C 1
ATOM 3254 O O . ALA B 1 143 ? -5.035 2.195 -16.797 1 93.62 143 ALA B O 1
ATOM 3255 N N . ALA B 1 144 ? -5.797 0.252 -15.969 1 88.5 144 ALA B N 1
ATOM 3256 C CA . ALA B 1 144 ? -5.672 0.674 -14.578 1 88.5 144 ALA B CA 1
ATOM 3257 C C . ALA B 1 144 ? -4.223 0.591 -14.109 1 88.5 144 ALA B C 1
ATOM 3259 O O . ALA B 1 144 ? -3.799 1.367 -13.25 1 88.5 144 ALA B O 1
ATOM 3260 N N . ALA B 1 145 ? -3.574 -0.362 -14.688 1 91.31 145 ALA B N 1
ATOM 3261 C CA . ALA B 1 145 ? -2.17 -0.569 -14.336 1 91.31 145 ALA B CA 1
ATOM 3262 C C . ALA B 1 145 ? -1.334 -0.855 -15.586 1 91.31 145 ALA B C 1
ATOM 3264 O O . ALA B 1 145 ? -0.937 -1.998 -15.82 1 91.31 145 ALA B O 1
ATOM 3265 N N . PRO B 1 146 ? -0.871 0.193 -16.188 1 90.69 146 PRO B N 1
ATOM 3266 C CA . PRO B 1 146 ? -0.215 0.033 -17.5 1 90.69 146 PRO B CA 1
ATOM 3267 C C . PRO B 1 146 ? 1.178 -0.584 -17.375 1 90.69 146 PRO B C 1
ATOM 3269 O O . PRO B 1 146 ? 1.73 -1.057 -18.375 1 90.69 146 PRO B O 1
ATOM 3272 N N . SER B 1 147 ? 1.769 -0.617 -16.234 1 88.69 147 SER B N 1
ATOM 3273 C CA . SER B 1 147 ? 3.123 -1.133 -16.062 1 88.69 147 SER B CA 1
ATOM 3274 C C . SER B 1 147 ? 3.127 -2.654 -15.961 1 88.69 147 SER B C 1
ATOM 3276 O O . SER B 1 147 ? 4.184 -3.283 -16.016 1 88.69 147 SER B O 1
ATOM 3278 N N . LEU B 1 148 ? 2 -3.234 -15.852 1 95.31 148 LEU B N 1
ATOM 3279 C CA . LEU B 1 148 ? 1.919 -4.688 -15.734 1 95.31 148 LEU B CA 1
ATOM 3280 C C . LEU B 1 148 ? 2.357 -5.359 -17.031 1 95.31 148 LEU B C 1
ATOM 3282 O O . LEU B 1 148 ? 1.956 -4.945 -18.109 1 95.31 148 LEU B O 1
ATOM 3286 N N . ARG B 1 149 ? 3.168 -6.293 -16.875 1 97 149 ARG B N 1
ATOM 3287 C CA . ARG B 1 149 ? 3.49 -7.16 -18 1 97 149 ARG B CA 1
ATOM 3288 C C . ARG B 1 149 ? 2.516 -8.328 -18.094 1 97 149 ARG B C 1
ATOM 3290 O O . ARG B 1 149 ? 2.705 -9.352 -17.438 1 97 149 ARG B O 1
ATOM 3297 N N . ALA B 1 150 ? 1.517 -8.172 -18.875 1 98.44 150 ALA B N 1
ATOM 3298 C CA . ALA B 1 150 ? 0.445 -9.156 -19 1 98.44 150 ALA B CA 1
ATOM 3299 C C . ALA B 1 150 ? 0.15 -9.484 -20.453 1 98.44 150 ALA B C 1
ATOM 3301 O O . ALA B 1 150 ? 0.222 -8.602 -21.312 1 98.44 150 ALA B O 1
ATOM 3302 N N . ARG B 1 151 ? -0.059 -10.703 -20.719 1 98.38 151 ARG B N 1
ATOM 3303 C CA . ARG B 1 151 ? -0.336 -11.195 -22.062 1 98.38 151 ARG B CA 1
ATOM 3304 C C . ARG B 1 151 ? -1.603 -12.047 -22.094 1 98.38 151 ARG B C 1
ATOM 3306 O O . ARG B 1 151 ? -1.982 -12.633 -21.078 1 98.38 151 ARG B O 1
ATOM 3313 N N . LEU B 1 152 ? -2.193 -12.039 -23.281 1 97.88 152 LEU B N 1
ATOM 3314 C CA . LEU B 1 152 ? -3.342 -12.914 -23.5 1 97.88 152 LEU B CA 1
ATOM 3315 C C . LEU B 1 152 ? -2.898 -14.367 -23.625 1 97.88 152 LEU B C 1
ATOM 3317 O O . LEU B 1 152 ? -1.909 -14.664 -24.297 1 97.88 152 LEU B O 1
ATOM 3321 N N . ALA B 1 153 ? -3.594 -15.258 -22.906 1 97.44 153 ALA B N 1
ATOM 3322 C CA . ALA B 1 153 ? -3.338 -16.688 -22.984 1 97.44 153 ALA B CA 1
ATOM 3323 C C . ALA B 1 153 ? -4.609 -17.453 -23.344 1 97.44 153 ALA B C 1
ATOM 3325 O O . ALA B 1 153 ? -5.703 -17.109 -22.891 1 97.44 153 ALA B O 1
ATOM 3326 N N . ARG B 1 154 ? -4.387 -18.484 -24.094 1 94.25 154 ARG B N 1
ATOM 3327 C CA . ARG B 1 154 ? -5.496 -19.344 -24.484 1 94.25 154 ARG B CA 1
ATOM 3328 C C . ARG B 1 154 ? -5.367 -20.719 -23.844 1 94.25 154 ARG B C 1
ATOM 3330 O O . ARG B 1 154 ? -4.262 -21.266 -23.75 1 94.25 154 ARG B O 1
ATOM 3337 N N . TYR B 1 155 ? -6.535 -21.203 -23.453 1 95.25 155 TYR B N 1
ATOM 3338 C CA . TYR B 1 155 ? -6.613 -22.531 -22.828 1 95.25 155 TYR B CA 1
ATOM 3339 C C . TYR B 1 155 ? -7.594 -23.422 -23.578 1 95.25 155 TYR B C 1
ATOM 3341 O O . TYR B 1 155 ? -8.805 -23.234 -23.5 1 95.25 155 TYR B O 1
ATOM 3349 N N . PRO B 1 156 ? -7.078 -24.391 -24.172 1 92.31 156 PRO B N 1
ATOM 3350 C CA . PRO B 1 156 ? -7.898 -25.156 -25.109 1 92.31 156 PRO B CA 1
ATOM 3351 C C . PRO B 1 156 ? -8.867 -26.109 -24.406 1 92.31 156 PRO B C 1
ATOM 3353 O O . PRO B 1 156 ? -9.844 -26.547 -25.016 1 92.31 156 PRO B O 1
ATOM 3356 N N . THR B 1 157 ? -8.633 -26.469 -23.203 1 94.19 157 THR B N 1
ATOM 3357 C CA . THR B 1 157 ? -9.484 -27.438 -22.516 1 94.19 157 THR B CA 1
ATOM 3358 C C . THR B 1 157 ? -10.57 -26.719 -21.703 1 94.19 157 THR B C 1
ATOM 3360 O O . THR B 1 157 ? -10.359 -25.609 -21.219 1 94.19 157 THR B O 1
ATOM 3363 N N . ARG B 1 158 ? -11.695 -27.438 -21.609 1 94.06 158 ARG B N 1
ATOM 3364 C CA . ARG B 1 158 ? -12.812 -26.953 -20.812 1 94.06 158 ARG B CA 1
ATOM 3365 C C . ARG B 1 158 ? -12.906 -27.703 -19.484 1 94.06 158 ARG B C 1
ATOM 3367 O O . ARG B 1 158 ? -12.422 -28.812 -19.359 1 94.06 158 ARG B O 1
ATOM 3374 N N . LEU B 1 159 ? -13.609 -27.047 -18.594 1 94.44 159 LEU B N 1
ATOM 3375 C CA . LEU B 1 159 ? -13.773 -27.641 -17.281 1 94.44 159 LEU B CA 1
ATOM 3376 C C . LEU B 1 159 ? -14.484 -29 -17.375 1 94.44 159 LEU B C 1
ATOM 3378 O O . LEU B 1 159 ? -14.141 -29.938 -16.656 1 94.44 159 LEU B O 1
ATOM 3382 N N . ASP B 1 160 ? -15.398 -29.094 -18.203 1 94.31 160 ASP B N 1
ATOM 3383 C CA . ASP B 1 160 ? -16.188 -30.328 -18.312 1 94.31 160 ASP B CA 1
ATOM 3384 C C . ASP B 1 160 ? -15.375 -31.438 -19 1 94.31 160 ASP B C 1
ATOM 3386 O O . ASP B 1 160 ? -15.805 -32.594 -19.031 1 94.31 160 ASP B O 1
ATOM 3390 N N . ASP B 1 161 ? -14.242 -31.141 -19.5 1 95.25 161 ASP B N 1
ATOM 3391 C CA . ASP B 1 161 ? -13.336 -32.156 -20.047 1 95.25 161 ASP B CA 1
ATOM 3392 C C . ASP B 1 161 ? -12.523 -32.812 -18.953 1 95.25 161 ASP B C 1
ATOM 3394 O O . ASP B 1 161 ? -11.891 -33.844 -19.172 1 95.25 161 ASP B O 1
ATOM 3398 N N . ALA B 1 162 ? -12.57 -32.281 -17.781 1 96.31 162 ALA B N 1
ATOM 3399 C CA . ALA B 1 162 ? -11.57 -32.562 -16.766 1 96.31 162 ALA B CA 1
ATOM 3400 C C . ALA B 1 162 ? -11.555 -34.031 -16.391 1 96.31 162 ALA B C 1
ATOM 3402 O O . ALA B 1 162 ? -10.492 -34.656 -16.391 1 96.31 162 ALA B O 1
ATOM 3403 N N . ASP B 1 163 ? -12.695 -34.562 -16.109 1 95.69 163 ASP B N 1
ATOM 3404 C CA . ASP B 1 163 ? -12.766 -35.938 -15.641 1 95.69 163 ASP B CA 1
ATOM 3405 C C . ASP B 1 163 ? -12.297 -36.906 -16.719 1 95.69 163 ASP B C 1
ATOM 3407 O O . ASP B 1 163 ? -11.523 -37.844 -16.438 1 95.69 163 ASP B O 1
ATOM 3411 N N . ALA B 1 164 ? -12.812 -36.656 -17.859 1 96.56 164 ALA B N 1
ATOM 3412 C CA . ALA B 1 164 ? -12.445 -37.531 -18.984 1 96.56 164 ALA B CA 1
ATOM 3413 C C . ALA B 1 164 ? -10.953 -37.438 -19.281 1 96.56 164 ALA B C 1
ATOM 3415 O O . ALA B 1 164 ? -10.305 -38.438 -19.562 1 96.56 164 ALA B O 1
ATOM 3416 N N . LEU B 1 165 ? -10.438 -36.281 -19.281 1 96.25 165 LEU B N 1
ATOM 3417 C CA . LEU B 1 165 ? -9.016 -36.062 -19.547 1 96.25 165 LEU B CA 1
ATOM 3418 C C . LEU B 1 165 ? -8.156 -36.75 -18.5 1 96.25 165 LEU B C 1
ATOM 3420 O O . LEU B 1 165 ? -7.188 -37.438 -18.844 1 96.25 165 LEU B O 1
ATOM 3424 N N . LEU B 1 166 ? -8.469 -36.625 -17.297 1 95.56 166 LEU B N 1
ATOM 3425 C CA . LEU B 1 166 ? -7.684 -37.219 -16.219 1 95.56 166 LEU B CA 1
ATOM 3426 C C . LEU B 1 166 ? -7.719 -38.75 -16.297 1 95.56 166 LEU B C 1
ATOM 3428 O O . LEU B 1 166 ? -6.691 -39.406 -16.125 1 95.56 166 LEU B O 1
ATOM 3432 N N . ALA B 1 167 ? -8.906 -39.25 -16.531 1 95.06 167 ALA B N 1
ATOM 3433 C CA . ALA B 1 167 ? -9.055 -40.688 -16.672 1 95.06 167 ALA B CA 1
ATOM 3434 C C . ALA B 1 167 ? -8.203 -41.25 -17.812 1 95.06 167 ALA B C 1
ATOM 3436 O O . ALA B 1 167 ? -7.555 -42.281 -17.672 1 95.06 167 ALA B O 1
ATOM 3437 N N . SER B 1 168 ? -8.25 -40.531 -18.891 1 94.69 168 SER B N 1
ATOM 3438 C CA . SER B 1 168 ? -7.477 -40.938 -20.062 1 94.69 168 SER B CA 1
ATOM 3439 C C . SER B 1 168 ? -5.977 -40.906 -19.766 1 94.69 168 SER B C 1
ATOM 3441 O O . SER B 1 168 ? -5.254 -41.844 -20.156 1 94.69 168 SER B O 1
ATOM 3443 N N . LEU B 1 169 ? -5.496 -39.938 -19.094 1 93.19 169 LEU B N 1
ATOM 3444 C CA . LEU B 1 169 ? -4.074 -39.781 -18.812 1 93.19 169 LEU B CA 1
ATOM 3445 C C . LEU B 1 169 ? -3.613 -40.781 -17.75 1 93.19 169 LEU B C 1
ATOM 3447 O O . LEU B 1 169 ? -2.451 -41.188 -17.75 1 93.19 169 LEU B O 1
ATOM 3451 N N . ARG B 1 170 ? -4.48 -41.156 -16.906 1 91.19 170 ARG B N 1
ATOM 3452 C CA . ARG B 1 170 ? -4.145 -42.188 -15.93 1 91.19 170 ARG B CA 1
ATOM 3453 C C . ARG B 1 170 ? -4.027 -43.562 -16.578 1 91.19 170 ARG B C 1
ATOM 3455 O O . ARG B 1 170 ? -3.189 -44.375 -16.188 1 91.19 170 ARG B O 1
ATOM 3462 N N . SER B 1 171 ? -4.926 -43.75 -17.531 1 91.94 171 SER B N 1
ATOM 3463 C CA . SER B 1 171 ? -4.91 -45 -18.266 1 91.94 171 SER B CA 1
ATOM 3464 C C . SER B 1 171 ? -3.699 -45.094 -19.188 1 91.94 171 SER B C 1
ATOM 3466 O O . SER B 1 171 ? -3.117 -46.156 -19.344 1 91.94 171 SER B O 1
ATOM 3468 N N . ASP B 1 172 ? -3.352 -44 -19.875 1 92.69 172 ASP B N 1
ATOM 3469 C CA . ASP B 1 172 ? -2.189 -43.906 -20.75 1 92.69 172 ASP B CA 1
ATOM 3470 C C . ASP B 1 172 ? -1.468 -42.562 -20.562 1 92.69 172 ASP B C 1
ATOM 3472 O O . ASP B 1 172 ? -1.771 -41.594 -21.25 1 92.69 172 ASP B O 1
ATOM 3476 N N . PRO B 1 173 ? -0.475 -42.625 -19.75 1 90.88 173 PRO B N 1
ATOM 3477 C CA . PRO B 1 173 ? 0.223 -41.375 -19.453 1 90.88 173 PRO B CA 1
ATOM 3478 C C . PRO B 1 173 ? 1.208 -40.969 -20.562 1 90.88 173 PRO B C 1
ATOM 3480 O O . PRO B 1 173 ? 1.805 -39.906 -20.5 1 90.88 173 PRO B O 1
ATOM 3483 N N . SER B 1 174 ? 1.438 -41.719 -21.578 1 89.38 174 SER B N 1
ATOM 3484 C CA . SER B 1 174 ? 2.506 -41.562 -22.562 1 89.38 174 SER B CA 1
ATOM 3485 C C . SER B 1 174 ? 2.453 -40.219 -23.25 1 89.38 174 SER B C 1
ATOM 3487 O O . SER B 1 174 ? 3.492 -39.594 -23.5 1 89.38 174 SER B O 1
ATOM 3489 N N . PRO B 1 175 ? 1.29 -39.719 -23.516 1 91.38 175 PRO B N 1
ATOM 3490 C CA . PRO B 1 175 ? 1.262 -38.438 -24.219 1 91.38 175 PRO B CA 1
ATOM 3491 C C . PRO B 1 175 ? 1.89 -37.312 -23.422 1 91.38 175 PRO B C 1
ATOM 3493 O O . PRO B 1 175 ? 2.406 -36.344 -24 1 91.38 175 PRO B O 1
ATOM 3496 N N . CYS B 1 176 ? 1.817 -37.375 -22.109 1 91.12 176 CYS B N 1
ATOM 3497 C CA . CYS B 1 176 ? 2.303 -36.281 -21.25 1 91.12 176 CYS B CA 1
ATOM 3498 C C . CYS B 1 176 ? 3.521 -36.719 -20.453 1 91.12 176 CYS B C 1
ATOM 3500 O O . CYS B 1 176 ? 3.936 -36.031 -19.516 1 91.12 176 CYS B O 1
ATOM 3502 N N . ALA B 1 177 ? 4.141 -37.844 -20.797 1 84.44 177 ALA B N 1
ATOM 3503 C CA . ALA B 1 177 ? 5.176 -38.469 -19.984 1 84.44 177 ALA B CA 1
ATOM 3504 C C . ALA B 1 177 ? 6.469 -37.656 -20 1 84.44 177 ALA B C 1
ATOM 3506 O O . ALA B 1 177 ? 7.223 -37.656 -19.031 1 84.44 177 ALA B O 1
ATOM 3507 N N . ASP B 1 178 ? 6.66 -36.875 -21.047 1 81.88 178 ASP B N 1
ATOM 3508 C CA . ASP B 1 178 ? 7.91 -36.125 -21.188 1 81.88 178 ASP B CA 1
ATOM 3509 C C . ASP B 1 178 ? 7.84 -34.781 -20.453 1 81.88 178 ASP B C 1
ATOM 3511 O O . ASP B 1 178 ? 8.836 -34.062 -20.391 1 81.88 178 ASP B O 1
ATOM 3515 N N . LEU B 1 179 ? 6.711 -34.406 -19.969 1 86.75 179 LEU B N 1
ATOM 3516 C CA . LEU B 1 179 ? 6.496 -33.156 -19.25 1 86.75 179 LEU B CA 1
ATOM 3517 C C . LEU B 1 179 ? 7.008 -31.969 -20.047 1 86.75 179 LEU B C 1
ATOM 3519 O O . LEU B 1 179 ? 7.711 -31.109 -19.5 1 86.75 179 LEU B O 1
ATOM 3523 N N . ASP B 1 180 ? 6.77 -32.031 -21.312 1 89.69 180 ASP B N 1
ATOM 3524 C CA . ASP B 1 180 ? 7.02 -30.875 -22.172 1 89.69 180 ASP B CA 1
ATOM 3525 C C . ASP B 1 180 ? 5.809 -29.938 -22.203 1 89.69 180 ASP B C 1
ATOM 3527 O O . ASP B 1 180 ? 4.777 -30.281 -22.797 1 89.69 180 ASP B O 1
ATOM 3531 N N . PRO B 1 181 ? 5.957 -28.797 -21.688 1 92.69 181 PRO B N 1
ATOM 3532 C CA . PRO B 1 181 ? 4.801 -27.906 -21.625 1 92.69 181 PRO B CA 1
ATOM 3533 C C . PRO B 1 181 ? 4.371 -27.391 -23 1 92.69 181 PRO B C 1
ATOM 3535 O O . PRO B 1 181 ? 3.275 -26.844 -23.141 1 92.69 181 PRO B O 1
ATOM 3538 N N . ARG B 1 182 ? 5.176 -27.672 -23.984 1 93.75 182 ARG B N 1
ATOM 3539 C CA . ARG B 1 182 ? 4.855 -27.234 -25.344 1 93.75 182 ARG B CA 1
ATOM 3540 C C . ARG B 1 182 ? 4.516 -28.422 -26.234 1 93.75 182 ARG B C 1
ATOM 3542 O O . ARG B 1 182 ? 4.238 -28.25 -27.422 1 93.75 182 ARG B O 1
ATOM 3549 N N . GLY B 1 183 ? 4.551 -29.594 -25.656 1 92.12 183 GLY B N 1
ATOM 3550 C CA . GLY B 1 183 ? 4.355 -30.797 -26.438 1 92.12 183 GLY B CA 1
ATOM 3551 C C . GLY B 1 183 ? 2.922 -30.984 -26.906 1 92.12 183 GLY B C 1
ATOM 3552 O O . GLY B 1 183 ? 2.043 -31.312 -26.109 1 92.12 183 GLY B O 1
ATOM 3553 N N . ARG B 1 184 ? 2.674 -30.969 -28.078 1 91.5 184 ARG B N 1
ATOM 3554 C CA . ARG B 1 184 ? 1.324 -30.969 -28.625 1 91.5 184 ARG B CA 1
ATOM 3555 C C . ARG B 1 184 ? 0.671 -32.344 -28.469 1 91.5 184 ARG B C 1
ATOM 3557 O O . ARG B 1 184 ? -0.547 -32.469 -28.609 1 91.5 184 ARG B O 1
ATOM 3564 N N . ARG B 1 185 ? 1.467 -33.344 -28.188 1 92.5 185 ARG B N 1
ATOM 3565 C CA . ARG B 1 185 ? 0.915 -34.688 -27.969 1 92.5 185 ARG B CA 1
ATOM 3566 C C . ARG B 1 185 ? 0.101 -34.719 -26.672 1 92.5 185 ARG B C 1
ATOM 3568 O O . ARG B 1 185 ? -0.87 -35.469 -26.578 1 92.5 185 ARG B O 1
ATOM 3575 N N . CYS B 1 186 ? 0.515 -33.938 -25.766 1 94.56 186 CYS B N 1
ATOM 3576 C CA . CYS B 1 186 ? -0.189 -33.875 -24.5 1 94.56 186 CYS B CA 1
ATOM 3577 C C . CYS B 1 186 ? -1.378 -32.938 -24.578 1 94.56 186 CYS B C 1
ATOM 3579 O O . CYS B 1 186 ? -1.211 -31.734 -24.844 1 94.56 186 CYS B O 1
ATOM 3581 N N . PRO B 1 187 ? -2.557 -33.438 -24.281 1 95.62 187 PRO B N 1
ATOM 3582 C CA . PRO B 1 187 ? -3.748 -32.594 -24.391 1 95.62 187 PRO B CA 1
ATOM 3583 C C . PRO B 1 187 ? -3.76 -31.453 -23.359 1 95.62 187 PRO B C 1
ATOM 3585 O O . PRO B 1 187 ? -4.547 -30.5 -23.5 1 95.62 187 PRO B O 1
ATOM 3588 N N . LEU B 1 188 ? -2.93 -31.516 -22.359 1 96.5 188 LEU B N 1
ATOM 3589 C CA . LEU B 1 188 ? -2.898 -30.5 -21.312 1 96.5 188 LEU B CA 1
ATOM 3590 C C . LEU B 1 188 ? -1.864 -29.422 -21.625 1 96.5 188 LEU B C 1
ATOM 3592 O O . LEU B 1 188 ? -1.861 -28.359 -21.016 1 96.5 188 LEU B O 1
ATOM 3596 N N . ALA B 1 189 ? -0.968 -29.719 -22.562 1 95.81 189 ALA B N 1
ATOM 3597 C CA . ALA B 1 189 ? 0.106 -28.781 -22.875 1 95.81 189 ALA B CA 1
ATOM 3598 C C . ALA B 1 189 ? -0.455 -27.484 -23.438 1 95.81 189 ALA B C 1
ATOM 3600 O O . ALA B 1 189 ? -1.545 -27.453 -24.016 1 95.81 189 ALA B O 1
ATOM 3601 N N . LEU B 1 190 ? 0.304 -26.359 -23.203 1 97.62 190 LEU B N 1
ATOM 3602 C CA . LEU B 1 190 ? -0.08 -25.031 -23.688 1 97.62 190 LEU B CA 1
ATOM 3603 C C . LEU B 1 190 ? 0.968 -24.484 -24.656 1 97.62 190 LEU B C 1
ATOM 3605 O O . LEU B 1 190 ? 1.623 -23.484 -24.344 1 97.62 190 LEU B O 1
ATOM 3609 N N . PRO B 1 191 ? 1.017 -25.047 -25.812 1 95.62 191 PRO B N 1
ATOM 3610 C CA . PRO B 1 191 ? 2.072 -24.641 -26.75 1 95.62 191 PRO B CA 1
ATOM 3611 C C . PRO B 1 191 ? 1.899 -23.219 -27.266 1 95.62 191 PRO B C 1
ATOM 3613 O O . PRO B 1 191 ? 2.859 -22.609 -27.75 1 95.62 191 PRO B O 1
ATOM 3616 N N . ASP B 1 192 ? 0.719 -22.656 -27.109 1 95.56 192 ASP B N 1
ATOM 3617 C CA . ASP B 1 192 ? 0.434 -21.375 -27.734 1 95.56 192 ASP B CA 1
ATOM 3618 C C . ASP B 1 192 ? 0.506 -20.234 -26.719 1 95.56 192 ASP B C 1
ATOM 3620 O O . ASP B 1 192 ? 0.029 -19.125 -26.984 1 95.56 192 ASP B O 1
ATOM 3624 N N . LEU B 1 193 ? 1.039 -20.516 -25.562 1 97.38 193 LEU B N 1
ATOM 3625 C CA . LEU B 1 193 ? 1.312 -19.391 -24.656 1 97.38 193 LEU B CA 1
ATOM 3626 C C . LEU B 1 193 ? 2.291 -18.406 -25.281 1 97.38 193 LEU B C 1
ATOM 3628 O O . LEU B 1 193 ? 3.049 -18.781 -26.188 1 97.38 193 LEU B O 1
ATOM 3632 N N . PRO B 1 194 ? 2.203 -17.172 -24.844 1 97.06 194 PRO B N 1
ATOM 3633 C CA . PRO B 1 194 ? 3.209 -16.219 -25.328 1 97.06 194 PRO B CA 1
ATOM 3634 C C . PRO B 1 194 ? 4.637 -16.734 -25.156 1 97.06 194 PRO B C 1
ATOM 3636 O O . PRO B 1 194 ? 4.953 -17.359 -24.156 1 97.06 194 PRO B O 1
ATOM 3639 N N . ALA B 1 195 ? 5.48 -16.406 -26.109 1 96.56 195 ALA B N 1
ATOM 3640 C CA . ALA B 1 195 ? 6.852 -16.906 -26.141 1 96.56 195 ALA B CA 1
ATOM 3641 C C . ALA B 1 195 ? 7.594 -16.531 -24.859 1 96.56 195 ALA B C 1
ATOM 3643 O O . ALA B 1 195 ? 8.453 -17.281 -24.391 1 96.56 195 ALA B O 1
ATOM 3644 N N . GLU B 1 196 ? 7.258 -15.477 -24.328 1 96.81 196 GLU B N 1
ATOM 3645 C CA . GLU B 1 196 ? 7.902 -14.969 -23.125 1 96.81 196 GLU B CA 1
ATOM 3646 C C . GLU B 1 196 ? 7.738 -15.938 -21.953 1 96.81 196 GLU B C 1
ATOM 3648 O O . GLU B 1 196 ? 8.594 -16 -21.078 1 96.81 196 GLU B O 1
ATOM 3653 N N . ALA B 1 197 ? 6.715 -16.656 -21.953 1 97.88 197 ALA B N 1
ATOM 3654 C CA . ALA B 1 197 ? 6.445 -17.609 -20.875 1 97.88 197 ALA B CA 1
ATOM 3655 C C . ALA B 1 197 ? 7.449 -18.75 -20.891 1 97.88 197 ALA B C 1
ATOM 3657 O O . ALA B 1 197 ? 7.703 -19.375 -19.859 1 97.88 197 ALA B O 1
ATOM 3658 N N . TYR B 1 198 ? 7.996 -18.984 -22.016 1 96.81 198 TYR B N 1
ATOM 3659 C CA . TYR B 1 198 ? 8.914 -20.109 -22.156 1 96.81 198 TYR B CA 1
ATOM 3660 C C . TYR B 1 198 ? 10.352 -19.625 -22.297 1 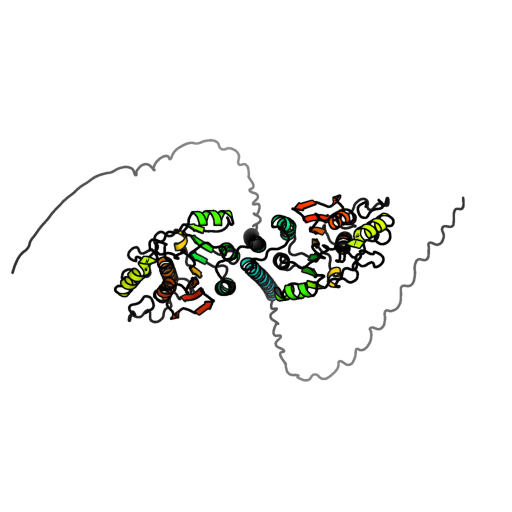96.81 198 TYR B C 1
ATOM 3662 O O . TYR B 1 198 ? 11.273 -20.438 -22.391 1 96.81 198 TYR B O 1
ATOM 3670 N N . ALA B 1 199 ? 10.57 -18.312 -22.203 1 95.06 199 ALA B N 1
ATOM 3671 C CA . ALA B 1 199 ? 11.875 -17.719 -22.5 1 95.06 199 ALA B CA 1
ATOM 3672 C C . ALA B 1 199 ? 12.773 -17.734 -21.266 1 95.06 199 ALA B C 1
ATOM 3674 O O . ALA B 1 199 ? 13.984 -17.5 -21.359 1 95.06 199 ALA B O 1
ATOM 3675 N N . ARG B 1 200 ? 12.211 -18.078 -20.141 1 94 200 ARG B N 1
ATOM 3676 C CA . ARG B 1 200 ? 13.008 -18.109 -18.906 1 94 200 ARG B CA 1
ATOM 3677 C C . ARG B 1 200 ? 12.5 -19.188 -17.953 1 94 200 ARG B C 1
ATOM 3679 O O . ARG B 1 200 ? 11.383 -19.672 -18.109 1 94 200 ARG B O 1
ATOM 3686 N N . GLU B 1 201 ? 13.445 -19.516 -17.062 1 95.94 201 GLU B N 1
ATOM 3687 C CA . GLU B 1 201 ? 13.039 -20.359 -15.945 1 95.94 201 GLU B CA 1
ATOM 3688 C C . GLU B 1 201 ? 12.375 -19.547 -14.836 1 95.94 201 GLU B C 1
ATOM 3690 O O . GLU B 1 201 ? 12.797 -18.422 -14.562 1 95.94 201 GLU B O 1
ATOM 3695 N N . TRP B 1 202 ? 11.398 -20.141 -14.258 1 97.31 202 TRP B N 1
ATOM 3696 C CA . TRP B 1 202 ? 10.641 -19.391 -13.25 1 97.31 202 TRP B CA 1
ATOM 3697 C C . TRP B 1 202 ? 10.953 -19.891 -11.852 1 97.31 202 TRP B C 1
ATOM 3699 O O . TRP B 1 202 ? 10.922 -21.109 -11.594 1 97.31 202 TRP B O 1
ATOM 3709 N N . ASP B 1 203 ? 11.234 -18.953 -10.992 1 97.5 203 ASP B N 1
ATOM 3710 C CA . ASP B 1 203 ? 11.508 -19.281 -9.594 1 97.5 203 ASP B CA 1
ATOM 3711 C C . ASP B 1 203 ? 10.219 -19.578 -8.836 1 97.5 203 ASP B C 1
ATOM 3713 O O . ASP B 1 203 ? 10.219 -20.375 -7.898 1 97.5 203 ASP B O 1
ATOM 3717 N N . ALA B 1 204 ? 9.18 -18.891 -9.258 1 98.5 204 ALA B N 1
ATOM 3718 C CA . ALA B 1 204 ? 7.855 -19.062 -8.664 1 98.5 204 ALA B CA 1
ATOM 3719 C C . ALA B 1 204 ? 6.766 -18.969 -9.734 1 98.5 204 ALA B C 1
ATOM 3721 O O . ALA B 1 204 ? 6.883 -18.203 -10.695 1 98.5 204 ALA B O 1
ATOM 3722 N N . ILE B 1 205 ? 5.719 -19.766 -9.523 1 98.75 205 ILE B N 1
ATOM 3723 C CA . ILE B 1 205 ? 4.578 -19.797 -10.43 1 98.75 205 ILE B CA 1
ATOM 3724 C C . ILE B 1 205 ? 3.279 -19.766 -9.625 1 98.75 205 ILE B C 1
ATOM 3726 O O . ILE B 1 205 ? 3.086 -20.562 -8.711 1 98.75 205 ILE B O 1
ATOM 3730 N N . MET B 1 206 ? 2.463 -18.812 -9.914 1 98.75 206 MET B N 1
ATOM 3731 C CA . MET B 1 206 ? 1.139 -18.703 -9.312 1 98.75 206 MET B CA 1
ATOM 3732 C C . MET B 1 206 ? 0.052 -19.078 -10.312 1 98.75 206 MET B C 1
ATOM 3734 O O . MET B 1 206 ? -0.007 -18.516 -11.406 1 98.75 206 MET B O 1
ATOM 3738 N N . ILE B 1 207 ? -0.768 -20 -9.914 1 98.69 207 ILE B N 1
ATOM 3739 C CA . ILE B 1 207 ? -1.877 -20.438 -10.758 1 98.69 207 ILE B CA 1
ATOM 3740 C C . ILE B 1 207 ? -3.195 -19.938 -10.164 1 98.69 207 ILE B C 1
ATOM 3742 O O . ILE B 1 207 ? -3.688 -20.5 -9.18 1 98.69 207 ILE B O 1
ATOM 3746 N N . ASP B 1 208 ? -3.807 -18.953 -10.805 1 97.19 208 ASP B N 1
ATOM 3747 C CA . ASP B 1 208 ? -5.059 -18.359 -10.344 1 97.19 208 ASP B CA 1
ATOM 3748 C C . ASP B 1 208 ? -6.047 -18.219 -11.5 1 97.19 208 ASP B C 1
ATOM 3750 O O . ASP B 1 208 ? -7.145 -17.688 -11.32 1 97.19 208 ASP B O 1
ATOM 3754 N N . ALA B 1 209 ? -5.68 -18.547 -12.625 1 93.69 209 ALA B N 1
ATOM 3755 C CA . ALA B 1 209 ? -6.484 -18.594 -13.844 1 93.69 209 ALA B CA 1
ATOM 3756 C C . ALA B 1 209 ? -6.125 -19.812 -14.688 1 93.69 209 ALA B C 1
ATOM 3758 O O . ALA B 1 209 ? -5.086 -20.438 -14.469 1 93.69 209 ALA B O 1
ATOM 3759 N N . PRO B 1 210 ? -7.027 -20.109 -15.57 1 93.69 210 PRO B N 1
ATOM 3760 C CA . PRO B 1 210 ? -8.258 -19.422 -15.977 1 93.69 210 PRO B CA 1
ATOM 3761 C C . PRO B 1 210 ? -9.383 -19.578 -14.961 1 93.69 210 PRO B C 1
ATOM 3763 O O . PRO B 1 210 ? -9.195 -20.203 -13.914 1 93.69 210 PRO B O 1
ATOM 3766 N N . ARG B 1 211 ? -10.625 -18.828 -15.172 1 83.19 211 ARG B N 1
ATOM 3767 C CA . ARG B 1 211 ? -11.727 -18.688 -14.227 1 83.19 211 ARG B CA 1
ATOM 3768 C C . ARG B 1 211 ? -12.297 -20.047 -13.844 1 83.19 211 ARG B C 1
ATOM 3770 O O . ARG B 1 211 ? -12.453 -20.344 -12.656 1 83.19 211 ARG B O 1
ATOM 3777 N N . GLY B 1 212 ? -12.594 -20.906 -14.766 1 74.25 212 GLY B N 1
ATOM 3778 C CA . GLY B 1 212 ? -12.945 -22.312 -14.594 1 74.25 212 GLY B CA 1
ATOM 3779 C C . GLY B 1 212 ? -14.148 -22.516 -13.688 1 74.25 212 GLY B C 1
ATOM 3780 O O . GLY B 1 212 ? -14.164 -23.438 -12.875 1 74.25 212 GLY B O 1
ATOM 3781 N N . TYR B 1 213 ? -15.109 -21.594 -13.703 1 75.12 213 TYR B N 1
ATOM 3782 C CA . TYR B 1 213 ? -16.109 -21.812 -12.656 1 75.12 213 TYR B CA 1
ATOM 3783 C C . TYR B 1 213 ? -17.422 -22.281 -13.258 1 75.12 213 TYR B C 1
ATOM 3785 O O . TYR B 1 213 ? -18.359 -22.625 -12.523 1 75.12 213 TYR B O 1
ATOM 3793 N N . PHE B 1 214 ? -17.406 -22.312 -14.57 1 81.69 214 PHE B N 1
ATOM 3794 C CA . PHE B 1 214 ? -18.562 -22.984 -15.164 1 81.69 214 PHE B CA 1
ATOM 3795 C C . PHE B 1 214 ? -18.125 -23.969 -16.234 1 81.69 214 PHE B C 1
ATOM 3797 O O . PHE B 1 214 ? -17 -23.891 -16.75 1 81.69 214 PHE B O 1
ATOM 3804 N N . ALA B 1 215 ? -18.969 -24.891 -16.578 1 84.25 215 ALA B N 1
ATOM 3805 C CA . ALA B 1 215 ? -18.641 -26.094 -17.344 1 84.25 215 ALA B CA 1
ATOM 3806 C C . ALA B 1 215 ? -17.938 -25.766 -18.641 1 84.25 215 ALA B C 1
ATOM 3808 O O . ALA B 1 215 ? -16.922 -26.375 -18.984 1 84.25 215 ALA B O 1
ATOM 3809 N N . ALA B 1 216 ? -18.391 -24.734 -19.344 1 86.06 216 ALA B N 1
ATOM 3810 C CA . ALA B 1 216 ? -17.875 -24.438 -20.672 1 86.06 216 ALA B CA 1
ATOM 3811 C C . ALA B 1 216 ? -16.656 -23.516 -20.594 1 86.06 216 ALA B C 1
ATOM 3813 O O . ALA B 1 216 ? -15.984 -23.281 -21.594 1 86.06 216 ALA B O 1
ATOM 3814 N N . ALA B 1 217 ? -16.312 -23.203 -19.453 1 89.06 217 ALA B N 1
ATOM 3815 C CA . ALA B 1 217 ? -15.164 -22.297 -19.25 1 89.06 217 ALA B CA 1
ATOM 3816 C C . ALA B 1 217 ? -13.852 -23.078 -19.281 1 89.06 217 ALA B C 1
ATOM 3818 O O . ALA B 1 217 ? -13.82 -24.266 -18.938 1 89.06 217 ALA B O 1
ATOM 3819 N N . PRO B 1 218 ? -12.859 -22.328 -19.766 1 92.19 218 PRO B N 1
ATOM 3820 C CA . PRO B 1 218 ? -11.555 -22.984 -19.656 1 92.19 218 PRO B CA 1
ATOM 3821 C C . PRO B 1 218 ? -11.203 -23.375 -18.219 1 92.19 218 PRO B C 1
ATOM 3823 O O . PRO B 1 218 ? -11.492 -22.609 -17.281 1 92.19 218 PRO B O 1
ATOM 3826 N N . GLY B 1 219 ? -10.617 -24.609 -18.078 1 93.75 219 GLY B N 1
ATOM 3827 C CA . GLY B 1 219 ? -10.18 -25.062 -16.766 1 93.75 219 GLY B CA 1
ATOM 3828 C C . GLY B 1 219 ? -8.695 -24.859 -16.531 1 93.75 219 GLY B C 1
ATOM 3829 O O . GLY B 1 219 ? -7.949 -24.562 -17.469 1 93.75 219 GLY B O 1
ATOM 3830 N N . ARG B 1 220 ? -8.25 -25.094 -15.305 1 96.5 220 ARG B N 1
ATOM 3831 C CA . ARG B 1 220 ? -6.871 -24.812 -14.922 1 96.5 220 ARG B CA 1
ATOM 3832 C C . ARG B 1 220 ? -5.969 -26.016 -15.18 1 96.5 220 ARG B C 1
ATOM 3834 O O . ARG B 1 220 ? -4.781 -25.984 -14.852 1 96.5 220 ARG B O 1
ATOM 3841 N N . MET B 1 221 ? -6.5 -27.062 -15.828 1 96.62 221 MET B N 1
ATOM 3842 C CA . MET B 1 221 ? -5.75 -28.297 -16 1 96.62 221 MET B CA 1
ATOM 3843 C C . MET B 1 221 ? -4.441 -28.047 -16.75 1 96.62 221 MET B C 1
ATOM 3845 O O . MET B 1 221 ? -3.383 -28.516 -16.328 1 96.62 221 MET B O 1
ATOM 3849 N N . GLY B 1 222 ? -4.586 -27.297 -17.844 1 96.88 222 GLY B N 1
ATOM 3850 C CA . GLY B 1 222 ? -3.402 -26.984 -18.625 1 96.88 222 GLY B CA 1
ATOM 3851 C C . GLY B 1 222 ? -2.381 -26.156 -17.859 1 96.88 222 GLY B C 1
ATOM 3852 O O . GLY B 1 222 ? -1.177 -26.391 -17.969 1 96.88 222 GLY B O 1
ATOM 3853 N N . ALA B 1 223 ? -2.803 -25.188 -17.094 1 98.12 223 ALA B N 1
ATOM 3854 C CA . ALA B 1 223 ? -1.911 -24.344 -16.312 1 98.12 223 ALA B CA 1
ATOM 3855 C C . ALA B 1 223 ? -1.184 -25.141 -15.242 1 98.12 223 ALA B C 1
ATOM 3857 O O . ALA B 1 223 ? 0.013 -24.953 -15.016 1 98.12 223 ALA B O 1
ATOM 3858 N N . ILE B 1 224 ? -1.875 -26.016 -14.602 1 97.81 224 ILE B N 1
ATOM 3859 C CA . ILE B 1 224 ? -1.295 -26.859 -13.562 1 97.81 224 ILE B CA 1
ATOM 3860 C C . ILE B 1 224 ? -0.225 -27.766 -14.164 1 97.81 224 ILE B C 1
ATOM 3862 O O . ILE B 1 224 ? 0.896 -27.844 -13.656 1 97.81 224 ILE B O 1
ATOM 3866 N N . TYR B 1 225 ? -0.563 -28.422 -15.25 1 96.94 225 TYR B N 1
ATOM 3867 C CA . TYR B 1 225 ? 0.392 -29.281 -15.938 1 96.94 225 TYR B CA 1
ATOM 3868 C C . TYR B 1 225 ? 1.621 -28.484 -16.375 1 96.94 225 TYR B C 1
ATOM 3870 O O . TYR B 1 225 ? 2.754 -28.938 -16.172 1 96.94 225 TYR B O 1
ATOM 3878 N N . THR B 1 226 ? 1.372 -27.344 -16.969 1 97.75 226 THR B N 1
ATOM 3879 C CA . THR B 1 226 ? 2.453 -26.5 -17.484 1 97.75 226 THR B CA 1
ATOM 3880 C C . THR B 1 226 ? 3.379 -26.062 -16.359 1 97.75 226 THR B C 1
ATOM 3882 O O . THR B 1 226 ? 4.602 -26.094 -16.5 1 97.75 226 THR B O 1
ATOM 3885 N N . ALA B 1 227 ? 2.844 -25.672 -15.25 1 98 227 ALA B N 1
ATOM 3886 C CA . ALA B 1 227 ? 3.648 -25.266 -14.094 1 98 227 ALA B CA 1
ATOM 3887 C C . ALA B 1 227 ? 4.527 -26.422 -13.609 1 98 227 ALA B C 1
ATOM 3889 O O . ALA B 1 227 ? 5.715 -26.234 -13.336 1 98 227 ALA B O 1
ATOM 3890 N N . ALA B 1 228 ? 3.951 -27.594 -13.539 1 96.25 228 ALA B N 1
ATOM 3891 C CA . ALA B 1 228 ? 4.711 -28.766 -13.133 1 96.25 228 ALA B CA 1
ATOM 3892 C C . ALA B 1 228 ? 5.848 -29.047 -14.109 1 96.25 228 ALA B C 1
ATOM 3894 O O . ALA B 1 228 ? 6.988 -29.281 -13.695 1 96.25 228 ALA B O 1
ATOM 3895 N N . ALA B 1 229 ? 5.492 -29 -15.352 1 95.12 229 ALA B N 1
ATOM 3896 C CA . ALA B 1 229 ? 6.473 -29.281 -16.406 1 95.12 229 ALA B CA 1
ATOM 3897 C C . ALA B 1 229 ? 7.613 -28.266 -16.359 1 95.12 229 ALA B C 1
ATOM 3899 O O . ALA B 1 229 ? 8.781 -28.625 -16.5 1 95.12 229 ALA B O 1
ATOM 3900 N N . MET B 1 230 ? 7.27 -27.016 -16.141 1 95.69 230 MET B N 1
ATOM 3901 C CA . MET B 1 230 ? 8.281 -25.969 -16.078 1 95.69 230 MET B CA 1
ATOM 3902 C C . MET B 1 230 ? 9.188 -26.172 -14.867 1 95.69 230 MET B C 1
ATOM 3904 O O . MET B 1 230 ? 10.398 -25.984 -14.953 1 95.69 230 MET B O 1
ATOM 3908 N N . ALA B 1 231 ? 8.609 -26.516 -13.773 1 95.38 231 ALA B N 1
ATOM 3909 C CA . ALA B 1 231 ? 9.391 -26.766 -12.562 1 95.38 231 ALA B CA 1
ATOM 3910 C C . ALA B 1 231 ? 10.344 -27.938 -12.766 1 95.38 231 ALA B C 1
ATOM 3912 O O . ALA B 1 231 ? 11.508 -27.875 -12.359 1 95.38 231 ALA B O 1
ATOM 3913 N N . TRP B 1 232 ? 9.898 -28.922 -13.406 1 90.44 232 TRP B N 1
ATOM 3914 C CA . TRP B 1 232 ? 10.688 -30.125 -13.641 1 90.44 232 TRP B CA 1
ATOM 3915 C C . TRP B 1 232 ? 11.844 -29.844 -14.602 1 90.44 232 TRP B C 1
ATOM 3917 O O . TRP B 1 232 ? 12.93 -30.406 -14.453 1 90.44 232 TRP B O 1
ATOM 3927 N N . ALA B 1 233 ? 11.555 -29.047 -15.531 1 89.06 233 ALA B N 1
ATOM 3928 C CA . ALA B 1 233 ? 12.508 -28.812 -16.609 1 89.06 233 ALA B CA 1
ATOM 3929 C C . ALA B 1 233 ? 13.57 -27.797 -16.203 1 89.06 233 ALA B C 1
ATOM 3931 O O . ALA B 1 233 ? 14.508 -27.531 -16.953 1 89.06 233 ALA B O 1
ATOM 3932 N N . ARG B 1 234 ? 13.438 -27.312 -15.023 1 91.38 234 ARG B N 1
ATOM 3933 C CA . ARG B 1 234 ? 14.367 -26.281 -14.578 1 91.38 234 ARG B CA 1
ATOM 3934 C C . ARG B 1 234 ? 15.789 -26.844 -14.484 1 91.38 234 ARG B C 1
ATOM 3936 O O . ARG B 1 234 ? 15.992 -27.969 -14.039 1 91.38 234 ARG B O 1
ATOM 3943 N N . SER B 1 235 ? 16.703 -26.062 -14.977 1 85.75 235 SER B N 1
ATOM 3944 C CA . SER B 1 235 ? 18.109 -26.453 -14.953 1 85.75 235 SER B CA 1
ATOM 3945 C C . SER B 1 235 ? 18.859 -25.734 -13.844 1 85.75 235 SER B C 1
ATOM 3947 O O . SER B 1 235 ? 19.891 -26.203 -13.367 1 85.75 235 SER B O 1
ATOM 3949 N N . GLY B 1 236 ? 18.344 -24.516 -13.555 1 75.31 236 GLY B N 1
ATOM 3950 C CA . GLY B 1 236 ? 19.031 -23.719 -12.547 1 75.31 236 GLY B CA 1
ATOM 3951 C C . GLY B 1 236 ? 18.953 -24.312 -11.156 1 75.31 236 GLY B C 1
ATOM 3952 O O . GLY B 1 236 ? 18.328 -25.359 -10.953 1 75.31 236 GLY B O 1
ATOM 3953 N N . GLU B 1 237 ? 19.719 -23.703 -10.273 1 75.75 237 GLU B N 1
ATOM 3954 C CA . GLU B 1 237 ? 19.766 -24.141 -8.883 1 75.75 237 GLU B CA 1
ATOM 3955 C C . GLU B 1 237 ? 18.484 -23.766 -8.141 1 75.75 237 GLU B C 1
ATOM 3957 O O . GLU B 1 237 ? 17.844 -22.766 -8.453 1 75.75 237 GLU B O 1
ATOM 3962 N N . GLY B 1 238 ? 17.984 -24.75 -7.52 1 87.38 238 GLY B N 1
ATOM 3963 C CA . GLY B 1 238 ? 16.922 -24.453 -6.57 1 87.38 238 GLY B CA 1
ATOM 3964 C C . GLY B 1 238 ? 15.586 -25.031 -6.973 1 87.38 238 GLY B C 1
ATOM 3965 O O . GLY B 1 238 ? 15.398 -25.453 -8.117 1 87.38 238 GLY B O 1
ATOM 3966 N N . ASP B 1 239 ? 14.734 -25.016 -6.172 1 95.38 239 ASP B N 1
ATOM 3967 C CA . ASP B 1 239 ? 13.367 -25.5 -6.359 1 95.38 239 ASP B CA 1
ATOM 3968 C C . ASP B 1 239 ? 12.469 -24.406 -6.938 1 95.38 239 ASP B C 1
ATOM 3970 O O . ASP B 1 239 ? 12.82 -23.234 -6.906 1 95.38 239 ASP B O 1
ATOM 3974 N N . THR B 1 240 ? 11.422 -24.828 -7.594 1 97.56 240 THR B N 1
ATOM 3975 C CA . THR B 1 240 ? 10.383 -23.891 -8.039 1 97.56 240 THR B CA 1
ATOM 3976 C C . THR B 1 240 ? 9.227 -23.875 -7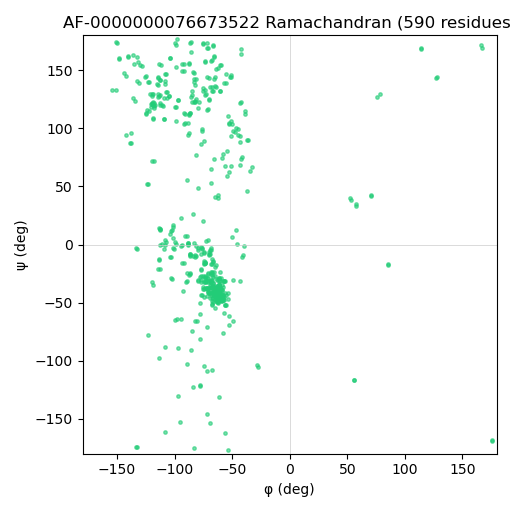.051 1 97.56 240 THR B C 1
ATOM 3978 O O . THR B 1 240 ? 8.688 -24.922 -6.688 1 97.56 240 THR B O 1
ATOM 3981 N N . ASP B 1 241 ? 8.898 -22.734 -6.555 1 98.5 241 ASP B N 1
ATOM 3982 C CA . ASP B 1 241 ? 7.703 -22.578 -5.738 1 98.5 241 ASP B CA 1
ATOM 3983 C C . ASP B 1 241 ? 6.461 -22.422 -6.613 1 98.5 241 ASP B C 1
ATOM 3985 O O . ASP B 1 241 ? 6.398 -21.531 -7.461 1 98.5 241 ASP B O 1
ATOM 3989 N N . VAL B 1 242 ? 5.48 -23.297 -6.398 1 98.81 242 VAL B N 1
ATOM 3990 C CA . VAL B 1 242 ? 4.238 -23.266 -7.164 1 98.81 242 VAL B CA 1
ATOM 3991 C C . VAL B 1 242 ? 3.057 -23.047 -6.219 1 98.81 242 VAL B C 1
ATOM 3993 O O . VAL B 1 242 ? 2.912 -23.766 -5.227 1 98.81 242 VAL B O 1
ATOM 3996 N N . PHE B 1 243 ? 2.244 -22.062 -6.523 1 98.88 243 PHE B N 1
ATOM 3997 C CA . PHE B 1 243 ? 1.037 -21.75 -5.766 1 98.88 243 PHE B CA 1
ATOM 3998 C C . PHE B 1 243 ? -0.209 -22.031 -6.602 1 98.88 243 PHE B C 1
ATOM 4000 O O . PHE B 1 243 ? -0.311 -21.562 -7.742 1 98.88 243 PHE B O 1
ATOM 4007 N N . LEU B 1 244 ? -1.104 -22.781 -6.027 1 98.81 244 LEU B N 1
ATOM 4008 C CA . LEU B 1 244 ? -2.367 -23.062 -6.703 1 98.81 244 LEU B CA 1
ATOM 4009 C C . LEU B 1 244 ? -3.547 -22.531 -5.887 1 98.81 244 LEU B C 1
ATOM 4011 O O . LEU B 1 244 ? -3.752 -22.969 -4.746 1 98.81 244 LEU B O 1
ATOM 4015 N N . HIS B 1 245 ? -4.289 -21.656 -6.473 1 98 245 HIS B N 1
ATOM 4016 C CA . HIS B 1 245 ? -5.477 -21.094 -5.828 1 98 245 HIS B CA 1
ATOM 4017 C C . HIS B 1 245 ? -6.723 -21.906 -6.191 1 98 245 HIS B C 1
ATOM 4019 O O . HIS B 1 245 ? -6.719 -22.641 -7.176 1 98 245 HIS B O 1
ATOM 4025 N N . ASP B 1 246 ? -7.805 -21.875 -5.32 1 96.44 246 ASP B N 1
ATOM 4026 C CA . ASP B 1 246 ? -9.109 -22.5 -5.484 1 96.44 246 ASP B CA 1
ATOM 4027 C C . ASP B 1 246 ? -9.016 -24.016 -5.363 1 96.44 246 ASP B C 1
ATOM 4029 O O . ASP B 1 246 ? -9.648 -24.734 -6.133 1 96.44 246 ASP B O 1
ATOM 4033 N N . VAL B 1 247 ? -8.242 -24.438 -4.406 1 96.94 247 VAL B N 1
ATOM 4034 C CA . VAL B 1 247 ? -8.062 -25.875 -4.207 1 96.94 247 VAL B CA 1
ATOM 4035 C C . VAL B 1 247 ? -9.305 -26.453 -3.529 1 96.94 247 VAL B C 1
ATOM 4037 O O . VAL B 1 247 ? -9.398 -27.672 -3.34 1 96.94 247 VAL B O 1
ATOM 4040 N N . ASP B 1 248 ? -10.203 -25.594 -3.215 1 95.56 248 ASP B N 1
ATOM 4041 C CA . ASP B 1 248 ? -11.5 -26.078 -2.756 1 95.56 248 ASP B CA 1
ATOM 4042 C C . ASP B 1 248 ? -12.32 -26.641 -3.912 1 95.56 248 ASP B C 1
ATOM 4044 O O . ASP B 1 248 ? -13.297 -27.359 -3.693 1 95.56 248 ASP B O 1
ATOM 4048 N N . ARG B 1 249 ? -11.922 -26.328 -5.09 1 94.81 249 ARG B N 1
ATOM 4049 C CA . ARG B 1 249 ? -12.555 -26.891 -6.277 1 94.81 249 ARG B CA 1
ATOM 4050 C C . ARG B 1 249 ? -11.992 -28.266 -6.598 1 94.81 249 ARG B C 1
ATOM 4052 O O . ARG B 1 249 ? -10.781 -28.484 -6.527 1 94.81 249 ARG B O 1
ATOM 4059 N N . ARG B 1 250 ? -12.797 -29.141 -6.973 1 94.31 250 ARG B N 1
ATOM 4060 C CA . ARG B 1 250 ? -12.453 -30.547 -7.133 1 94.31 250 ARG B CA 1
ATOM 4061 C C . ARG B 1 250 ? -11.406 -30.734 -8.234 1 94.31 250 ARG B C 1
ATOM 4063 O O . ARG B 1 250 ? -10.445 -31.484 -8.055 1 94.31 250 ARG B O 1
ATOM 4070 N N . VAL B 1 251 ? -11.617 -30.047 -9.312 1 95 251 VAL B N 1
ATOM 4071 C CA . VAL B 1 251 ? -10.742 -30.234 -10.461 1 95 251 VAL B CA 1
ATOM 4072 C C . VAL B 1 251 ? -9.344 -29.734 -10.141 1 95 251 VAL B C 1
ATOM 4074 O O . VAL B 1 251 ? -8.352 -30.422 -10.398 1 95 251 VAL B O 1
ATOM 4077 N N . GLU B 1 252 ? -9.25 -28.578 -9.555 1 96.38 252 GLU B N 1
ATOM 4078 C CA . GLU B 1 252 ? -7.957 -28 -9.18 1 96.38 252 GLU B CA 1
ATOM 4079 C C . GLU B 1 252 ? -7.207 -28.922 -8.227 1 96.38 252 GLU B C 1
ATOM 4081 O O . GLU B 1 252 ? -6.02 -29.203 -8.422 1 96.38 252 GLU B O 1
ATOM 4086 N N . ARG B 1 253 ? -7.91 -29.438 -7.328 1 96.12 253 ARG B N 1
ATOM 4087 C CA . ARG B 1 253 ? -7.297 -30.312 -6.34 1 96.12 253 ARG B CA 1
ATOM 4088 C C . ARG B 1 253 ? -6.809 -31.609 -6.992 1 96.12 253 ARG B C 1
ATOM 4090 O O . ARG B 1 253 ? -5.676 -32.031 -6.758 1 96.12 253 ARG B O 1
ATOM 4097 N N . ALA B 1 254 ? -7.617 -32.25 -7.762 1 95.94 254 ALA B N 1
ATOM 4098 C CA . ALA B 1 254 ? -7.285 -33.5 -8.406 1 95.94 254 ALA B CA 1
ATOM 4099 C C . ALA B 1 254 ? -6.059 -33.344 -9.305 1 95.94 254 ALA B C 1
ATOM 4101 O O . ALA B 1 254 ? -5.16 -34.188 -9.281 1 95.94 254 ALA B O 1
ATOM 4102 N N . TYR B 1 255 ? -6.047 -32.312 -10.031 1 96.44 255 TYR B N 1
ATOM 4103 C CA . TYR B 1 255 ? -4.941 -32.125 -10.969 1 96.44 255 TYR B CA 1
ATOM 4104 C C . TYR B 1 255 ? -3.672 -31.719 -10.227 1 96.44 255 TYR B C 1
ATOM 4106 O O . TYR B 1 255 ? -2.564 -32.031 -10.664 1 96.44 255 TYR B O 1
ATOM 4114 N N . ALA B 1 256 ? -3.811 -31 -9.148 1 97.31 256 ALA B N 1
ATOM 4115 C CA . ALA B 1 256 ? -2.645 -30.688 -8.32 1 97.31 256 ALA B CA 1
ATOM 4116 C C . ALA B 1 256 ? -1.988 -31.969 -7.801 1 97.31 256 ALA B C 1
ATOM 4118 O O . ALA B 1 256 ? -0.768 -32.125 -7.875 1 97.31 256 ALA B O 1
ATOM 4119 N N . LEU B 1 257 ? -2.768 -32.781 -7.324 1 95.38 257 LEU B N 1
ATOM 4120 C CA . LEU B 1 257 ? -2.254 -34.031 -6.754 1 95.38 257 LEU B CA 1
ATOM 4121 C C . LEU B 1 257 ? -1.661 -34.938 -7.84 1 95.38 257 LEU B C 1
ATOM 4123 O O . LEU B 1 257 ? -0.705 -35.656 -7.594 1 95.38 257 LEU B O 1
ATOM 4127 N N . GLU B 1 258 ? -2.232 -34.812 -9.031 1 93.88 258 GLU B N 1
ATOM 4128 C CA . GLU B 1 258 ? -1.761 -35.625 -10.141 1 93.88 258 GLU B CA 1
ATOM 4129 C C . GLU B 1 258 ? -0.434 -35.125 -10.688 1 93.88 258 GLU B C 1
ATOM 4131 O O . GLU B 1 258 ? 0.453 -35.906 -11.039 1 93.88 258 GLU B O 1
ATOM 4136 N N . PHE B 1 259 ? -0.259 -33.812 -10.711 1 94.88 259 PHE B N 1
ATOM 4137 C CA . PHE B 1 259 ? 0.859 -33.281 -11.5 1 94.88 259 PHE B CA 1
ATOM 4138 C C . PHE B 1 259 ? 1.835 -32.531 -10.609 1 94.88 259 PHE B C 1
ATOM 4140 O O . PHE B 1 259 ? 3.031 -32.469 -10.898 1 94.88 259 PHE B O 1
ATOM 4147 N N . LEU B 1 260 ? 1.402 -31.859 -9.594 1 96.12 260 LEU B N 1
ATOM 4148 C CA . LEU B 1 260 ? 2.297 -31.156 -8.688 1 96.12 260 LEU B CA 1
ATOM 4149 C C . LEU B 1 260 ? 2.771 -32.062 -7.566 1 96.12 260 LEU B C 1
ATOM 4151 O O . LEU B 1 260 ? 3.838 -31.844 -6.988 1 96.12 260 LEU B O 1
ATOM 4155 N N . CYS B 1 261 ? 2.002 -33.062 -7.223 1 94.44 261 CYS B N 1
ATOM 4156 C CA . CYS B 1 261 ? 2.377 -34.156 -6.34 1 94.44 261 CYS B CA 1
ATOM 4157 C C . CYS B 1 261 ? 2.322 -33.719 -4.879 1 94.44 261 CYS B C 1
ATOM 4159 O O . CYS B 1 261 ? 3.014 -32.781 -4.48 1 94.44 261 CYS B O 1
ATOM 4161 N N . GLU B 1 262 ? 1.666 -34.469 -4.094 1 95.88 262 GLU B N 1
ATOM 4162 C CA . GLU B 1 262 ? 1.453 -34.188 -2.678 1 95.88 262 GLU B CA 1
ATOM 4163 C C . GLU B 1 262 ? 2.777 -34.125 -1.921 1 95.88 262 GLU B C 1
ATOM 4165 O O . GLU B 1 262 ? 2.936 -33.312 -0.996 1 95.88 262 GLU B O 1
ATOM 4170 N N . LYS B 1 263 ? 3.725 -34.875 -2.275 1 93.81 263 LYS B N 1
ATOM 4171 C CA . LYS B 1 263 ? 5 -34.969 -1.57 1 93.81 263 LYS B CA 1
ATOM 4172 C C . LYS B 1 263 ? 5.75 -33.625 -1.652 1 93.81 263 LYS B C 1
ATOM 4174 O O . LYS B 1 263 ? 6.637 -33.344 -0.84 1 93.81 263 LYS B O 1
ATOM 4179 N N . TYR B 1 264 ? 5.441 -32.781 -2.551 1 96.06 264 TYR B N 1
ATOM 4180 C CA . TYR B 1 264 ? 6.133 -31.5 -2.709 1 96.06 264 TYR B CA 1
ATOM 4181 C C . TYR B 1 264 ? 5.332 -30.359 -2.09 1 96.06 264 TYR B C 1
ATOM 4183 O O . TYR B 1 264 ? 5.75 -29.203 -2.141 1 96.06 264 TYR B O 1
ATOM 4191 N N . ARG B 1 265 ? 4.121 -30.703 -1.584 1 97.94 265 ARG B N 1
ATOM 4192 C CA . ARG B 1 265 ? 3.344 -29.656 -0.913 1 97.94 265 ARG B CA 1
ATOM 4193 C C . ARG B 1 265 ? 3.982 -29.266 0.417 1 97.94 265 ARG B C 1
ATOM 4195 O O . ARG B 1 265 ? 4.141 -30.109 1.305 1 97.94 265 ARG B O 1
ATOM 4202 N N . VAL B 1 266 ? 4.254 -28.062 0.6 1 98.25 266 VAL B N 1
ATOM 4203 C CA . VAL B 1 266 ? 5.008 -27.625 1.774 1 98.25 266 VAL B CA 1
ATOM 4204 C C . VAL B 1 266 ? 4.125 -26.766 2.672 1 98.25 266 VAL B C 1
ATOM 4206 O O . VAL B 1 266 ? 4.5 -26.453 3.805 1 98.25 266 VAL B O 1
ATOM 4209 N N . GLY B 1 267 ? 3.018 -26.359 2.125 1 97.38 267 GLY B N 1
ATOM 4210 C CA . GLY B 1 267 ? 2.133 -25.531 2.936 1 97.38 267 GLY B CA 1
ATOM 4211 C C . GLY B 1 267 ? 0.92 -25.031 2.176 1 97.38 267 GLY B C 1
ATOM 4212 O O . GLY B 1 267 ? 0.542 -25.609 1.152 1 97.38 267 GLY B O 1
ATOM 4213 N N . GLY B 1 268 ? 0.203 -24.047 2.834 1 97.62 268 GLY B N 1
ATOM 4214 C CA . GLY B 1 268 ? -0.99 -23.438 2.27 1 97.62 268 GLY B CA 1
ATOM 4215 C C . GLY B 1 268 ? -1.792 -22.641 3.285 1 97.62 268 GLY B C 1
ATOM 4216 O O . GLY B 1 268 ? -1.483 -22.672 4.477 1 97.62 268 GLY B O 1
ATOM 4217 N N . ALA B 1 269 ? -2.707 -22 2.766 1 98.38 269 ALA B N 1
ATOM 4218 C CA . ALA B 1 269 ? -3.686 -21.25 3.551 1 98.38 269 ALA B CA 1
ATOM 4219 C C . ALA B 1 269 ? -5 -21.094 2.791 1 98.38 269 ALA B C 1
ATOM 4221 O O . ALA B 1 269 ? -5.004 -20.766 1.603 1 98.38 269 ALA B O 1
ATOM 4222 N N . GLY B 1 270 ? -6.113 -21.391 3.549 1 97.69 270 GLY B N 1
ATOM 4223 C CA . GLY B 1 270 ? -7.398 -21.281 2.879 1 97.69 270 GLY B CA 1
ATOM 4224 C C . GLY B 1 270 ? -7.496 -22.125 1.625 1 97.69 270 GLY B C 1
ATOM 4225 O O . GLY B 1 270 ? -7.301 -23.344 1.675 1 97.69 270 GLY B O 1
ATOM 4226 N N . ARG B 1 271 ? -7.664 -21.422 0.473 1 97.88 271 ARG B N 1
ATOM 4227 C CA . ARG B 1 271 ? -7.84 -22.125 -0.797 1 97.88 271 ARG B CA 1
ATOM 4228 C C . ARG B 1 271 ? -6.543 -22.125 -1.603 1 97.88 271 ARG B C 1
ATOM 4230 O O . ARG B 1 271 ? -6.562 -22.312 -2.82 1 97.88 271 ARG B O 1
ATOM 4237 N N . LEU B 1 272 ? -5.469 -21.812 -0.948 1 98.62 272 LEU B N 1
ATOM 4238 C CA . LEU B 1 272 ? -4.18 -21.766 -1.631 1 98.62 272 LEU B CA 1
ATOM 4239 C C . LEU B 1 272 ? -3.248 -22.859 -1.122 1 98.62 272 LEU B C 1
ATOM 4241 O O . LEU B 1 272 ? -3.021 -22.969 0.084 1 98.62 272 LEU B O 1
ATOM 4245 N N . TRP B 1 273 ? -2.693 -23.656 -2.072 1 98.81 273 TRP B N 1
ATOM 4246 C CA . TRP B 1 273 ? -1.647 -24.609 -1.735 1 98.81 273 TRP B CA 1
ATOM 4247 C C . TRP B 1 273 ? -0.296 -24.156 -2.277 1 98.81 273 TRP B C 1
ATOM 4249 O O . TRP B 1 273 ? -0.228 -23.484 -3.303 1 98.81 273 TRP B O 1
ATOM 4259 N N . HIS B 1 274 ? 0.712 -24.484 -1.53 1 98.88 274 HIS B N 1
ATOM 4260 C CA . HIS B 1 274 ? 2.094 -24.172 -1.876 1 98.88 274 HIS B CA 1
ATOM 4261 C C . HIS B 1 274 ? 2.922 -25.438 -2.066 1 98.88 274 HIS B C 1
ATOM 4263 O O . HIS B 1 274 ? 3.027 -26.25 -1.151 1 98.88 274 HIS B O 1
ATOM 4269 N N . PHE B 1 275 ? 3.514 -25.578 -3.275 1 98.38 275 PHE B N 1
ATOM 4270 C CA . PHE B 1 275 ? 4.402 -26.688 -3.6 1 98.38 275 PHE B CA 1
ATOM 4271 C C . PHE B 1 275 ? 5.824 -26.188 -3.84 1 98.38 275 PHE B C 1
ATOM 4273 O O . PHE B 1 275 ? 6.02 -25.094 -4.379 1 98.38 275 PHE B O 1
ATOM 4280 N N . ARG B 1 276 ? 6.773 -26.922 -3.439 1 97.44 276 ARG B N 1
ATOM 4281 C CA . ARG B 1 276 ? 8.172 -26.703 -3.791 1 97.44 276 ARG B CA 1
ATOM 4282 C C . ARG B 1 276 ? 8.734 -27.906 -4.559 1 97.44 276 ARG B C 1
ATOM 4284 O O . ARG B 1 276 ? 9.016 -28.953 -3.975 1 97.44 276 ARG B O 1
ATOM 4291 N N . ILE B 1 277 ? 8.969 -27.719 -5.852 1 95.62 277 ILE B N 1
ATOM 4292 C CA . ILE B 1 277 ? 9.258 -28.828 -6.758 1 95.62 277 ILE B CA 1
ATOM 4293 C C . ILE B 1 277 ? 10.711 -28.75 -7.207 1 95.62 277 ILE B C 1
ATOM 4295 O O . ILE B 1 277 ? 11.133 -27.781 -7.824 1 95.62 277 ILE B O 1
ATOM 4299 N N . PRO B 1 278 ? 11.477 -29.75 -6.934 1 93.38 278 PRO B N 1
ATOM 4300 C CA . PRO B 1 278 ? 12.859 -29.781 -7.414 1 93.38 278 PRO B CA 1
ATOM 4301 C C . PRO B 1 278 ? 12.961 -30.062 -8.914 1 93.38 278 PRO B C 1
ATOM 4303 O O . PRO B 1 278 ? 12.047 -30.656 -9.492 1 93.38 278 PRO B O 1
ATOM 4306 N N . PRO B 1 279 ? 14.094 -29.625 -9.445 1 90.88 279 PRO B N 1
ATOM 4307 C CA . PRO B 1 279 ? 14.312 -30.016 -10.844 1 90.88 279 PRO B CA 1
ATOM 4308 C C . PRO B 1 279 ? 14.539 -31.516 -11.008 1 90.88 279 PRO B C 1
ATOM 4310 O O . PRO B 1 279 ? 14.898 -32.188 -10.047 1 90.88 279 PRO B O 1
ATOM 4313 N N . ALA B 1 280 ? 14.297 -31.938 -12.211 1 82.19 280 ALA B N 1
ATOM 4314 C CA . ALA B 1 280 ? 14.422 -33.375 -12.5 1 82.19 280 ALA B CA 1
ATOM 4315 C C . ALA B 1 280 ? 15.828 -33.875 -12.156 1 82.19 280 ALA B C 1
ATOM 4317 O O . ALA B 1 280 ? 15.992 -35 -11.727 1 82.19 280 ALA B O 1
ATOM 4318 N N . SER B 1 281 ? 16.812 -33.062 -12.289 1 78.88 281 SER B N 1
ATOM 4319 C CA . SER B 1 281 ? 18.203 -33.438 -12.07 1 78.88 281 SER B CA 1
ATOM 4320 C C . SER B 1 281 ? 18.453 -33.812 -10.609 1 78.88 281 SER B C 1
ATOM 4322 O O . SER B 1 281 ? 19.422 -34.5 -10.297 1 78.88 281 SER B O 1
ATOM 4324 N N . ARG B 1 282 ? 17.766 -33.344 -9.703 1 77.31 282 ARG B N 1
ATOM 4325 C CA . ARG B 1 282 ? 18 -33.562 -8.281 1 77.31 282 ARG B CA 1
ATOM 4326 C C . ARG B 1 282 ? 17 -34.562 -7.715 1 77.31 282 ARG B C 1
ATOM 4328 O O . ARG B 1 282 ? 16.922 -34.75 -6.5 1 77.31 282 ARG B O 1
ATOM 4335 N N . ARG B 1 283 ? 16.391 -35.062 -8.508 1 69.69 283 ARG B N 1
ATOM 4336 C CA . ARG B 1 283 ? 15.469 -36.094 -8.008 1 69.69 283 ARG B CA 1
ATOM 4337 C C . ARG B 1 283 ? 16.109 -37.469 -7.996 1 69.69 283 ARG B C 1
ATOM 4339 O O . ARG B 1 283 ? 16.812 -37.844 -8.938 1 69.69 283 ARG B O 1
ATOM 4346 N N . PRO B 1 284 ? 16.5 -37.906 -6.523 1 58.34 284 PRO B N 1
ATOM 4347 C CA . PRO B 1 284 ? 17.203 -39.219 -6.469 1 58.34 284 PRO B CA 1
ATOM 4348 C C . PRO B 1 284 ? 16.812 -40.125 -7.613 1 58.34 284 PRO B C 1
ATOM 4350 O O . PRO B 1 284 ? 17.688 -40.625 -8.328 1 58.34 284 PRO B O 1
ATOM 4353 N N . ASN B 1 285 ? 15.922 -41.125 -7.168 1 49.47 285 ASN B N 1
ATOM 4354 C CA . ASN B 1 285 ? 15.617 -42.344 -7.922 1 49.47 285 ASN B CA 1
ATOM 4355 C C . ASN B 1 285 ? 14.961 -42.031 -9.258 1 49.47 285 ASN B C 1
ATOM 4357 O O . ASN B 1 285 ? 13.766 -42.25 -9.438 1 49.47 285 ASN B O 1
ATOM 4361 N N . ALA B 1 286 ? 15.461 -41.094 -9.867 1 46.53 286 ALA B N 1
ATOM 4362 C CA . ALA B 1 286 ? 14.945 -41.094 -11.234 1 46.53 286 ALA B CA 1
ATOM 4363 C C . ALA B 1 286 ? 14.984 -42.5 -11.828 1 46.53 286 ALA B C 1
ATOM 4365 O O . ALA B 1 286 ? 15.297 -42.688 -13.008 1 46.53 286 ALA B O 1
ATOM 4366 N N . THR B 1 287 ? 15.469 -43.5 -10.992 1 39.81 287 THR B N 1
ATOM 4367 C CA . THR B 1 287 ? 15.406 -44.875 -11.492 1 39.81 287 THR B CA 1
ATOM 4368 C C . THR B 1 287 ? 14.078 -45.156 -12.195 1 39.81 287 THR B C 1
ATOM 4370 O O . THR B 1 287 ? 13.102 -44.438 -11.969 1 39.81 287 THR B O 1
ATOM 4373 N N . THR B 1 288 ? 14.188 -46.344 -12.969 1 36.72 288 THR B N 1
ATOM 4374 C CA . THR B 1 288 ? 13.391 -47.031 -13.992 1 36.72 288 THR B CA 1
ATOM 4375 C C . THR B 1 288 ? 11.969 -47.25 -13.508 1 36.72 288 THR B C 1
ATOM 4377 O O . THR B 1 288 ? 11.117 -47.75 -14.258 1 36.72 288 THR B O 1
ATOM 4380 N N . ASP B 1 289 ? 11.883 -47.781 -12.18 1 35.78 289 ASP B N 1
ATOM 4381 C CA . ASP B 1 289 ? 10.555 -48.344 -12.008 1 35.78 289 ASP B CA 1
ATOM 4382 C C . ASP B 1 289 ? 9.477 -47.281 -12.062 1 35.78 289 ASP B C 1
ATOM 4384 O O . ASP B 1 289 ? 9.453 -46.375 -11.234 1 35.78 289 ASP B O 1
ATOM 4388 N N . ALA B 1 290 ? 9.25 -46.844 -13.117 1 39.75 290 ALA B N 1
ATOM 4389 C CA . ALA B 1 290 ? 8.312 -45.812 -13.562 1 39.75 290 ALA B CA 1
ATOM 4390 C C . ALA B 1 290 ? 7.031 -45.844 -12.734 1 39.75 290 ALA B C 1
ATOM 4392 O O . ALA B 1 290 ? 6.242 -46.812 -12.844 1 39.75 290 ALA B O 1
ATOM 4393 N N . PRO B 1 291 ? 6.902 -45.594 -11.352 1 40.5 291 PRO B N 1
ATOM 4394 C CA . PRO B 1 291 ? 5.48 -45.562 -10.992 1 40.5 291 PRO B CA 1
ATOM 4395 C C . PRO B 1 291 ? 4.629 -44.781 -11.992 1 40.5 291 PRO B C 1
ATOM 4397 O O . PRO B 1 291 ? 5.129 -43.875 -12.648 1 40.5 291 PRO B O 1
ATOM 4400 N N . ARG B 1 292 ? 3.541 -45.375 -12.672 1 47.59 292 ARG B N 1
ATOM 4401 C CA . ARG B 1 292 ? 2.598 -45.156 -13.758 1 47.59 292 ARG B CA 1
ATOM 4402 C C . ARG B 1 292 ? 1.936 -43.781 -13.641 1 47.59 292 ARG B C 1
ATOM 4404 O O . ARG B 1 292 ? 1.104 -43.406 -14.469 1 47.59 292 ARG B O 1
ATOM 4411 N N . GLY B 1 293 ? 2.357 -42.812 -12.633 1 59.53 293 GLY B N 1
ATOM 4412 C CA . GLY B 1 293 ? 1.746 -41.5 -12.602 1 59.53 293 GLY B CA 1
ATOM 4413 C C . GLY B 1 293 ? 2.758 -40.375 -12.5 1 59.53 293 GLY B C 1
ATOM 4414 O O . GLY B 1 293 ? 3.961 -40.625 -12.383 1 59.53 293 GLY B O 1
ATOM 4415 N N . PHE B 1 294 ? 2.385 -39.156 -12.922 1 72.62 294 PHE B N 1
ATOM 4416 C CA . PHE B 1 294 ? 3.262 -38 -12.938 1 72.62 294 PHE B CA 1
ATOM 4417 C C . PHE B 1 294 ? 3.971 -37.812 -11.602 1 72.62 294 PHE B C 1
ATOM 4419 O O . PHE B 1 294 ? 5.164 -37.5 -11.562 1 72.62 294 PHE B O 1
ATOM 4426 N N . CYS B 1 295 ? 3.307 -38.219 -10.508 1 79.12 295 CYS B N 1
ATOM 4427 C CA . CYS B 1 295 ? 3.873 -38.031 -9.18 1 79.12 295 CYS B CA 1
ATOM 4428 C C . CYS B 1 295 ? 4.43 -39.344 -8.648 1 79.12 295 CYS B C 1
ATOM 4430 O O . CYS B 1 295 ? 4.988 -39.406 -7.551 1 79.12 295 CYS B O 1
ATOM 4432 N N . ALA B 1 296 ? 4.082 -40.344 -9.367 1 58.75 296 ALA B N 1
ATOM 4433 C CA . ALA B 1 296 ? 4.645 -41.656 -8.945 1 58.75 296 ALA B CA 1
ATOM 4434 C C . ALA B 1 296 ? 6.152 -41.688 -9.18 1 58.75 296 ALA B C 1
ATOM 4436 O O . ALA B 1 296 ? 6.84 -42.594 -8.688 1 58.75 296 ALA B O 1
ATOM 4437 N N . HIS B 1 297 ? 6.629 -40.562 -9.805 1 47.12 297 HIS B N 1
ATOM 4438 C CA . HIS B 1 297 ? 8.062 -40.625 -10.07 1 47.12 297 HIS B CA 1
ATOM 4439 C C . HIS B 1 297 ? 8.867 -40.281 -8.828 1 47.12 297 HIS B C 1
ATOM 4441 O O . HIS B 1 297 ? 8.445 -39.438 -8.023 1 47.12 297 HIS B O 1
#

InterPro domains:
  IPR006514 IRX15/GXM/AGM [PF21729] (91-275)
  IPR006514 IRX15/GXM/AGM [PTHR31444] (52-295)
  IPR006514 IRX15/GXM/AGM [TIGR01627] (71-282)

Secondary structure (DSSP, 8-state):
------------------TTGGGG---------------------------THHHHHHHHHHHHHHHHHHHHHHHHHHHT-----SS-HHHHHHHHHHHHHH-S-EEEEES--TTHHHHHHTSTTSEEEEEES-HHHHHHHHHH-TT--EEE-----BGGGHHHHHHHHHH--GGGTT--TT-TTSTT--TTS-GGGGSS--SEEEE--S---STTSBPTHHHHHHHHHHHHT--SSSPEEEEEE-TTSHHHHHHIIIII-GGGEEEEETTEEEEEE--GGG-TT--S---SSSS--/----------------------TT---------------------------THHHHHHHHHHHHHHHHHHHHHHHHHHHT-----SS-HHHHHHHHHHHHHH-S-EEEEES--TTHHHHHHTSTTSEEEEEES-HHHHHHHHHH-TT--EEE-----BGGGHHHHHHHHHH--GGGTT--TT-TTSTT--TTS-GGGGSS--SEEEE--S---STTSBPTHHHHHHHHHHHHT--SSSPEEEEEE-TTSHHHHHHIIIII-GGGEEEEETTEEEEEE--GGG-TT--S---SSSS--

Sequence (594 aa):
MARALPERRFVATAAAALVAAALVASALVLRSGAGDRAALLCSIVAPRWRSPSDGVSASYAAASAAAAAELSAALVHYATSSVVPQQSRAEIGVSLAVLRRRAPCNLLVFGVGHDSLLWSALNPGGATLFLEEDPKWLRSALAAAPSLRARLARYPTRLDDADALLASLRSDPSPCADLDPRGRRCPLALPDLPAEAYAREWDAIMIDAPRGYFAAAPGRMGAIYTAAAMAWARSGEGDTDVFLHDVDRRVERAYALEFLCEKYRVGGAGRLWHFRIPPASRRPNATTDAPRGFCAHMARALPERRFVATAAAALVAAALVASALVLRSGAGDRAALLCSIVAPRWRSPSDGVSASYAAASAAAAAELSAALVHYATSSVVPQQSRAEIGVSLAVLRRRAPCNLLVFGVGHDSLLWSALNPGGATLFLEEDPKWLRSALAAAPSLRARLARYPTRLDDADALLASLRSDPSPCADLDPRGRRCPLALPDLPAEAYAREWDAIMIDAPRGYFAAAPGRMGAIYTAAAMAWARSGEGDTDVFLHDVDRRVERAYALEFLCEKYRVGGAGRLWHFRIPPASRRPNATTDAPRGFCAH

Nearest PDB structures (foldseek):
  3m33-assembly1_A  TM=6.392E-01  e=2.043E-03  Deinococcus radiodurans
  3cgg-assembly2_B  TM=5.946E-01  e=3.798E-03  Corynebacterium glutamicum ATCC 13032
  3ccf-assembly1_A  TM=5.710E-01  e=2.460E-03  Trichormus variabilis ATCC 29413
  3fuu-assembly1_A  TM=4.739E-01  e=1.889E-01  Thermus thermophilus HB8
  3fut-assembly2_B  TM=4.778E-01  e=3.707E+00  Thermus thermophilus HB8

Organism: Ananas comosus (NCBI:txid4615)

pLDDT: mean 77.63, std 28.69, range [15.66, 98.88]

Radius of gyration: 38.59 Å; Cα contacts (8 Å, |Δi|>4): 899; chains: 2; bounding box: 83×142×111 Å

Solvent-accessible surface area (backbone atoms only — not comparable to full-atom values): 34047 Å² total; per-residue (Å²): 144,82,75,87,86,89,79,92,84,91,81,90,94,83,87,98,89,78,89,76,70,74,79,73,67,97,75,73,85,91,83,81,85,79,76,80,84,76,81,72,77,74,77,78,71,76,76,78,78,72,66,71,63,61,55,55,52,47,51,49,50,48,52,49,48,52,39,49,48,44,36,50,53,46,38,52,50,26,37,63,25,58,72,50,36,92,66,49,66,65,34,49,47,57,59,46,57,52,38,71,72,47,48,55,38,32,36,39,28,31,30,74,57,78,47,44,59,55,58,48,43,64,24,51,92,30,48,53,42,27,33,24,64,50,68,69,57,47,53,54,50,36,70,76,38,67,82,60,51,67,44,74,34,71,62,92,48,34,37,69,44,45,66,61,52,51,54,48,38,62,75,49,39,69,54,54,65,79,43,47,35,56,36,80,71,16,86,42,35,49,62,75,44,53,67,71,72,72,71,57,75,55,48,30,38,38,39,67,24,48,82,44,80,44,56,83,30,36,28,42,59,31,52,51,45,29,53,34,16,53,28,34,66,37,79,67,89,66,54,19,38,38,34,39,50,53,47,79,37,66,67,51,36,54,48,38,48,43,44,59,20,66,90,27,50,77,51,66,30,94,41,28,39,30,29,53,35,57,20,56,85,72,42,80,67,72,54,79,76,54,39,81,43,77,46,45,88,134,85,76,79,84,81,80,93,87,76,100,84,83,79,98,84,82,73,97,73,73,85,76,72,67,94,71,69,88,68,70,81,87,76,71,82,75,78,81,72,76,75,76,77,72,72,77,77,75,73,66,69,65,62,56,56,51,48,51,51,50,48,52,51,46,50,41,49,48,45,38,50,51,46,39,53,50,26,37,64,25,58,71,50,35,90,63,49,66,63,35,49,46,58,59,45,57,51,38,69,72,46,50,54,38,34,36,40,29,33,30,74,58,77,47,44,59,56,57,49,44,64,24,52,94,28,48,52,43,28,34,24,64,49,68,69,58,49,52,53,49,37,70,76,38,69,84,60,50,68,44,74,34,74,62,92,48,34,36,68,44,46,66,62,51,52,53,48,39,61,74,50,40,70,52,53,66,78,44,48,36,56,36,78,71,16,87,42,36,48,61,75,44,54,66,72,70,71,70,53,75,55,48,29,36,38,38,68,23,47,84,44,82,46,58,84,29,36,28,42,60,32,52,51,43,28,52,33,17,52,26,33,66,37,81,66,89,64,53,20,39,37,36,38,51,53,46,80,37,66,66,51,37,53,49,39,47,43,45,60,20,66,89,28,50,76,49,67,29,95,42,28,40,30,29,50,35,56,20,56,86,72,44,82,71,72,58,79,78,64,42,78,44,77,47,50,93

Foldseek 3Di:
DDDDDDDDDDDDDDDDDDDPPDPDDDPDDDDDDDDDDPPPPPPPPPPPPPDCPVVVVVVVVVLVVVLVVLLVVLVVVVVPDPDDWPDDPQQVVVVLVVLVVAALFFEEEADDIPCQSVVPSSRRPHHYEYEHADPVVVVVSCVSPVVHHYDYFDADDWLLCQVVLVVVCLVPVVQCQLLDLLRPSRNLHRVPPPPVVVPDQGQEYEYDDDPRPDGGGGDCLSVLSNLLSSQQADDDDFWHKYKYFQCVDPSSVVSCCQRLNPVQFDDGDDRMTIGTGHYNVPDPCCPDPPPSTNHSD/DCPDDDDDDDDDDDDDDDDPDDPDDDPDDPDDDDDDDDPPVPPPPDPPPPDCPVVVVVVVVVLVVVLVVLLVVLVVVVVPDPDDWPDDPQQVVVVLVVLVVAALFFEEEADDIPCQSVVCSSRRPHHYEYEHADPVVVVVSCVSPVPHHYDYFDADDFLLCQVVLVVVCLVPVVQCQLLDLLRPSRNLRRVPPPPVVVPDQGQEYEYDDDPRPDGGDGDCLSVLSNLLSSQQADDDDFWHKYKYFQCVDPSSVVSCCQRLNPVQFDDGDDRMTIGTGHYNVPDPPPDDPPPSTNHRD